Protein AF-A0A2T7NQR2-F1 (afdb_monomer_lite)

Foldseek 3Di:
DPQVVQVQQQACPQVLLLLLVVLLVCVVVVAAEDEAFQEALRPDDLVSQVVSCVRNVHHYAYAYFDAAPVSHDPVLLPDALVRRLVQLVCQAPQRHDPDSHHHQAHDDLHAAPPGDPSSLSRLLSRLVNCVVVVGAYEYEFHQELCGLVVSLVSNVVSVHQQCRYEYPDCQRHPPDLVSLLVSCVSNHAYEAAQAPDADQADPSDRVDHRDYVVSVVVSLVSCVVSVSNVRYDYHNPDRTPCPRPQFAAQLLVDDPVPCPDPDPPPDDLLRDAPVVVVVVLVVLVVCCVPPPDDFAADAFFACLCVVVCVPPVCVLVCSLLRLVLRVCVVQVNLDALEEEEEQQCALVVSVVSSCSSNVVHLRYEYEYEHQDDHPNRCLVVCPPPSHHHGYDHDQLSGGLPLSSSCLVVGSGWYKYKYWFQFFVSVSSVLCSLLPRNPPSPPPPDDDPPDPPDDDDDDDDDDDDDDDDDDDDDPDDDDDPDRPPPPDDPDDDDDTQGAIETETRDDDDGPPPPDDDDPDDDDDDDDDDDDDDDDDDDDDDDDDDDDDSRRDDPDDPVRVVVSVVSVSSVVVVVSCVVVVVSQWDWGKHQHDDCVSDVRRIHIYIYHDDDPPDD

Organism: Pomacea canaliculata (NCBI:txid400727)

Sequence (613 aa):
MVRYSHLENLSLQGEDEAIIEEMKEYKALGGQAVVENTTTGLSRDVGFLKLVSDVSGVHIISGTGFYAESFQSESVRQLSEEAMSEVMRQEITNGVENTDIKCGVIGEVGCSWPLTEFEKRSLRASAAVQVELGSPAIIHPGRNSQAPFEIMRIFLEAGGQANRTVMSHLDRTIFNSDELLEFAKFGCYCEYDLFGIETSHYQLQQEKDMPNDANRIAFIRFLVEGGYGDRVVVAHDLHTKHRLEYYEEGINAGSDEGDTTSDINVKAVRETETQRLQEIIERVNTIYKEYIGTVEADVKSHDCLKDELENPTLVCQLCDIASLIGQLDSLGLLAPGYCYVEMGAGKGRLSHWVREAVSNHNDASFLLVDRNSIRYKVDGYHKEETVPFERIKIDIEHLSLGKVPMIKHSDKRVVAIGKHLCGAATDLTLRCLVETLDHADSLSSEPPSKRQCRESVDPKGEPEGSHNGSEDAEHIPIKATSVKCRDSSIGKNYKQQYQVILNATDDKVPELEGIKEAKCVTVNSTGDSLQETLDAEHKTEDLLKDTCKGSLNLSELEKEAIGWRCKRLIDFGRVRYLEEHGMKTVIKEYIDKLQTPENVALVALCQAGKHDQ

Radius of gyration: 31.5 Å; chains: 1; bounding box: 86×64×83 Å

pLDDT: mean 77.51, std 25.22, range [21.53, 98.88]

InterPro domains:
  IPR001559 Phosphotriesterase [PF02126] (5-246)
  IPR001559 Phosphotriesterase [PS51347] (1-293)
  IPR001559 Phosphotriesterase [PTHR10819] (3-247)
  IPR007871 Methyltransferase TRM13 [PF05206] (322-604)
  IPR032466 Metal-dependent hydrolase [SSF51556] (17-243)

Structure (mmCIF, N/CA/C/O backbone):
data_AF-A0A2T7NQR2-F1
#
_entry.id   AF-A0A2T7NQR2-F1
#
loop_
_atom_site.group_PDB
_atom_site.id
_atom_site.type_symbol
_atom_site.label_atom_id
_atom_site.label_alt_id
_atom_site.label_comp_id
_atom_site.label_asym_id
_atom_site.label_entity_id
_atom_site.label_seq_id
_atom_site.pdbx_PDB_ins_code
_atom_site.Cartn_x
_atom_site.Cartn_y
_atom_site.Cartn_z
_atom_site.occupancy
_atom_site.B_iso_or_equiv
_atom_site.auth_seq_id
_atom_site.auth_comp_id
_atom_site.auth_asym_id
_atom_site.auth_atom_id
_atom_site.pdbx_PDB_model_num
ATOM 1 N N . MET A 1 1 ? 14.409 1.996 4.222 1.00 46.62 1 MET A N 1
ATOM 2 C CA . MET A 1 1 ? 14.058 3.443 4.350 1.00 46.62 1 MET A CA 1
ATOM 3 C C . MET A 1 1 ? 13.274 3.642 5.651 1.00 46.62 1 MET A C 1
ATOM 5 O O . MET A 1 1 ? 12.675 2.690 6.126 1.00 46.62 1 MET A O 1
ATOM 9 N N . VAL A 1 2 ? 13.269 4.821 6.278 1.00 59.88 2 VAL A N 1
ATOM 10 C CA . VAL A 1 2 ? 12.508 5.051 7.526 1.00 59.88 2 VAL A CA 1
ATOM 11 C C . VAL A 1 2 ? 11.008 5.127 7.169 1.00 59.88 2 VAL A C 1
ATOM 13 O O . VAL A 1 2 ? 10.563 6.157 6.672 1.00 59.88 2 VAL A O 1
ATOM 16 N N . ARG A 1 3 ? 10.250 4.026 7.335 1.00 74.56 3 ARG A N 1
ATOM 17 C CA . ARG A 1 3 ? 8.863 3.833 6.832 1.00 74.56 3 ARG A CA 1
ATOM 18 C C . ARG A 1 3 ? 7.916 5.028 7.060 1.00 74.56 3 ARG A C 1
ATOM 20 O O . ARG A 1 3 ? 7.225 5.421 6.123 1.00 74.56 3 ARG A O 1
ATOM 27 N N . TYR A 1 4 ? 7.937 5.668 8.235 1.00 80.50 4 TYR A N 1
ATOM 28 C CA . TYR A 1 4 ? 7.074 6.824 8.543 1.00 80.50 4 TYR A CA 1
ATOM 29 C C . TYR A 1 4 ? 7.638 8.191 8.116 1.00 80.50 4 TYR A C 1
ATOM 31 O O . TYR A 1 4 ? 6.983 9.213 8.289 1.00 80.50 4 TYR A O 1
ATOM 39 N N . SER A 1 5 ? 8.839 8.239 7.532 1.00 79.69 5 SER A N 1
ATOM 40 C CA . SER A 1 5 ? 9.414 9.472 6.961 1.00 79.69 5 SER A CA 1
ATOM 41 C C . SER A 1 5 ? 9.068 9.684 5.484 1.00 79.69 5 SER A C 1
ATOM 43 O O . SER A 1 5 ? 9.316 10.761 4.942 1.00 79.69 5 SER A O 1
ATOM 45 N N . HIS A 1 6 ? 8.497 8.672 4.823 1.00 80.62 6 HIS A N 1
ATOM 46 C CA . HIS A 1 6 ? 8.116 8.741 3.417 1.00 80.62 6 HIS A CA 1
ATOM 47 C C . HIS A 1 6 ? 6.638 9.120 3.287 1.00 80.62 6 HIS A C 1
ATOM 49 O O . HIS A 1 6 ? 5.767 8.272 3.436 1.00 80.62 6 HIS A O 1
ATOM 55 N N . LEU A 1 7 ? 6.344 10.391 2.997 1.00 81.06 7 LEU A N 1
ATOM 56 C CA . LEU A 1 7 ? 4.968 10.915 3.001 1.00 81.06 7 LEU A CA 1
ATOM 57 C C . LEU A 1 7 ? 4.006 10.141 2.087 1.00 81.06 7 LEU A C 1
ATOM 59 O O . LEU A 1 7 ? 2.859 9.929 2.452 1.00 81.06 7 LEU A O 1
ATOM 63 N N . GLU A 1 8 ? 4.471 9.670 0.931 1.00 79.12 8 GLU A N 1
ATOM 64 C CA . GLU A 1 8 ? 3.631 8.899 0.000 1.00 79.12 8 GLU A CA 1
ATOM 65 C C . GLU A 1 8 ? 3.296 7.498 0.521 1.00 79.12 8 GLU A C 1
ATOM 67 O O . GLU A 1 8 ? 2.300 6.921 0.110 1.00 79.12 8 GLU A O 1
ATOM 72 N N . ASN A 1 9 ? 4.109 6.947 1.429 1.00 84.56 9 ASN A N 1
ATOM 73 C CA . ASN A 1 9 ? 3.814 5.664 2.068 1.00 84.56 9 ASN A CA 1
ATOM 74 C C . ASN A 1 9 ? 2.669 5.798 3.088 1.00 84.56 9 ASN A C 1
ATOM 76 O O . ASN A 1 9 ? 2.029 4.803 3.404 1.00 84.56 9 ASN A O 1
ATOM 80 N N . LEU A 1 10 ? 2.413 7.009 3.598 1.00 87.69 10 LEU A N 1
ATOM 81 C CA . LEU A 1 10 ? 1.427 7.292 4.648 1.00 87.69 10 LEU A CA 1
ATOM 82 C C . LEU A 1 10 ? 0.002 7.520 4.124 1.00 87.69 10 LEU A C 1
ATOM 84 O O . LEU A 1 10 ? -0.863 7.938 4.886 1.00 87.69 10 LEU A O 1
ATOM 88 N N . SER A 1 11 ? -0.238 7.307 2.832 1.00 86.94 11 SER A N 1
ATOM 89 C CA . SER A 1 11 ? -1.560 7.435 2.226 1.00 86.94 11 SER A CA 1
ATOM 90 C C . SER A 1 11 ? -1.810 6.244 1.322 1.00 86.94 11 SER A C 1
ATOM 92 O O . SER A 1 11 ? -0.974 5.949 0.477 1.00 86.94 11 SER A O 1
ATOM 94 N N . LEU A 1 12 ? -2.956 5.587 1.475 1.00 88.75 12 LEU A N 1
ATOM 95 C CA . LEU A 1 12 ? -3.423 4.541 0.559 1.00 88.75 12 LEU A CA 1
ATOM 96 C C . LEU A 1 12 ? -4.258 5.108 -0.602 1.00 88.75 12 LEU A C 1
ATOM 98 O O . LEU A 1 12 ? -4.767 4.357 -1.422 1.00 88.75 12 LEU A O 1
ATOM 102 N N . GLN A 1 13 ? -4.399 6.435 -0.702 1.00 83.94 13 GLN A N 1
ATOM 103 C CA . GLN A 1 13 ? -5.133 7.045 -1.810 1.00 83.94 13 GLN A CA 1
ATOM 104 C C . GLN A 1 13 ? -4.465 6.728 -3.154 1.00 83.94 13 GLN A C 1
ATOM 106 O O . GLN A 1 13 ? -3.253 6.927 -3.324 1.00 83.94 13 GLN A O 1
ATOM 111 N N . GLY A 1 14 ? -5.285 6.297 -4.116 1.00 81.31 14 GLY A N 1
ATOM 112 C CA . GLY A 1 14 ? -4.839 5.893 -5.446 1.00 81.31 14 GLY A CA 1
ATOM 113 C C . GLY A 1 14 ? -4.302 4.464 -5.515 1.00 81.31 14 GLY A C 1
ATOM 114 O O . GLY A 1 14 ? -3.683 4.127 -6.515 1.00 81.31 14 GLY A O 1
ATOM 115 N N . GLU A 1 15 ? -4.516 3.658 -4.474 1.00 86.94 15 GLU A N 1
ATOM 116 C CA . GLU A 1 15 ? -4.229 2.215 -4.443 1.00 86.94 15 GLU A CA 1
ATOM 117 C C . GLU A 1 15 ? -5.525 1.389 -4.519 1.00 86.94 15 GLU A C 1
ATOM 119 O O . GLU A 1 15 ? -5.602 0.272 -4.014 1.00 86.94 15 GLU A O 1
ATOM 124 N N . ASP A 1 16 ? -6.568 1.966 -5.117 1.00 89.75 16 ASP A N 1
ATOM 125 C CA . ASP A 1 16 ? -7.934 1.446 -5.122 1.00 89.75 16 ASP A CA 1
ATOM 126 C C . ASP A 1 16 ? -8.013 0.011 -5.671 1.00 89.75 16 ASP A C 1
ATOM 128 O O . ASP A 1 16 ? -8.654 -0.842 -5.059 1.00 89.75 16 ASP A O 1
ATOM 132 N N . GLU A 1 17 ? -7.326 -0.272 -6.786 1.00 87.00 17 GLU A N 1
ATOM 133 C CA . GLU A 1 17 ? -7.288 -1.611 -7.392 1.00 87.00 17 GLU A CA 1
ATOM 134 C C . GLU A 1 17 ? -6.607 -2.624 -6.458 1.00 87.00 17 GLU A C 1
ATOM 136 O O . GLU A 1 17 ? -7.159 -3.689 -6.195 1.00 87.00 17 GLU A O 1
ATOM 141 N N . ALA A 1 18 ? -5.466 -2.261 -5.864 1.00 89.31 18 ALA A N 1
ATOM 142 C CA . ALA A 1 18 ? -4.751 -3.122 -4.921 1.00 89.31 18 ALA A CA 1
ATOM 143 C C . ALA A 1 18 ? -5.578 -3.446 -3.675 1.00 89.31 18 ALA A C 1
ATOM 145 O O . ALA A 1 18 ? -5.639 -4.599 -3.260 1.00 89.31 18 ALA A O 1
ATOM 146 N N . ILE A 1 19 ? -6.278 -2.454 -3.123 1.00 93.44 19 ILE A N 1
ATOM 147 C CA . ILE A 1 19 ? -7.178 -2.659 -1.984 1.00 93.44 19 ILE A CA 1
ATOM 148 C C . ILE A 1 19 ? -8.320 -3.612 -2.363 1.00 93.44 19 ILE A C 1
ATOM 150 O O . ILE A 1 19 ? -8.663 -4.503 -1.587 1.00 93.44 19 ILE A O 1
ATOM 154 N N . ILE A 1 20 ? -8.926 -3.440 -3.543 1.00 93.69 20 ILE A N 1
ATOM 155 C CA . ILE A 1 20 ? -10.018 -4.305 -4.009 1.00 93.69 20 ILE A CA 1
ATOM 156 C C . ILE A 1 20 ? -9.541 -5.751 -4.182 1.00 93.69 20 ILE A C 1
ATOM 158 O O . ILE A 1 20 ? -10.245 -6.667 -3.745 1.00 93.69 20 ILE A O 1
ATOM 162 N N . GLU A 1 21 ? -8.373 -5.966 -4.787 1.00 90.94 21 GLU A N 1
ATOM 163 C CA . GLU A 1 21 ? -7.833 -7.314 -4.985 1.00 90.94 21 GLU A CA 1
ATOM 164 C C . GLU A 1 21 ? -7.443 -7.983 -3.667 1.00 90.94 21 GLU A C 1
ATOM 166 O O . GLU A 1 21 ? -7.882 -9.105 -3.414 1.00 90.94 21 GLU A O 1
ATOM 171 N N . GLU A 1 22 ? -6.764 -7.286 -2.753 1.00 94.50 22 GLU A N 1
ATOM 172 C CA . GLU A 1 22 ? -6.465 -7.843 -1.427 1.00 94.50 22 GLU A CA 1
ATOM 173 C C . GLU A 1 22 ? -7.743 -8.218 -0.656 1.00 94.50 22 GLU A C 1
ATOM 175 O O . GLU A 1 22 ? -7.787 -9.231 0.047 1.00 94.50 22 GLU A O 1
ATOM 180 N N . MET A 1 23 ? -8.833 -7.459 -0.818 1.00 96.50 23 MET A N 1
ATOM 181 C CA . MET A 1 23 ? -10.128 -7.822 -0.231 1.00 96.50 23 MET A CA 1
ATOM 182 C C . MET A 1 23 ? -10.761 -9.051 -0.897 1.00 96.50 23 MET A C 1
ATOM 184 O O . MET A 1 23 ? -11.394 -9.860 -0.210 1.00 96.50 23 MET A O 1
ATOM 188 N N . LYS A 1 24 ? -10.599 -9.238 -2.212 1.00 94.88 24 LYS A N 1
ATOM 189 C CA . LYS A 1 24 ? -11.035 -10.466 -2.901 1.00 94.88 24 LYS A CA 1
ATOM 190 C C . LYS A 1 24 ? -10.225 -11.675 -2.448 1.00 94.88 24 LYS A C 1
ATOM 192 O O . LYS A 1 24 ? -10.799 -12.743 -2.244 1.00 94.88 24 LYS A O 1
ATOM 197 N N . GLU A 1 25 ? -8.927 -11.516 -2.230 1.00 93.12 25 GLU A N 1
ATOM 198 C CA . GLU A 1 25 ? -8.074 -12.570 -1.679 1.00 93.12 25 GLU A CA 1
ATOM 199 C C . GLU A 1 25 ? -8.466 -12.913 -0.246 1.00 93.12 25 GLU A C 1
ATOM 201 O O . GLU A 1 25 ? -8.666 -14.085 0.083 1.00 93.12 25 GLU A O 1
ATOM 206 N N . TYR A 1 26 ? -8.703 -11.896 0.585 1.00 96.38 26 TYR A N 1
ATOM 207 C CA . TYR A 1 26 ? -9.265 -12.079 1.918 1.00 96.38 26 TYR A CA 1
ATOM 208 C C . TYR A 1 26 ? -10.586 -12.865 1.864 1.00 96.38 26 TYR A C 1
ATOM 210 O O . TYR A 1 26 ? -10.770 -13.819 2.627 1.00 96.38 26 TYR A O 1
ATOM 218 N N . LYS A 1 27 ? -11.487 -12.536 0.925 1.00 97.38 27 LYS A N 1
ATOM 219 C CA . LYS A 1 27 ? -12.735 -13.282 0.694 1.00 97.38 27 LYS A CA 1
ATOM 220 C C . LYS A 1 27 ? -12.480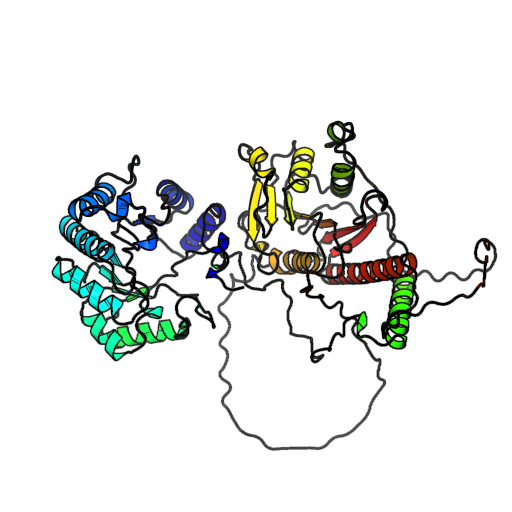 -14.729 0.270 1.00 97.38 27 LYS A C 1
ATOM 222 O O . LYS A 1 27 ? -13.138 -15.634 0.789 1.00 97.38 27 LYS A O 1
ATOM 227 N N . ALA A 1 28 ? -11.541 -14.955 -0.648 1.00 95.81 28 ALA A N 1
ATOM 228 C CA . ALA A 1 28 ? -11.172 -16.277 -1.152 1.00 95.81 28 ALA A CA 1
ATOM 229 C C . ALA A 1 28 ? -10.586 -17.179 -0.052 1.00 95.81 28 ALA A C 1
ATOM 231 O O . ALA A 1 28 ? -10.876 -18.375 -0.020 1.00 95.81 28 ALA A O 1
ATOM 232 N N . LEU A 1 29 ? -9.859 -16.600 0.908 1.00 96.69 29 LEU A N 1
ATOM 233 C CA . LEU A 1 29 ? -9.357 -17.283 2.106 1.00 96.69 29 LEU A CA 1
ATOM 234 C C . LEU A 1 29 ? -10.440 -17.523 3.180 1.00 96.69 29 LEU A C 1
ATOM 236 O O . LEU A 1 29 ? -10.153 -18.051 4.254 1.00 96.69 29 LEU A O 1
ATOM 240 N N . GLY A 1 30 ? -11.698 -17.169 2.897 1.00 97.56 30 GLY A N 1
ATOM 241 C CA . GLY A 1 30 ? -12.851 -17.389 3.772 1.00 97.56 30 GLY A CA 1
ATOM 242 C C . GLY A 1 30 ? -13.243 -16.182 4.624 1.00 97.56 30 GLY A C 1
ATOM 243 O O . GLY A 1 30 ? -14.237 -16.260 5.354 1.00 97.56 30 GLY A O 1
ATOM 244 N N . GLY A 1 31 ? -12.525 -15.064 4.509 1.00 97.88 31 GLY A N 1
ATOM 245 C CA . GLY A 1 31 ? -12.857 -13.795 5.143 1.00 97.88 31 GLY A CA 1
ATOM 246 C C . GLY A 1 31 ? -14.261 -13.310 4.777 1.00 97.88 31 GLY A C 1
ATOM 247 O O . GLY A 1 31 ? -14.721 -13.479 3.650 1.00 97.88 31 GLY A O 1
ATOM 248 N N . GLN A 1 32 ? -14.991 -12.745 5.740 1.00 98.00 32 GLN A N 1
ATOM 249 C CA . GLN A 1 32 ? -16.390 -12.341 5.524 1.00 98.00 32 GLN A CA 1
ATOM 250 C C . GLN A 1 32 ? -16.640 -10.866 5.781 1.00 98.00 32 GLN A C 1
ATOM 252 O O . GLN A 1 32 ? -17.465 -10.276 5.087 1.00 98.00 32 GLN A O 1
ATOM 257 N N . ALA A 1 33 ? -15.969 -10.284 6.771 1.00 98.00 33 ALA A N 1
ATOM 258 C CA . ALA A 1 33 ? -16.202 -8.911 7.174 1.00 98.00 33 ALA A CA 1
ATOM 259 C C . ALA A 1 33 ? -14.904 -8.242 7.614 1.00 98.00 33 ALA A C 1
ATOM 261 O O . ALA A 1 33 ? -14.073 -8.876 8.261 1.00 98.00 33 ALA A O 1
ATOM 262 N N . VAL A 1 34 ? -14.782 -6.956 7.304 1.00 98.19 34 VAL A N 1
ATOM 263 C CA . VAL A 1 34 ? -13.692 -6.088 7.751 1.00 98.19 34 VAL A CA 1
ATOM 264 C C . VAL A 1 34 ? -14.305 -4.866 8.420 1.00 98.19 34 VAL A C 1
ATOM 266 O O . VAL A 1 34 ? -15.257 -4.274 7.909 1.00 98.19 34 VAL A O 1
ATOM 269 N N . VAL A 1 35 ? -13.768 -4.508 9.582 1.00 98.12 35 VAL A N 1
ATOM 270 C CA . VAL A 1 35 ? -14.075 -3.239 10.240 1.00 98.12 35 VAL A CA 1
ATOM 271 C C . VAL A 1 35 ? -13.055 -2.219 9.753 1.00 98.12 35 VAL A C 1
ATOM 273 O O . VAL A 1 35 ? -11.859 -2.402 9.956 1.00 98.12 35 VAL A O 1
ATOM 276 N N . GLU A 1 36 ? -13.532 -1.178 9.079 1.00 96.62 36 GLU A N 1
ATOM 277 C CA . GLU A 1 36 ? -12.703 -0.100 8.552 1.00 96.62 36 GLU A CA 1
ATOM 278 C C . GLU A 1 36 ? -12.877 1.127 9.454 1.00 96.62 36 GLU A C 1
ATOM 280 O O . GLU A 1 36 ? -13.964 1.704 9.550 1.00 96.62 36 GLU A O 1
ATOM 285 N N . ASN A 1 37 ? -11.806 1.460 10.174 1.00 93.19 37 ASN A N 1
ATOM 286 C CA . ASN A 1 37 ? -11.814 2.379 11.310 1.00 93.19 37 ASN A CA 1
ATOM 287 C C . ASN A 1 37 ? -11.325 3.794 10.970 1.00 93.19 37 ASN A C 1
ATOM 289 O O . ASN A 1 37 ? -11.106 4.592 11.879 1.00 93.19 37 ASN A O 1
ATOM 293 N N . THR A 1 38 ? -11.163 4.149 9.697 1.00 95.31 38 THR A N 1
ATOM 294 C CA . THR A 1 38 ? -10.816 5.516 9.297 1.00 95.31 38 THR A CA 1
ATOM 295 C C . THR A 1 38 ? -11.952 6.468 9.687 1.00 95.31 38 THR A C 1
ATOM 297 O O . THR A 1 38 ? -13.053 6.365 9.160 1.00 95.31 38 THR A O 1
ATOM 300 N N . THR A 1 39 ? -11.715 7.419 10.600 1.00 95.75 39 THR A N 1
ATOM 301 C CA . THR A 1 39 ? -12.739 8.359 11.116 1.00 95.75 39 THR A CA 1
ATOM 302 C C . THR A 1 39 ? -12.472 9.821 10.740 1.00 95.75 39 THR A C 1
ATOM 304 O O . THR A 1 39 ? -11.613 10.139 9.910 1.00 95.75 39 THR A O 1
ATOM 307 N N . THR A 1 40 ? -13.229 10.753 11.336 1.00 95.81 40 THR A N 1
ATOM 308 C CA . THR A 1 40 ? -13.005 12.195 11.184 1.00 95.81 40 THR A CA 1
ATOM 309 C C . THR A 1 40 ? -11.560 12.547 11.538 1.00 95.81 40 THR A C 1
ATOM 311 O O . THR A 1 40 ? -11.095 12.267 12.645 1.00 95.81 40 THR A O 1
ATOM 314 N N . GLY A 1 41 ? -10.863 13.192 10.599 1.00 94.38 41 GLY A N 1
ATOM 315 C CA . GLY A 1 41 ? -9.434 13.520 10.684 1.00 94.38 41 GLY A CA 1
ATOM 316 C C . GLY A 1 41 ? -8.536 12.658 9.784 1.00 94.38 41 GLY A C 1
ATOM 317 O O . GLY A 1 41 ? -7.416 13.070 9.495 1.00 94.38 41 GLY A O 1
ATOM 318 N N . LEU A 1 42 ? -9.027 11.516 9.284 1.00 93.06 42 LEU A N 1
ATOM 319 C CA . LEU A 1 42 ? -8.241 10.544 8.506 1.00 93.06 42 LEU A CA 1
ATOM 320 C C . LEU A 1 42 ? -8.684 10.384 7.037 1.00 93.06 42 LEU A C 1
ATOM 322 O O . LEU A 1 42 ? -8.265 9.454 6.363 1.00 93.06 42 LEU A O 1
ATOM 326 N N . SER A 1 43 ? -9.468 11.322 6.494 1.00 90.38 43 SER A N 1
ATOM 327 C CA . SER A 1 43 ? -9.926 11.304 5.086 1.00 90.38 43 SER A CA 1
ATOM 328 C C . SER A 1 43 ? -10.736 10.053 4.692 1.00 90.38 43 SER A C 1
ATOM 330 O O . SER A 1 43 ? -10.526 9.496 3.618 1.00 90.38 43 SER A O 1
ATOM 332 N N . ARG A 1 44 ? -11.669 9.625 5.556 1.00 92.69 44 ARG A N 1
ATOM 333 C CA . ARG A 1 44 ? -12.613 8.519 5.306 1.00 92.69 44 ARG A CA 1
ATOM 334 C C . ARG A 1 44 ? -13.401 8.721 4.004 1.00 92.69 44 ARG A C 1
ATOM 336 O 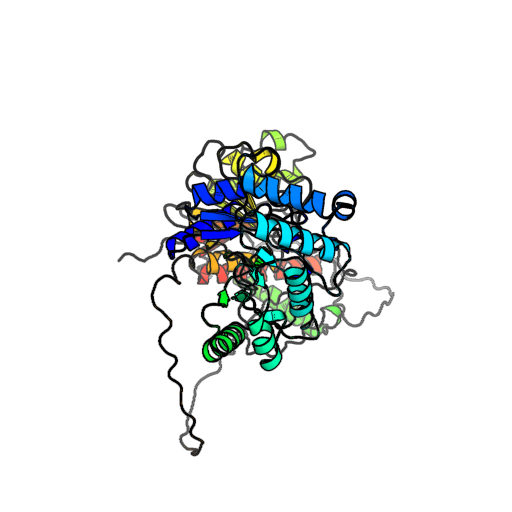O . ARG A 1 44 ? -13.977 9.789 3.805 1.00 92.69 44 ARG A O 1
ATOM 343 N N . ASP A 1 45 ? -13.519 7.667 3.195 1.00 94.31 45 ASP A N 1
ATOM 344 C CA . ASP A 1 45 ? -14.342 7.639 1.976 1.00 94.31 45 ASP A CA 1
ATOM 345 C C . ASP A 1 45 ? -15.344 6.475 2.009 1.00 94.31 45 ASP A C 1
ATOM 347 O O . ASP A 1 45 ? -15.075 5.370 1.543 1.00 94.31 45 ASP A O 1
ATOM 351 N N . VAL A 1 46 ? -16.538 6.726 2.551 1.00 96.19 46 VAL A N 1
ATOM 352 C CA . VAL A 1 46 ? -17.593 5.702 2.652 1.00 96.19 46 VAL A CA 1
ATOM 353 C C . VAL A 1 46 ? -18.118 5.227 1.294 1.00 96.19 46 VAL A C 1
ATOM 355 O O . VAL A 1 46 ? -18.632 4.112 1.199 1.00 96.19 46 VAL A O 1
ATOM 358 N N . GLY A 1 47 ? -17.990 6.045 0.243 1.00 95.94 47 GLY A N 1
ATOM 359 C CA . GLY A 1 47 ? -18.387 5.672 -1.112 1.00 95.94 47 GLY A CA 1
ATOM 360 C C . GLY A 1 47 ? -17.450 4.611 -1.676 1.00 95.94 47 GLY A C 1
ATOM 361 O O . GLY A 1 47 ? -17.910 3.589 -2.189 1.00 95.94 47 GLY A O 1
ATOM 362 N N . PHE A 1 48 ? -16.144 4.811 -1.493 1.00 95.62 48 PHE A N 1
ATOM 363 C CA . PHE A 1 48 ? -15.137 3.814 -1.834 1.00 95.62 48 PHE A CA 1
ATOM 364 C C . PHE A 1 48 ? -15.298 2.532 -1.006 1.00 95.62 48 PHE A C 1
ATOM 366 O O . PHE A 1 48 ? -15.307 1.443 -1.574 1.00 95.62 48 PHE A O 1
ATOM 373 N N . LEU A 1 49 ? -15.545 2.625 0.307 1.00 96.50 49 LEU A N 1
ATOM 374 C CA . LEU A 1 49 ? -15.804 1.436 1.137 1.00 96.50 49 LEU A CA 1
ATOM 375 C C . LEU A 1 49 ? -17.000 0.616 0.639 1.00 96.50 49 LEU A C 1
ATOM 377 O O . LEU A 1 49 ? -16.957 -0.617 0.631 1.00 96.50 49 LEU A O 1
ATOM 381 N N . LYS A 1 50 ? -18.066 1.292 0.193 1.00 97.12 50 LYS A N 1
ATOM 382 C CA . LYS A 1 50 ? -19.215 0.629 -0.426 1.00 97.12 50 LYS A CA 1
ATOM 383 C C . LYS A 1 50 ? -18.828 -0.070 -1.730 1.00 97.12 50 LYS A C 1
ATOM 385 O O . LYS A 1 50 ? -19.213 -1.221 -1.915 1.00 97.12 50 LYS A O 1
ATOM 390 N N . LEU A 1 51 ? -18.067 0.594 -2.601 1.00 97.12 51 LEU A N 1
ATOM 391 C CA . LEU A 1 51 ? -17.560 -0.007 -3.838 1.00 97.12 51 LEU A CA 1
ATOM 392 C C . LEU A 1 51 ? -16.737 -1.268 -3.544 1.00 97.12 51 LEU A C 1
ATOM 394 O O . LEU A 1 51 ? -16.998 -2.313 -4.135 1.00 97.12 51 LEU A O 1
ATOM 398 N N . VAL A 1 52 ? -15.796 -1.192 -2.600 1.00 97.38 52 VAL A N 1
ATOM 399 C CA . VAL A 1 52 ? -14.973 -2.334 -2.177 1.00 97.38 52 VAL A CA 1
ATOM 400 C C . VAL A 1 52 ? -15.857 -3.476 -1.682 1.00 97.38 52 VAL A C 1
ATOM 402 O O . VAL A 1 52 ? -15.652 -4.620 -2.086 1.00 97.38 52 VAL A O 1
ATOM 405 N N . SER A 1 53 ? -16.869 -3.184 -0.859 1.00 98.25 53 SER A N 1
ATOM 406 C CA . SER A 1 53 ? -17.809 -4.195 -0.361 1.00 98.25 53 SER A CA 1
ATOM 407 C C . SER A 1 53 ? -18.582 -4.876 -1.493 1.00 98.25 53 SER A C 1
ATOM 409 O O . SER A 1 53 ? -18.648 -6.106 -1.544 1.00 98.25 53 SER A O 1
ATOM 411 N N . ASP A 1 54 ? -19.121 -4.084 -2.425 1.00 97.75 54 ASP A N 1
ATOM 412 C CA . ASP A 1 54 ? -19.929 -4.572 -3.543 1.00 97.75 54 ASP A CA 1
ATOM 413 C C . ASP A 1 54 ? -19.089 -5.426 -4.516 1.00 97.75 54 ASP A C 1
ATOM 415 O O . ASP A 1 54 ? -19.564 -6.454 -5.000 1.00 97.75 54 ASP A O 1
ATOM 419 N N . VAL A 1 55 ? -17.838 -5.029 -4.785 1.00 97.44 55 VAL A N 1
ATOM 420 C CA . VAL A 1 55 ? -16.949 -5.699 -5.753 1.00 97.44 55 VAL A CA 1
ATOM 421 C C . VAL A 1 55 ? -16.274 -6.943 -5.166 1.00 97.44 55 VAL A C 1
ATOM 423 O O . VAL A 1 55 ? -16.187 -7.966 -5.844 1.00 97.44 55 VAL A O 1
ATOM 426 N N . SER A 1 56 ? -15.795 -6.881 -3.921 1.00 97.31 56 SER A N 1
ATOM 427 C CA . SER A 1 56 ? -15.092 -8.005 -3.277 1.00 97.31 56 SER A CA 1
ATOM 428 C C . SER A 1 56 ? -16.034 -9.044 -2.658 1.00 97.31 56 SER A C 1
ATOM 430 O O . SER A 1 56 ? -15.637 -10.184 -2.418 1.00 97.31 56 SER A O 1
ATOM 432 N N . GLY A 1 57 ? -17.282 -8.667 -2.354 1.00 97.31 57 GLY A N 1
ATOM 433 C CA . GLY A 1 57 ? -18.214 -9.504 -1.595 1.00 97.31 57 GLY A CA 1
ATOM 434 C C . GLY A 1 57 ? -17.871 -9.631 -0.102 1.00 97.31 57 GLY A C 1
ATOM 435 O O . GLY A 1 57 ? -18.419 -10.506 0.582 1.00 97.31 57 GLY A O 1
ATOM 436 N N . VAL A 1 58 ? -16.963 -8.797 0.412 1.00 98.56 58 VAL A N 1
ATOM 437 C CA . VAL A 1 58 ? -16.649 -8.659 1.842 1.00 98.56 58 VAL A CA 1
ATOM 438 C C . VAL A 1 58 ? -17.586 -7.627 2.466 1.00 98.56 58 VAL A C 1
ATOM 440 O O . VAL A 1 58 ? -17.806 -6.553 1.912 1.00 98.56 58 VAL A O 1
ATOM 443 N N . HIS A 1 59 ? -18.144 -7.919 3.639 1.00 98.31 59 HIS A N 1
ATOM 444 C CA . HIS A 1 59 ? -18.914 -6.938 4.400 1.00 98.31 59 HIS A CA 1
ATOM 445 C C . HIS A 1 59 ? -17.981 -5.888 5.009 1.00 98.31 59 HIS A C 1
ATOM 447 O O . HIS A 1 59 ? -17.186 -6.210 5.889 1.00 98.31 59 HIS A O 1
ATOM 453 N N . ILE A 1 60 ? -18.094 -4.632 4.581 1.00 98.38 60 ILE A N 1
ATOM 454 C CA . ILE A 1 60 ? -17.305 -3.538 5.156 1.00 98.38 60 ILE A CA 1
ATOM 455 C C . ILE A 1 60 ? -18.139 -2.798 6.205 1.00 98.38 60 ILE A C 1
ATOM 457 O O . ILE A 1 60 ? -19.219 -2.286 5.910 1.00 98.38 60 ILE A O 1
ATOM 461 N N . ILE A 1 61 ? -17.642 -2.752 7.441 1.00 98.25 61 ILE A N 1
ATOM 462 C CA . ILE A 1 61 ? -18.256 -2.030 8.560 1.00 98.25 61 ILE A CA 1
ATOM 463 C C . ILE A 1 61 ? -17.458 -0.747 8.775 1.00 98.25 61 ILE A C 1
ATOM 465 O O . ILE A 1 61 ? -16.372 -0.790 9.343 1.00 98.25 61 ILE A O 1
ATOM 469 N N . SER A 1 62 ? -17.992 0.388 8.321 1.00 97.62 62 SER A N 1
ATOM 470 C CA . SER A 1 62 ? -17.330 1.688 8.481 1.00 97.62 62 SER A CA 1
ATOM 471 C C . SER A 1 62 ? -17.507 2.249 9.894 1.00 97.62 62 SER A C 1
ATOM 473 O O . SER A 1 62 ? -18.581 2.128 10.500 1.00 97.62 62 SER A O 1
ATOM 475 N N . GLY A 1 63 ? -16.454 2.873 10.411 1.00 97.31 63 GLY A N 1
ATOM 476 C CA . GLY A 1 63 ? -16.433 3.530 11.707 1.00 97.31 63 GLY A CA 1
ATOM 477 C C . GLY A 1 63 ? -16.869 4.995 11.689 1.00 97.31 63 GLY A C 1
ATOM 478 O O . GLY A 1 63 ? -16.740 5.682 10.681 1.00 97.31 63 GLY A O 1
ATOM 479 N N . THR A 1 64 ? -17.417 5.482 12.805 1.00 98.19 64 THR A N 1
ATOM 480 C CA . THR A 1 64 ? -17.667 6.907 13.107 1.00 98.19 64 THR A CA 1
ATOM 481 C C . THR A 1 64 ? -16.795 7.375 14.272 1.00 98.19 64 THR A C 1
ATOM 483 O O . THR A 1 64 ? -16.213 6.562 14.981 1.00 98.19 64 THR A O 1
ATOM 486 N N . GLY A 1 65 ? -16.726 8.682 14.511 1.00 97.69 65 GLY A N 1
ATOM 487 C CA . GLY A 1 65 ? -15.996 9.273 15.628 1.00 97.69 65 GLY A CA 1
ATOM 488 C C . GLY A 1 65 ? -14.907 10.231 15.173 1.00 97.69 65 GLY A C 1
ATOM 489 O O . GLY A 1 65 ? -14.930 10.744 14.049 1.00 97.69 65 GLY A O 1
ATOM 490 N N . PHE A 1 66 ? -13.968 10.494 16.079 1.00 98.50 66 PHE A N 1
ATOM 491 C CA . PHE A 1 66 ? -12.910 11.478 15.889 1.00 98.50 66 PHE A CA 1
ATOM 492 C C . PHE A 1 66 ? -11.555 10.899 16.273 1.00 98.50 66 PHE A C 1
ATOM 494 O O . PHE A 1 66 ? -11.373 10.402 17.389 1.00 98.50 66 PHE A O 1
ATOM 501 N N . TYR A 1 67 ? -10.592 11.044 15.366 1.00 98.38 67 TYR A N 1
ATOM 502 C CA . TYR A 1 67 ? -9.198 10.727 15.634 1.00 98.38 67 TYR A CA 1
ATOM 503 C C . TYR A 1 67 ? -8.509 11.786 16.518 1.00 98.38 67 TYR A C 1
ATOM 505 O O . TYR A 1 67 ? -9.138 12.758 16.945 1.00 98.38 67 TYR A O 1
ATOM 513 N N . ALA A 1 68 ? -7.213 11.617 16.790 1.00 97.62 68 ALA A N 1
ATOM 514 C CA . ALA A 1 68 ? -6.441 12.448 17.716 1.00 97.62 68 ALA A CA 1
ATOM 515 C C . ALA A 1 68 ? -6.444 13.940 17.332 1.00 97.62 68 ALA A C 1
ATOM 517 O O . ALA A 1 68 ? -6.527 14.301 16.154 1.00 97.62 68 ALA A O 1
ATOM 518 N N . GLU A 1 69 ? -6.296 14.828 18.323 1.00 97.94 69 GLU A N 1
ATOM 519 C CA . GLU A 1 69 ? -6.463 16.283 18.147 1.00 97.94 69 GLU A CA 1
ATOM 520 C C . GLU A 1 69 ? -5.562 16.879 17.047 1.00 97.94 69 GLU A C 1
ATOM 522 O O . GLU A 1 69 ? -5.955 17.812 16.333 1.00 97.94 69 GLU A O 1
ATOM 527 N N . SER A 1 70 ? -4.357 16.329 16.872 1.00 96.75 70 SER A N 1
ATOM 528 C CA . SER A 1 70 ? -3.383 16.775 15.870 1.00 96.75 70 SER A CA 1
ATOM 529 C C . SER A 1 70 ? -3.867 16.622 14.425 1.00 96.75 70 SER A C 1
ATOM 531 O O . SER A 1 70 ? -3.395 17.363 13.565 1.00 96.75 70 SER A O 1
ATOM 533 N N . PHE A 1 71 ? -4.827 15.731 14.167 1.00 96.19 71 PHE A N 1
ATOM 534 C CA . PHE A 1 71 ? -5.413 15.480 12.845 1.00 96.19 71 PHE A CA 1
ATOM 535 C C . PHE A 1 71 ? -6.689 16.287 12.587 1.00 96.19 71 PHE A C 1
ATOM 537 O O . PHE A 1 71 ? -7.237 16.260 11.487 1.00 96.19 71 PHE A O 1
ATOM 544 N N . GLN A 1 72 ? -7.167 17.026 13.588 1.00 97.19 72 GLN A N 1
ATOM 545 C CA . GLN A 1 72 ? -8.422 17.761 13.496 1.00 97.19 72 GLN A CA 1
ATOM 546 C C . GLN A 1 72 ? -8.225 19.191 13.007 1.00 97.19 72 GLN A C 1
ATOM 548 O O . GLN A 1 72 ? -7.254 19.869 13.357 1.00 97.19 72 GLN A O 1
ATOM 553 N N . SER A 1 73 ? -9.199 19.677 12.239 1.00 96.38 73 SER A N 1
ATOM 554 C CA . SER A 1 73 ? -9.304 21.096 11.912 1.00 96.38 73 SER A CA 1
ATOM 555 C C . SER A 1 73 ? -9.702 21.909 13.146 1.00 96.38 73 SER A C 1
ATOM 557 O O . SER A 1 73 ? -10.294 21.395 14.097 1.00 96.38 73 SER A O 1
ATOM 559 N N . GLU A 1 74 ? -9.431 23.213 13.117 1.00 96.31 74 GLU A N 1
ATOM 560 C CA . GLU A 1 74 ? -9.774 24.106 14.228 1.00 96.31 74 GLU A CA 1
ATOM 561 C C . GLU A 1 74 ? -11.281 24.108 14.541 1.00 96.31 74 GLU A C 1
ATOM 563 O O . GLU A 1 74 ? -11.673 24.131 15.704 1.00 96.31 74 GLU A O 1
ATOM 568 N N . SER A 1 75 ? -12.138 24.008 13.518 1.00 96.44 75 SER A N 1
ATOM 569 C CA . SER A 1 75 ? -13.590 23.942 13.714 1.00 96.44 75 SER A CA 1
ATOM 570 C C . SER A 1 75 ? -14.024 22.663 14.429 1.00 96.44 75 SER A C 1
ATOM 572 O O . SER A 1 75 ? -14.903 22.719 15.284 1.00 96.44 75 SER A O 1
ATOM 574 N N . VAL A 1 76 ? -13.394 21.524 14.122 1.00 96.62 76 VAL A N 1
ATOM 575 C CA . VAL A 1 76 ? -13.688 20.247 14.787 1.00 96.62 76 VAL A CA 1
ATOM 576 C C . VAL A 1 76 ? -13.190 20.261 16.231 1.00 96.62 76 VAL A C 1
ATOM 578 O O . VAL A 1 76 ? -13.908 19.829 17.132 1.00 96.62 76 VAL A O 1
ATOM 581 N N . ARG A 1 77 ? -12.008 20.837 16.489 1.00 97.50 77 ARG A N 1
ATOM 582 C CA . ARG A 1 77 ? -11.456 20.954 17.851 1.00 97.50 77 ARG A CA 1
ATOM 583 C C . ARG A 1 77 ? -12.377 21.707 18.808 1.00 97.50 77 ARG A C 1
ATOM 585 O O . ARG A 1 77 ? -12.412 21.397 19.999 1.00 97.50 77 ARG A O 1
ATOM 592 N N . GLN A 1 78 ? -13.135 22.671 18.296 1.00 96.88 78 GLN A N 1
ATOM 593 C CA . GLN A 1 78 ? -14.035 23.517 19.081 1.00 96.88 78 GLN A CA 1
ATOM 594 C C . GLN A 1 78 ? -15.430 22.915 19.306 1.00 96.88 78 GLN A C 1
ATOM 596 O O . GLN A 1 78 ? -16.231 23.518 20.021 1.00 96.88 78 GLN A O 1
ATOM 601 N N . LEU A 1 79 ? -15.735 21.742 18.738 1.00 98.00 79 LEU A N 1
ATOM 602 C CA . LEU A 1 79 ? -17.023 21.088 18.964 1.00 98.00 79 LEU A CA 1
ATOM 603 C C . LEU A 1 79 ? -17.235 20.775 20.453 1.00 98.00 79 LEU A C 1
ATOM 605 O O . LEU A 1 79 ? -16.316 20.362 21.174 1.00 98.00 79 LEU A O 1
ATOM 609 N N . SER A 1 80 ? -18.477 20.971 20.904 1.00 98.44 80 SER A N 1
ATOM 610 C CA . SER A 1 80 ? -18.919 20.502 22.215 1.00 98.44 80 SER A CA 1
ATOM 611 C C . SER A 1 80 ? -19.118 18.987 22.197 1.00 98.44 80 SER A C 1
ATOM 613 O O . SER A 1 80 ? -19.219 18.366 21.139 1.00 98.44 80 SER A O 1
ATOM 615 N N . GL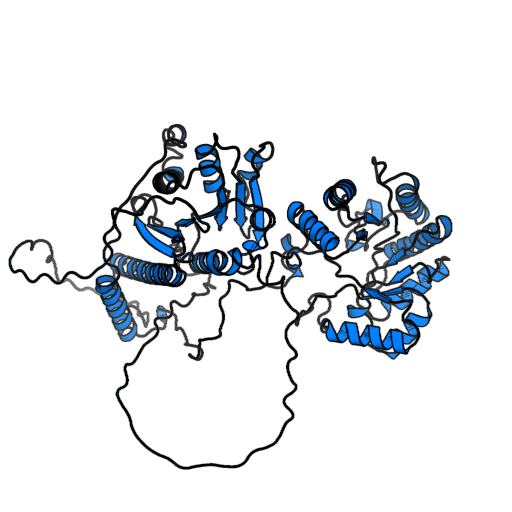U A 1 81 ? -19.198 18.390 23.381 1.00 98.19 81 GLU A N 1
ATOM 616 C CA . GLU A 1 81 ? -19.457 16.957 23.542 1.00 98.19 81 GLU A CA 1
ATOM 617 C C . GLU A 1 81 ? -20.803 16.542 22.926 1.00 98.19 81 GLU A C 1
ATOM 619 O O . GLU A 1 81 ? -20.900 15.508 22.266 1.00 98.19 81 GLU A O 1
ATOM 624 N N . GLU A 1 82 ? -21.828 17.385 23.057 1.00 98.31 82 GLU A N 1
ATOM 625 C CA . GLU A 1 82 ? -23.150 17.170 22.463 1.00 98.31 82 GLU A CA 1
ATOM 626 C C . GLU A 1 82 ? -23.087 17.230 20.936 1.00 98.31 82 GLU A C 1
ATOM 628 O O . GLU A 1 82 ? -23.685 16.393 20.264 1.00 98.31 82 GLU A O 1
ATOM 633 N N . ALA A 1 83 ? -22.330 18.182 20.379 1.00 98.56 83 ALA A N 1
ATOM 634 C CA . ALA A 1 83 ? -22.158 18.297 18.935 1.00 98.56 83 ALA A CA 1
ATOM 635 C C . ALA A 1 83 ? -21.388 17.096 18.358 1.00 98.56 83 ALA A C 1
ATOM 637 O O . ALA A 1 83 ? -21.774 16.566 17.320 1.00 98.56 83 ALA A O 1
ATOM 638 N N . MET A 1 84 ? -20.343 16.626 19.048 1.00 98.62 84 MET A N 1
ATOM 639 C CA . MET A 1 84 ? -19.627 15.396 18.680 1.00 98.62 84 MET A CA 1
ATOM 640 C C . MET A 1 84 ? -20.549 14.172 18.725 1.00 98.62 84 MET A C 1
ATOM 642 O O . MET A 1 84 ? -20.538 13.354 17.806 1.00 98.62 84 MET A O 1
ATOM 646 N N . SER A 1 85 ? -21.367 14.064 19.776 1.00 98.62 85 SER A N 1
ATOM 647 C CA . SER A 1 85 ? -22.333 12.973 19.938 1.00 98.62 85 SER A CA 1
ATOM 648 C C . SER A 1 85 ? -23.367 12.963 18.814 1.00 98.62 85 SER A C 1
ATOM 650 O O . SER A 1 85 ? -23.695 11.903 18.287 1.00 98.62 85 SER A O 1
ATOM 652 N N . GLU A 1 86 ? -23.851 14.139 18.412 1.00 98.38 86 GLU A N 1
ATOM 653 C CA . GLU A 1 86 ? -24.826 14.265 17.330 1.00 98.38 86 GLU A CA 1
ATOM 654 C C . GLU A 1 86 ? -24.245 13.870 15.970 1.00 98.38 86 GLU A C 1
ATOM 656 O O . GLU A 1 86 ? -24.919 13.179 15.209 1.00 98.38 86 GLU A O 1
ATOM 661 N N . VAL A 1 87 ? -22.984 14.217 15.684 1.00 97.88 87 VAL A N 1
ATOM 662 C CA . VAL A 1 87 ? -22.294 13.743 14.470 1.00 97.88 87 VAL A CA 1
ATOM 663 C C . VAL A 1 87 ? -22.277 12.214 14.435 1.00 97.88 87 VAL A C 1
ATOM 665 O O . VAL A 1 87 ? -22.769 11.618 13.480 1.00 97.88 87 VAL A O 1
ATOM 668 N N . MET A 1 88 ? -21.791 11.566 15.498 1.00 98.56 88 MET A N 1
ATOM 669 C CA . MET A 1 88 ? -21.717 10.099 15.548 1.00 98.56 88 MET A CA 1
ATOM 670 C C . MET A 1 88 ? -23.098 9.439 15.459 1.00 98.56 88 MET A C 1
ATOM 672 O O . MET A 1 88 ? -23.280 8.449 14.749 1.00 98.56 88 MET A O 1
ATOM 676 N N . ARG A 1 89 ? -24.102 10.005 16.139 1.00 98.50 89 ARG A N 1
ATOM 677 C CA . ARG A 1 89 ? -25.489 9.534 16.064 1.00 98.50 89 ARG A CA 1
ATOM 678 C C . ARG A 1 89 ? -26.032 9.609 14.647 1.00 98.50 89 ARG A C 1
ATOM 680 O O . ARG A 1 89 ? -26.647 8.645 14.186 1.00 98.50 89 ARG A O 1
ATOM 687 N N . GLN A 1 90 ? -25.833 10.736 13.973 1.00 97.94 90 GLN A N 1
ATOM 688 C CA . GLN A 1 90 ? -26.314 10.951 12.616 1.00 97.94 90 GLN A CA 1
ATOM 689 C C . GLN A 1 90 ? -25.699 9.934 11.652 1.00 97.94 90 GLN A C 1
ATOM 691 O O . GLN A 1 90 ? -26.427 9.299 10.889 1.00 97.94 90 GLN A O 1
ATOM 696 N N . GLU A 1 91 ? -24.389 9.710 11.745 1.00 98.19 91 GLU A N 1
ATOM 697 C CA . GLU A 1 91 ? -23.670 8.761 10.890 1.00 98.19 91 GLU A CA 1
ATOM 698 C C . GLU A 1 91 ? -24.114 7.307 11.098 1.00 98.19 91 GLU A C 1
ATOM 700 O O . GLU A 1 91 ? -24.209 6.544 10.138 1.00 98.19 91 GLU A O 1
ATOM 705 N N . ILE A 1 92 ? -24.443 6.918 12.333 1.00 98.31 92 ILE A N 1
ATOM 706 C CA . ILE A 1 92 ? -24.939 5.567 12.639 1.00 98.31 92 ILE A CA 1
ATOM 707 C C . ILE A 1 92 ? -26.406 5.392 12.217 1.00 98.31 92 ILE A C 1
ATOM 709 O O . ILE A 1 92 ? -26.805 4.329 11.742 1.00 98.31 92 ILE A O 1
ATOM 713 N N . THR A 1 93 ? -27.249 6.408 12.414 1.00 97.94 93 THR A N 1
ATOM 714 C CA . THR A 1 93 ? -28.709 6.254 12.270 1.00 97.94 93 THR A CA 1
ATOM 715 C C . THR A 1 93 ? -29.233 6.627 10.890 1.00 97.94 93 THR A C 1
ATOM 717 O O . THR A 1 93 ? -30.138 5.953 10.384 1.00 97.94 93 THR A O 1
ATOM 720 N N . ASN A 1 94 ? -28.656 7.648 10.261 1.00 97.19 94 ASN A N 1
ATOM 721 C CA . ASN A 1 94 ? -29.174 8.265 9.042 1.00 97.19 94 ASN A CA 1
ATOM 722 C C . ASN A 1 94 ? -28.207 8.140 7.862 1.00 97.19 94 ASN A C 1
ATOM 724 O O . ASN A 1 94 ? -28.670 7.885 6.754 1.00 97.19 94 ASN A O 1
ATOM 728 N N . GLY A 1 95 ? -26.902 8.228 8.110 1.00 96.62 95 GLY A N 1
ATOM 729 C CA . GLY A 1 95 ? -25.858 8.072 7.101 1.00 96.62 95 GLY A CA 1
ATOM 730 C C . GLY A 1 95 ? -24.780 9.147 7.208 1.00 96.62 95 GLY A C 1
ATOM 731 O O . GLY A 1 95 ? -24.945 10.146 7.912 1.00 96.62 95 GLY A O 1
ATOM 732 N N . VAL A 1 96 ? -23.656 8.919 6.535 1.00 95.69 96 VAL A N 1
ATOM 733 C CA . VAL A 1 96 ? -22.504 9.826 6.535 1.00 95.69 96 VAL A CA 1
ATOM 734 C C . VAL A 1 96 ? -22.703 10.940 5.512 1.00 95.69 96 VAL A C 1
ATOM 736 O O . VAL A 1 96 ? -22.927 10.680 4.327 1.00 95.69 96 VAL A O 1
ATOM 739 N N . GLU A 1 97 ? -22.590 12.187 5.972 1.00 88.81 97 GLU A N 1
ATOM 740 C CA . GLU A 1 97 ? -22.746 13.403 5.164 1.00 88.81 97 GLU A CA 1
ATOM 741 C C . GLU A 1 97 ? -24.037 13.410 4.319 1.00 88.81 97 GLU A C 1
ATOM 743 O O . GLU A 1 97 ? -25.136 13.490 4.863 1.00 88.81 97 GLU A O 1
ATOM 748 N N . ASN A 1 98 ? -23.908 13.355 2.988 1.00 89.06 98 ASN A N 1
ATOM 749 C CA . ASN A 1 98 ? -25.019 13.370 2.033 1.00 89.06 98 ASN A CA 1
ATOM 750 C C . ASN A 1 98 ? -25.337 11.971 1.471 1.00 89.06 98 ASN A C 1
ATOM 752 O O . ASN A 1 98 ? -26.010 11.861 0.446 1.00 89.06 98 ASN A O 1
ATOM 756 N N . THR A 1 99 ? -24.823 10.913 2.100 1.00 94.88 99 THR A N 1
ATOM 757 C CA . THR A 1 99 ? -25.038 9.519 1.690 1.00 94.88 99 THR A CA 1
ATOM 758 C C . THR A 1 99 ? -26.069 8.833 2.587 1.00 94.88 99 THR A C 1
ATOM 760 O O . THR A 1 99 ? -26.361 9.293 3.689 1.00 94.88 99 THR A O 1
ATOM 763 N N . ASP A 1 100 ? -26.609 7.703 2.131 1.00 95.56 100 ASP A N 1
ATOM 764 C CA . ASP A 1 100 ? -27.428 6.786 2.935 1.00 95.56 100 ASP A CA 1
ATOM 765 C C . ASP A 1 100 ? -26.596 5.662 3.589 1.00 95.56 100 ASP A C 1
ATOM 767 O O . ASP A 1 100 ? -27.149 4.746 4.208 1.00 95.56 100 ASP A O 1
ATOM 771 N N . ILE A 1 101 ? -25.264 5.735 3.474 1.00 97.69 101 ILE A N 1
ATOM 772 C CA . ILE A 1 101 ? -24.317 4.753 4.007 1.00 97.69 101 ILE A CA 1
ATOM 773 C C . ILE A 1 101 ? -24.088 5.048 5.485 1.00 97.69 101 ILE A C 1
ATOM 775 O O . ILE A 1 101 ? -23.659 6.142 5.851 1.00 97.69 101 ILE A O 1
ATOM 779 N N . LYS A 1 102 ? -24.369 4.063 6.336 1.00 98.06 102 LYS A N 1
ATOM 780 C CA . LYS A 1 102 ? -24.312 4.196 7.796 1.00 98.06 102 LYS A CA 1
ATOM 781 C C . LYS A 1 102 ? -23.049 3.573 8.370 1.00 98.06 102 LYS A C 1
ATOM 783 O O . LYS A 1 102 ? -22.588 2.542 7.881 1.00 98.06 102 LYS A O 1
ATOM 788 N N . CYS A 1 103 ? -22.552 4.153 9.457 1.00 98.06 103 CYS A N 1
ATOM 789 C CA . CYS A 1 103 ? -21.479 3.556 10.247 1.00 98.06 103 CYS A CA 1
ATOM 790 C C . CYS A 1 103 ? -22.020 2.463 11.181 1.00 98.06 103 CYS A C 1
ATOM 792 O O . CYS A 1 103 ? -23.136 2.561 11.695 1.00 98.06 103 CYS A O 1
ATOM 794 N N . GLY A 1 104 ? -21.212 1.430 11.427 1.00 97.69 104 GLY A N 1
ATOM 795 C CA . GLY A 1 104 ? -21.567 0.306 12.302 1.00 97.69 104 GLY A CA 1
ATOM 796 C C . GLY A 1 104 ? -20.804 0.253 13.628 1.00 97.69 104 GLY A C 1
ATOM 797 O O . GLY A 1 104 ? -21.174 -0.524 14.508 1.00 97.69 104 GLY A O 1
ATOM 798 N N . VAL A 1 105 ? -19.762 1.071 13.794 1.00 98.31 105 VAL A N 1
ATOM 799 C CA . VAL A 1 105 ? -18.917 1.113 14.998 1.00 98.31 105 VAL A CA 1
ATOM 800 C C . VAL A 1 105 ? -18.502 2.546 15.323 1.00 98.31 105 VAL A C 1
ATOM 802 O O . VAL A 1 105 ? -18.388 3.378 14.427 1.00 98.31 105 VAL A O 1
ATOM 805 N N . ILE A 1 106 ? -18.286 2.844 16.603 1.00 98.81 106 ILE A N 1
ATOM 806 C CA . ILE A 1 106 ? -17.691 4.102 17.065 1.00 98.81 106 ILE A CA 1
ATOM 807 C C . ILE A 1 106 ? -16.180 3.883 17.175 1.00 98.81 106 ILE A C 1
ATOM 809 O O . ILE A 1 106 ? -15.693 3.393 18.189 1.00 98.81 106 ILE A O 1
ATOM 813 N N . GLY A 1 107 ? -15.428 4.181 16.127 1.00 96.69 107 GLY A N 1
ATOM 814 C CA . GLY A 1 107 ? -13.984 4.013 16.132 1.00 96.69 107 GLY A CA 1
ATOM 815 C C . GLY A 1 107 ? -13.344 4.153 14.750 1.00 96.69 107 GLY A C 1
ATOM 816 O O . GLY A 1 107 ? -14.046 4.071 13.754 1.00 96.69 107 GLY A O 1
ATOM 817 N N . GLU A 1 108 ? -12.034 4.386 14.664 1.00 97.62 108 GLU A N 1
ATOM 818 C CA . GLU A 1 108 ? -11.146 4.526 15.824 1.00 97.62 108 GLU A CA 1
ATOM 819 C C . GLU A 1 108 ? -11.284 5.891 16.526 1.00 97.62 108 GLU A C 1
ATOM 821 O O . GLU A 1 108 ? -11.240 6.958 15.907 1.00 97.62 108 GLU A O 1
ATOM 826 N N . VAL A 1 109 ? -11.469 5.858 17.851 1.00 98.62 109 VAL A N 1
ATOM 827 C CA . VAL A 1 109 ? -11.453 7.056 18.701 1.00 98.62 109 VAL A CA 1
ATOM 828 C C . VAL A 1 109 ? -10.007 7.331 19.095 1.00 98.62 109 VAL A C 1
ATOM 830 O O . VAL A 1 109 ? -9.406 6.576 19.860 1.00 98.62 109 VAL A O 1
ATOM 833 N N . GLY A 1 110 ? -9.439 8.407 18.556 1.00 98.38 110 GLY A N 1
ATOM 834 C CA . GLY A 1 110 ? -8.017 8.716 18.687 1.00 98.38 110 GLY A CA 1
ATOM 835 C C . GLY A 1 110 ? -7.654 9.347 20.025 1.00 98.38 110 GLY A C 1
ATOM 836 O O . GLY A 1 110 ? -8.165 10.412 20.366 1.00 98.38 110 GLY A O 1
ATOM 837 N N . CYS A 1 111 ? -6.726 8.726 20.752 1.00 98.50 111 CYS A N 1
ATOM 838 C CA . CYS A 1 111 ? -6.182 9.260 21.997 1.00 98.50 111 CYS A CA 1
ATOM 839 C C . CYS A 1 111 ? -4.656 9.368 21.936 1.00 98.50 111 CYS A C 1
ATOM 841 O O . CYS A 1 111 ? -3.952 8.383 21.702 1.00 98.50 111 CYS A O 1
ATOM 843 N N . SER A 1 112 ? -4.128 10.559 22.201 1.00 97.56 112 SER A N 1
ATOM 844 C CA . SER A 1 112 ? -2.697 10.784 22.362 1.00 97.56 112 SER A CA 1
ATOM 845 C C . SER A 1 112 ? -2.240 10.488 23.797 1.00 97.56 112 SER A C 1
ATOM 847 O O . SER A 1 112 ? -2.987 9.969 24.631 1.00 97.56 112 SER A O 1
ATOM 849 N N . TRP A 1 113 ? -0.968 10.766 24.089 1.00 96.31 113 TRP A N 1
ATOM 850 C CA . TRP A 1 113 ? -0.463 10.759 25.456 1.00 96.31 113 TRP A CA 1
ATOM 851 C C . TRP A 1 113 ? 0.452 11.964 25.705 1.00 96.31 113 TRP A C 1
ATOM 853 O O . TRP A 1 113 ? 1.461 12.093 25.001 1.00 96.31 113 TRP A O 1
ATOM 863 N N . PRO A 1 114 ? 0.188 12.780 26.744 1.00 97.62 114 PRO A N 1
ATOM 864 C CA . PRO A 1 114 ? -1.008 12.780 27.605 1.00 97.62 114 PRO A CA 1
ATOM 865 C C . PRO A 1 114 ? -2.300 13.123 26.848 1.00 97.62 114 PRO A C 1
ATOM 867 O O . PRO A 1 114 ? -2.240 13.825 25.844 1.00 97.62 114 PRO A O 1
ATOM 870 N N . LEU A 1 115 ? -3.456 12.678 27.355 1.00 98.19 115 LEU A N 1
ATOM 871 C CA . LEU A 1 115 ? -4.760 13.001 26.764 1.00 98.19 115 LEU A CA 1
ATOM 872 C C . LEU A 1 115 ? -5.015 14.510 26.733 1.00 98.19 115 LEU A C 1
ATOM 874 O O . LEU A 1 115 ? -4.934 15.188 27.766 1.00 98.19 115 LEU A O 1
ATOM 878 N N . THR A 1 116 ? -5.425 15.018 25.575 1.00 98.50 116 THR A N 1
ATOM 879 C CA . THR A 1 116 ? -5.825 16.421 25.443 1.00 98.50 116 THR A CA 1
ATOM 880 C C . THR A 1 116 ? -7.283 16.637 25.849 1.00 98.50 116 THR A C 1
ATOM 882 O O . THR A 1 116 ? -8.074 15.700 25.967 1.00 98.50 116 THR A O 1
ATOM 885 N N . GLU A 1 117 ? -7.683 17.891 26.072 1.00 98.25 117 GLU A N 1
ATOM 886 C CA . GLU A 1 117 ? -9.076 18.195 26.425 1.00 98.25 117 GLU A CA 1
ATOM 887 C C . GLU A 1 117 ? -10.050 17.880 25.282 1.00 98.25 117 GLU A C 1
ATOM 889 O O . GLU A 1 117 ? -11.204 17.539 25.543 1.00 98.25 117 GLU A O 1
ATOM 894 N N . PHE A 1 118 ? -9.602 17.970 24.024 1.00 98.56 118 PHE A N 1
ATOM 895 C CA . PHE A 1 118 ? -10.378 17.518 22.869 1.00 98.56 118 PHE A CA 1
ATOM 896 C C . PHE A 1 118 ? -10.627 16.008 22.933 1.00 98.56 118 PHE A C 1
ATOM 898 O O . PHE A 1 118 ? -11.770 15.568 22.837 1.00 98.56 118 PHE A O 1
ATOM 905 N N . GLU A 1 119 ? -9.579 15.222 23.170 1.00 98.75 119 GLU A N 1
ATOM 906 C CA . GLU A 1 119 ? -9.650 13.757 23.190 1.00 98.75 119 GLU A CA 1
ATOM 907 C C . GLU A 1 119 ? -10.505 13.256 24.361 1.00 98.75 119 GLU A C 1
ATOM 909 O O . GLU A 1 119 ? -11.331 12.361 24.193 1.00 98.75 119 GLU A O 1
ATOM 914 N N . LYS A 1 120 ? -10.430 13.914 25.527 1.00 98.75 120 LYS A N 1
ATOM 915 C CA . LYS A 1 120 ? -11.337 13.642 26.656 1.00 98.75 120 LYS A CA 1
ATOM 916 C C . LYS A 1 120 ? -12.799 13.949 26.332 1.00 98.75 120 LYS A C 1
ATOM 918 O O . LYS A 1 120 ? -13.676 13.219 26.786 1.00 98.75 120 LYS A O 1
ATOM 923 N N . ARG A 1 121 ? -13.095 15.027 25.589 1.00 98.62 121 ARG A N 1
ATOM 924 C CA . ARG A 1 121 ? -14.468 15.302 25.112 1.00 98.62 121 ARG A CA 1
ATOM 925 C C . ARG A 1 121 ? -14.922 14.235 24.117 1.00 98.62 121 ARG A C 1
ATOM 927 O O . ARG A 1 121 ? -16.019 13.712 24.278 1.00 98.62 121 ARG A O 1
ATOM 934 N N . SER A 1 122 ? -14.064 13.871 23.163 1.00 98.69 122 SER A N 1
ATOM 935 C CA . SER A 1 122 ? -14.333 12.823 22.171 1.00 98.69 122 SER A CA 1
ATOM 936 C C . SER A 1 122 ? -14.649 11.475 22.833 1.00 98.69 122 SER A C 1
ATOM 938 O O . SER A 1 122 ? -15.645 10.841 22.490 1.00 98.69 122 SER A O 1
ATOM 940 N N . LEU A 1 123 ? -13.884 11.074 23.857 1.00 98.75 123 LEU A N 1
ATOM 941 C CA . LEU A 1 123 ? -14.138 9.853 24.631 1.00 98.75 123 LEU A CA 1
ATOM 942 C C . LEU A 1 123 ? -15.499 9.865 25.336 1.00 98.75 123 LEU A C 1
ATOM 944 O O . LEU A 1 123 ? -16.226 8.875 25.272 1.00 98.75 123 LEU A O 1
ATOM 948 N N . ARG A 1 124 ? -15.860 10.974 25.995 1.00 98.88 124 ARG A N 1
ATOM 949 C CA . ARG A 1 124 ? -17.144 11.087 26.707 1.00 98.88 124 ARG A CA 1
ATOM 950 C C . ARG A 1 124 ? -18.335 11.100 25.746 1.00 98.88 124 ARG A C 1
ATOM 952 O O . ARG A 1 124 ? -19.294 10.366 25.970 1.00 98.88 124 ARG A O 1
ATOM 959 N N . ALA A 1 125 ? -18.221 11.821 24.630 1.00 98.81 125 ALA A N 1
ATOM 960 C CA . ALA A 1 125 ? -19.206 11.779 23.549 1.00 98.81 125 ALA A CA 1
ATOM 961 C C . ALA A 1 125 ? -19.362 10.356 22.981 1.00 98.81 125 ALA A C 1
ATOM 963 O O . ALA A 1 125 ? -20.476 9.869 22.798 1.00 98.81 125 ALA A O 1
ATOM 964 N N . SER A 1 126 ? -18.243 9.661 22.753 1.00 98.81 126 SER A N 1
ATOM 965 C CA . SER A 1 126 ? -18.237 8.287 22.235 1.00 98.81 126 SER A CA 1
ATOM 966 C C . SER A 1 126 ? -18.934 7.327 23.200 1.00 98.81 126 SER A C 1
ATOM 968 O O . SER A 1 126 ? -19.747 6.513 22.770 1.00 98.81 126 SER A O 1
ATOM 970 N N . ALA A 1 127 ? -18.682 7.455 24.508 1.00 98.75 127 ALA A N 1
ATOM 971 C CA . ALA A 1 127 ? -19.359 6.673 25.542 1.00 98.75 127 ALA A CA 1
ATOM 972 C C . ALA A 1 127 ? -20.874 6.930 25.562 1.00 98.75 127 ALA A C 1
ATOM 974 O O . ALA A 1 127 ? -21.658 5.981 25.604 1.00 98.75 127 ALA A O 1
ATOM 975 N N . ALA A 1 128 ? -21.294 8.196 25.474 1.00 98.38 128 ALA A N 1
ATOM 976 C CA . ALA A 1 128 ? -22.708 8.562 25.450 1.00 98.38 128 ALA A CA 1
ATOM 977 C C . ALA A 1 128 ? -23.444 7.920 24.260 1.00 98.38 128 ALA A C 1
ATOM 979 O O . ALA A 1 128 ? -24.491 7.294 24.440 1.00 98.38 128 ALA A O 1
ATOM 980 N N . VAL A 1 129 ? -22.867 7.999 23.055 1.00 98.69 129 VAL A N 1
ATOM 981 C CA . VAL A 1 129 ? -23.453 7.401 21.843 1.00 98.69 129 VAL A CA 1
ATOM 982 C C . VAL A 1 129 ? -23.424 5.870 21.896 1.00 98.69 129 VAL A C 1
ATOM 984 O O . VAL A 1 129 ? -24.401 5.233 21.497 1.00 98.69 129 VAL A O 1
ATOM 987 N N . GLN A 1 130 ? -22.356 5.272 22.439 1.00 98.62 130 GLN A N 1
ATOM 988 C CA . GLN A 1 130 ? -22.238 3.820 22.620 1.00 98.62 130 GLN A CA 1
ATOM 989 C C . GLN A 1 130 ? -23.396 3.272 23.456 1.00 98.62 130 GLN A C 1
ATOM 991 O O . GLN A 1 130 ? -24.024 2.279 23.092 1.00 98.62 130 GLN A O 1
ATOM 996 N N . VAL A 1 131 ? -23.697 3.933 24.574 1.00 97.81 131 VAL A N 1
ATOM 997 C CA . VAL A 1 131 ? -24.772 3.521 25.482 1.00 97.81 131 VAL A CA 1
ATOM 998 C C . VAL A 1 131 ? -26.137 3.721 24.842 1.00 97.81 131 VAL A C 1
ATOM 1000 O O . VAL A 1 131 ? -26.993 2.845 24.944 1.00 97.81 131 VAL A O 1
ATOM 1003 N N . GLU A 1 132 ? -26.348 4.863 24.191 1.00 98.06 132 GLU A N 1
ATOM 1004 C CA . GLU A 1 132 ? -27.652 5.203 23.638 1.00 98.06 132 GLU A CA 1
ATOM 1005 C C . GLU A 1 132 ? -28.053 4.309 22.463 1.00 98.06 132 GLU A C 1
ATOM 1007 O O . GLU A 1 132 ? -29.194 3.852 22.400 1.00 98.06 132 GLU A O 1
ATOM 1012 N N . LEU A 1 133 ? -27.125 4.051 21.539 1.00 97.81 133 LEU A N 1
ATOM 1013 C CA . LEU A 1 133 ? -27.400 3.276 20.327 1.00 97.81 133 LEU A CA 1
ATOM 1014 C C . LEU A 1 133 ? -27.045 1.792 20.477 1.00 97.81 133 LEU A C 1
ATOM 1016 O O . LEU A 1 133 ? -27.453 0.969 19.660 1.00 97.81 133 LEU A O 1
ATOM 1020 N N . GLY A 1 134 ? -26.287 1.432 21.514 1.00 96.75 134 GLY A N 1
ATOM 1021 C CA . GLY A 1 134 ? -25.772 0.080 21.710 1.00 96.75 134 GLY A CA 1
ATOM 1022 C C . GLY A 1 134 ? -24.652 -0.308 20.738 1.00 96.75 134 GLY A C 1
ATOM 1023 O O . GLY A 1 134 ? -24.291 -1.487 20.694 1.00 96.75 134 GLY A O 1
ATOM 1024 N N . SER A 1 135 ? -24.111 0.635 19.964 1.00 96.81 135 SER A N 1
ATOM 1025 C CA . SER A 1 135 ? -23.011 0.391 19.025 1.00 96.81 135 SER A CA 1
ATOM 1026 C C . SER A 1 135 ? -21.728 -0.019 19.761 1.00 96.81 135 SER A C 1
ATOM 1028 O O . SER A 1 135 ? -21.516 0.422 20.887 1.00 96.81 135 SER A O 1
ATOM 1030 N N . PRO A 1 136 ? -20.856 -0.852 19.170 1.00 98.12 136 PRO A N 1
ATOM 1031 C CA . PRO A 1 136 ? -19.526 -1.100 19.721 1.00 98.12 136 PRO A CA 1
ATOM 1032 C C . PRO A 1 136 ? -18.631 0.144 19.607 1.00 98.12 136 PRO A C 1
ATOM 1034 O O . PRO A 1 136 ? -18.892 1.025 18.784 1.00 98.12 136 PRO A O 1
ATOM 1037 N N . ALA A 1 137 ? -17.572 0.201 20.418 1.00 98.69 137 ALA A N 1
ATOM 1038 C CA . ALA A 1 137 ? -16.551 1.248 20.348 1.00 98.69 137 ALA A CA 1
ATOM 1039 C C . ALA A 1 137 ? -15.141 0.659 20.201 1.00 98.69 137 ALA A C 1
ATOM 1041 O O . ALA A 1 137 ? -14.846 -0.362 20.816 1.00 98.69 137 ALA A O 1
ATOM 1042 N N . ILE A 1 138 ? -14.273 1.305 19.423 1.00 98.81 138 ILE A N 1
ATOM 1043 C CA . ILE A 1 138 ? -12.867 0.926 19.230 1.00 98.81 138 ILE A CA 1
ATOM 1044 C C . ILE A 1 138 ? -12.000 2.156 19.496 1.00 98.81 138 ILE A C 1
ATOM 1046 O O . ILE A 1 138 ? -12.235 3.223 18.922 1.00 98.81 138 ILE A O 1
ATOM 1050 N N . ILE A 1 139 ? -11.035 2.031 20.407 1.00 98.81 139 ILE A N 1
ATOM 1051 C CA . ILE A 1 139 ? -10.275 3.167 20.931 1.00 98.81 139 ILE A CA 1
ATOM 1052 C C . ILE A 1 139 ? -8.779 2.962 20.705 1.00 98.81 139 ILE A C 1
ATOM 1054 O O . ILE A 1 139 ? -8.213 1.953 21.118 1.00 98.81 139 ILE A O 1
ATOM 1058 N N . HIS A 1 140 ? -8.144 3.974 20.116 1.00 98.62 140 HIS A N 1
ATOM 1059 C CA . HIS A 1 140 ? -6.714 4.036 19.844 1.00 98.62 140 HIS A CA 1
ATOM 1060 C C . HIS A 1 140 ? -5.968 4.687 21.004 1.00 98.62 140 HIS A C 1
ATOM 1062 O O . HIS A 1 140 ? -6.134 5.891 21.217 1.00 98.62 140 HIS A O 1
ATOM 1068 N N . PRO A 1 141 ? -5.102 3.965 21.733 1.00 98.50 141 PRO A N 1
ATOM 1069 C CA . PRO A 1 141 ? -4.338 4.555 22.817 1.00 98.50 141 PRO A CA 1
ATOM 1070 C C . PRO A 1 141 ? -3.018 5.178 22.348 1.00 98.50 141 PRO A C 1
ATOM 1072 O O . PRO A 1 141 ? -2.338 4.703 21.424 1.00 98.50 141 PRO A O 1
ATOM 1075 N N . GLY A 1 142 ? -2.568 6.175 23.111 1.00 97.00 142 GLY A N 1
ATOM 1076 C CA . GLY A 1 142 ? -1.185 6.632 23.087 1.00 97.00 142 GLY A CA 1
ATOM 1077 C C . GLY A 1 142 ? -0.202 5.505 23.444 1.00 97.00 142 GLY A C 1
ATOM 1078 O O . GLY A 1 142 ? -0.571 4.427 23.896 1.00 97.00 142 GLY A O 1
ATOM 1079 N N . ARG A 1 143 ? 1.097 5.740 23.238 1.00 95.56 143 ARG A N 1
ATOM 1080 C CA . ARG A 1 143 ? 2.145 4.699 23.360 1.00 95.56 143 ARG A CA 1
ATOM 1081 C C . ARG A 1 143 ? 2.648 4.452 24.789 1.00 95.56 143 ARG A C 1
ATOM 1083 O O . ARG A 1 143 ? 3.531 3.619 25.006 1.00 95.56 143 ARG A O 1
ATOM 1090 N N . ASN A 1 144 ? 2.137 5.201 25.763 1.00 96.19 144 ASN A N 1
ATOM 1091 C CA . ASN A 1 144 ? 2.463 5.013 27.173 1.00 96.19 144 ASN A CA 1
ATOM 1092 C C . ASN A 1 144 ? 1.607 3.883 27.763 1.00 96.19 144 ASN A C 1
ATOM 1094 O O . ASN A 1 144 ? 0.418 3.817 27.468 1.00 96.19 144 ASN A O 1
ATOM 1098 N N . SER A 1 145 ? 2.179 3.026 28.617 1.00 96.50 145 SER A N 1
ATOM 1099 C CA . SER A 1 145 ? 1.436 1.888 29.184 1.00 96.50 145 SER A CA 1
ATOM 1100 C C . SER A 1 145 ? 0.273 2.304 30.089 1.00 96.50 145 SER A C 1
ATOM 1102 O O . SER A 1 145 ? -0.655 1.526 30.268 1.00 96.50 145 SER A O 1
ATOM 1104 N N . GLN A 1 146 ? 0.268 3.539 30.602 1.00 97.88 146 GLN A N 1
ATOM 1105 C CA . GLN A 1 146 ? -0.832 4.093 31.396 1.00 97.88 146 GLN A CA 1
ATOM 1106 C C . GLN A 1 146 ? -1.970 4.676 30.541 1.00 97.88 146 GLN A C 1
ATOM 1108 O O . GLN A 1 146 ? -3.060 4.907 31.065 1.00 97.88 146 GLN A O 1
ATOM 1113 N N . ALA A 1 147 ? -1.759 4.886 29.234 1.00 98.25 147 ALA A N 1
ATOM 1114 C CA . ALA A 1 147 ? -2.774 5.471 28.358 1.00 98.25 147 ALA A CA 1
ATOM 1115 C C . ALA A 1 147 ? -4.061 4.626 28.299 1.00 98.25 147 ALA A C 1
ATOM 1117 O O . ALA A 1 147 ? -5.127 5.190 28.551 1.00 98.25 147 ALA A O 1
ATOM 1118 N N . PRO A 1 148 ? -4.010 3.292 28.082 1.00 98.62 148 PRO A N 1
ATOM 1119 C CA . PRO A 1 148 ? -5.215 2.461 28.090 1.00 98.62 148 PRO A CA 1
ATOM 1120 C C . PRO A 1 148 ? -6.017 2.558 29.398 1.00 98.62 148 PRO A C 1
ATOM 1122 O O . PRO A 1 148 ? -7.244 2.632 29.364 1.00 98.62 148 PRO A O 1
ATOM 1125 N N . PHE A 1 149 ? -5.342 2.613 30.552 1.00 98.69 149 PHE A N 1
ATOM 1126 C CA . PHE A 1 149 ? -5.990 2.708 31.866 1.00 98.69 149 PHE A CA 1
ATOM 1127 C C . PHE A 1 149 ? -6.725 4.036 32.060 1.00 98.69 149 PHE A C 1
ATOM 1129 O O . PHE A 1 149 ? -7.874 4.044 32.507 1.00 98.69 149 PHE A O 1
ATOM 1136 N N . GLU A 1 150 ? -6.085 5.162 31.723 1.00 98.69 150 GLU A N 1
ATOM 1137 C CA . GLU A 1 150 ? -6.719 6.480 31.832 1.00 98.69 150 GLU A CA 1
ATOM 1138 C C . GLU A 1 150 ? -7.922 6.595 30.889 1.00 98.69 150 GLU A C 1
ATOM 1140 O O . GLU A 1 150 ? -8.987 7.059 31.306 1.00 98.69 150 GLU A O 1
ATOM 1145 N N . ILE A 1 151 ? -7.771 6.108 29.654 1.00 98.81 151 ILE A N 1
ATOM 1146 C CA . ILE A 1 151 ? -8.832 6.079 28.645 1.00 98.81 151 ILE A CA 1
ATOM 1147 C C . ILE A 1 151 ? -10.033 5.279 29.152 1.00 98.81 151 ILE A C 1
ATOM 1149 O O . ILE A 1 151 ? -11.145 5.808 29.180 1.00 98.81 151 ILE A O 1
ATOM 1153 N N . MET A 1 152 ? -9.821 4.035 29.598 1.00 98.69 152 MET A N 1
ATOM 1154 C CA . MET A 1 152 ? -10.913 3.189 30.087 1.00 98.69 152 MET A CA 1
ATOM 1155 C C . MET A 1 152 ? -11.588 3.792 31.313 1.00 98.69 152 MET A C 1
ATOM 1157 O O . MET A 1 152 ? -12.812 3.766 31.403 1.00 98.69 152 MET A O 1
ATOM 1161 N N . ARG A 1 153 ? -10.831 4.400 32.231 1.00 98.62 153 ARG A N 1
ATOM 1162 C CA . ARG A 1 153 ? -11.414 5.087 33.385 1.00 98.62 153 ARG A CA 1
ATOM 1163 C C . ARG A 1 153 ? -12.361 6.211 32.953 1.00 98.62 153 ARG A C 1
ATOM 1165 O O . ARG A 1 153 ? -13.505 6.221 33.391 1.00 98.62 153 ARG A O 1
ATOM 1172 N N . ILE A 1 154 ? -11.916 7.116 32.079 1.00 98.69 154 ILE A N 1
ATOM 1173 C CA . ILE A 1 154 ? -12.737 8.244 31.601 1.00 98.69 154 ILE A CA 1
ATOM 1174 C C . ILE A 1 154 ? -13.961 7.742 30.829 1.00 98.69 154 ILE A C 1
ATOM 1176 O O . ILE A 1 154 ? -15.071 8.230 31.038 1.00 98.69 154 ILE A O 1
ATOM 1180 N N . PHE A 1 155 ? -13.769 6.754 29.956 1.00 98.75 155 PHE A N 1
ATOM 1181 C CA . PHE A 1 155 ? -14.836 6.187 29.138 1.00 98.75 155 PHE A CA 1
ATOM 1182 C C . PHE A 1 155 ? -15.923 5.515 29.994 1.00 98.75 155 PHE A C 1
ATOM 1184 O O . PHE A 1 155 ? -17.114 5.731 29.769 1.00 98.75 155 PHE A O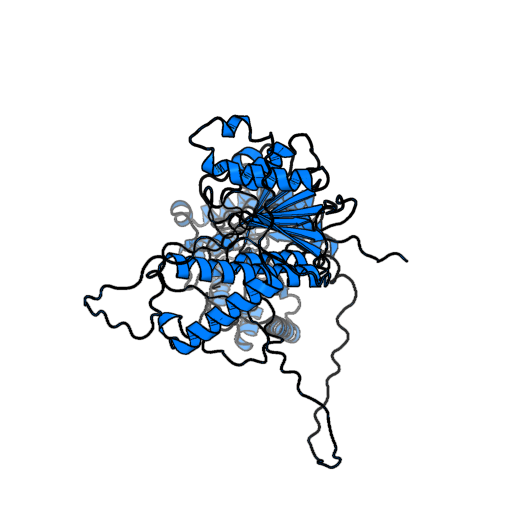 1
ATOM 1191 N N . LEU A 1 156 ? -15.528 4.756 31.022 1.00 98.62 156 LEU A N 1
ATOM 1192 C CA . LEU A 1 156 ? -16.453 4.110 31.960 1.00 98.62 156 LEU A CA 1
ATOM 1193 C C . LEU A 1 156 ? -17.118 5.106 32.919 1.00 98.62 156 LEU A C 1
ATOM 1195 O O . LEU A 1 156 ? -18.309 4.976 33.194 1.00 98.62 156 LEU A O 1
ATOM 1199 N N . GLU A 1 157 ? -16.392 6.121 33.402 1.00 98.50 157 GLU A N 1
ATOM 1200 C CA . GLU A 1 157 ? -16.957 7.215 34.212 1.00 98.50 157 GLU A CA 1
ATOM 1201 C C . GLU A 1 157 ? -18.053 7.980 33.445 1.00 98.50 157 GLU A C 1
ATOM 1203 O O . GLU A 1 157 ? -19.024 8.437 34.049 1.00 98.50 157 GLU A O 1
ATOM 1208 N N . ALA A 1 158 ? -17.940 8.066 32.116 1.00 98.12 158 ALA A N 1
ATOM 1209 C CA . ALA A 1 158 ? -18.948 8.645 31.227 1.00 98.12 158 ALA A CA 1
ATOM 1210 C C . ALA A 1 158 ? -20.125 7.704 30.901 1.00 98.12 158 ALA A C 1
ATOM 1212 O O . ALA A 1 158 ? -21.039 8.089 30.176 1.00 98.12 158 ALA A O 1
ATOM 1213 N N . GLY A 1 159 ? -20.123 6.482 31.442 1.00 97.75 159 GLY A N 1
ATOM 1214 C CA . GLY A 1 159 ? -21.187 5.492 31.271 1.00 97.75 159 GLY A CA 1
ATOM 1215 C C . GLY A 1 159 ? -20.932 4.449 30.183 1.00 97.75 159 GLY A C 1
ATOM 1216 O O . GLY A 1 159 ? -21.761 3.555 30.023 1.00 97.75 159 GLY A O 1
ATOM 1217 N N . GLY A 1 160 ? -19.804 4.525 29.469 1.00 98.38 160 GLY A N 1
ATOM 1218 C CA . GLY A 1 160 ? -19.425 3.551 28.447 1.00 98.38 160 GLY A CA 1
ATOM 1219 C C . GLY A 1 160 ? -19.381 2.117 28.986 1.00 98.38 160 GLY A C 1
ATOM 1220 O O . GLY A 1 160 ? -19.204 1.875 30.180 1.00 98.38 160 GLY A O 1
ATOM 1221 N N . GLN A 1 161 ? -19.552 1.139 28.101 1.00 98.56 161 GLN A N 1
ATOM 1222 C CA . GLN A 1 161 ? -19.638 -0.278 28.450 1.00 98.56 161 GLN A CA 1
ATOM 1223 C C . GLN A 1 161 ? -18.396 -1.032 27.980 1.00 98.56 161 GLN A C 1
ATOM 1225 O O . GLN A 1 161 ? -18.249 -1.315 26.793 1.00 98.56 161 GLN A O 1
ATOM 1230 N N . ALA A 1 162 ? -17.535 -1.436 28.921 1.00 98.25 162 ALA A N 1
ATOM 1231 C CA . ALA A 1 162 ? -16.302 -2.160 28.599 1.00 98.25 162 ALA A CA 1
ATOM 1232 C C . ALA A 1 162 ? -16.546 -3.401 27.731 1.00 98.25 162 ALA A C 1
ATOM 1234 O O . ALA A 1 162 ? -15.857 -3.597 26.741 1.00 98.25 162 ALA A O 1
ATOM 1235 N N . ASN A 1 163 ? -17.572 -4.202 28.028 1.00 97.62 163 ASN A N 1
ATOM 1236 C CA . ASN A 1 163 ? -17.871 -5.434 27.291 1.00 97.62 163 ASN A CA 1
ATOM 1237 C C . ASN A 1 163 ? -18.327 -5.222 25.829 1.00 97.62 163 ASN A C 1
ATOM 1239 O O . ASN A 1 163 ? -18.593 -6.214 25.148 1.00 97.62 163 ASN A O 1
ATOM 1243 N N . ARG A 1 164 ? -18.432 -3.968 25.367 1.00 97.88 164 ARG A N 1
ATOM 1244 C CA . ARG A 1 164 ? -18.686 -3.547 23.977 1.00 97.88 164 ARG A CA 1
ATOM 1245 C C . ARG A 1 164 ? -17.589 -2.621 23.433 1.00 97.88 164 ARG A C 1
ATOM 1247 O O . ARG A 1 164 ? -17.790 -1.966 22.411 1.00 97.88 164 ARG A O 1
ATOM 1254 N N . THR A 1 165 ? -16.453 -2.553 24.117 1.00 98.75 165 THR A N 1
ATOM 1255 C CA . THR A 1 165 ? -15.323 -1.696 23.761 1.00 98.75 165 THR A CA 1
ATOM 1256 C C . THR A 1 165 ? -14.104 -2.541 23.433 1.00 98.75 165 THR A C 1
ATOM 1258 O O . THR A 1 165 ? -13.795 -3.493 24.149 1.00 98.75 165 THR A O 1
ATOM 1261 N N . VAL A 1 166 ? -13.399 -2.164 22.375 1.00 98.88 166 VAL A N 1
ATOM 1262 C CA . VAL A 1 166 ? -12.095 -2.690 21.980 1.00 98.88 166 VAL A CA 1
ATOM 1263 C C . VAL A 1 166 ? -11.034 -1.639 22.296 1.00 98.88 166 VAL A C 1
ATOM 1265 O O . VAL A 1 166 ? -11.212 -0.460 21.987 1.00 98.88 166 VAL A O 1
ATOM 1268 N N . MET A 1 167 ? -9.947 -2.062 22.934 1.00 98.81 167 MET A N 1
ATOM 1269 C CA . MET A 1 167 ? -8.740 -1.260 23.103 1.00 98.81 167 MET A CA 1
ATOM 1270 C C . MET A 1 167 ? -7.684 -1.744 22.112 1.00 98.81 167 MET A C 1
ATOM 1272 O O . MET A 1 167 ? -7.146 -2.840 22.292 1.00 98.81 167 MET A O 1
ATOM 1276 N N . SER A 1 168 ? -7.402 -0.914 21.110 1.00 98.56 168 SER A N 1
ATOM 1277 C CA . SER A 1 168 ? -6.444 -1.167 20.030 1.00 98.56 168 SER A CA 1
ATOM 1278 C C . SER A 1 168 ? -4.994 -1.116 20.511 1.00 98.56 168 SER A C 1
ATOM 1280 O O . SER A 1 168 ? -4.686 -0.578 21.581 1.00 98.56 168 SER A O 1
ATOM 1282 N N . HIS A 1 169 ? -4.079 -1.638 19.696 1.00 97.56 169 HIS A N 1
ATOM 1283 C CA . HIS A 1 169 ? -2.632 -1.481 19.855 1.00 97.56 169 HIS A CA 1
ATOM 1284 C C . HIS A 1 169 ? -2.047 -1.899 21.214 1.00 97.56 169 HIS A C 1
ATOM 1286 O O . HIS A 1 169 ? -1.089 -1.274 21.703 1.00 97.56 169 HIS A O 1
ATOM 1292 N N . LEU A 1 170 ? -2.602 -2.920 21.874 1.00 97.75 170 LEU A N 1
ATOM 1293 C CA . LEU A 1 170 ? -2.035 -3.375 23.147 1.00 97.75 170 LEU A CA 1
ATOM 1294 C C . LEU A 1 170 ? -0.658 -4.011 22.961 1.00 97.75 170 LEU A C 1
ATOM 1296 O O . LEU A 1 170 ? 0.203 -3.816 23.822 1.00 97.75 170 LEU A O 1
ATOM 1300 N N . ASP A 1 171 ? -0.427 -4.657 21.814 1.00 94.94 171 ASP A N 1
ATOM 1301 C CA . ASP A 1 171 ? 0.874 -5.198 21.403 1.00 94.94 171 ASP A CA 1
ATOM 1302 C C . ASP A 1 171 ? 2.018 -4.195 21.582 1.00 94.94 171 ASP A C 1
ATOM 1304 O O . ASP A 1 171 ? 3.028 -4.515 22.203 1.00 94.94 171 ASP A O 1
ATOM 1308 N N . ARG A 1 172 ? 1.863 -2.962 21.095 1.00 94.31 172 ARG A N 1
ATOM 1309 C CA . ARG A 1 172 ? 2.904 -1.923 21.179 1.00 94.31 172 ARG A CA 1
ATOM 1310 C C . ARG A 1 172 ? 2.850 -1.047 22.436 1.00 94.31 172 ARG A C 1
ATOM 1312 O O . ARG A 1 172 ? 3.616 -0.082 22.527 1.00 94.31 172 ARG A O 1
ATOM 1319 N N . THR A 1 173 ? 1.932 -1.305 23.368 1.00 96.19 173 THR A N 1
ATOM 1320 C CA . THR A 1 173 ? 1.621 -0.364 24.462 1.00 96.19 173 THR A CA 1
ATOM 1321 C C . THR A 1 173 ? 1.882 -0.963 25.843 1.00 96.19 173 THR A C 1
ATOM 1323 O O . THR A 1 173 ? 2.624 -0.354 26.627 1.00 96.19 173 THR A O 1
ATOM 1326 N N . ILE A 1 174 ? 1.353 -2.160 26.128 1.00 96.50 174 ILE A N 1
ATOM 1327 C CA . ILE A 1 174 ? 1.497 -2.842 27.423 1.00 96.50 174 ILE A CA 1
ATOM 1328 C C . ILE A 1 174 ? 2.364 -4.094 27.251 1.00 96.50 174 ILE A C 1
ATOM 1330 O O . ILE A 1 174 ? 1.935 -5.096 26.693 1.00 96.50 174 ILE A O 1
ATOM 1334 N N . PHE A 1 175 ? 3.588 -4.035 27.774 1.00 94.25 175 PHE A N 1
ATOM 1335 C CA . PHE A 1 175 ? 4.576 -5.120 27.674 1.00 94.25 175 PHE A CA 1
ATOM 1336 C C . PHE A 1 175 ? 4.710 -5.910 28.979 1.00 94.25 175 PHE A C 1
ATOM 1338 O O . PHE A 1 175 ? 5.190 -7.041 28.980 1.00 94.25 175 PHE A O 1
ATOM 1345 N N . ASN A 1 176 ? 4.327 -5.301 30.105 1.00 95.44 176 ASN A N 1
ATOM 1346 C CA . ASN A 1 176 ? 4.384 -5.936 31.410 1.00 95.44 176 ASN A CA 1
ATOM 1347 C C . ASN A 1 176 ? 3.150 -6.828 31.606 1.00 95.44 176 ASN A C 1
ATOM 1349 O O . ASN A 1 176 ? 2.015 -6.376 31.476 1.00 95.44 176 ASN A O 1
ATOM 1353 N N . SER A 1 177 ? 3.387 -8.094 31.936 1.00 94.81 177 SER A N 1
ATOM 1354 C CA . SER A 1 177 ? 2.345 -9.102 32.127 1.00 94.81 177 SER A CA 1
ATOM 1355 C C . SER A 1 177 ? 1.370 -8.786 33.268 1.00 94.81 177 SER A C 1
ATOM 1357 O O . SER A 1 177 ? 0.173 -9.028 33.122 1.00 94.81 177 SER A O 1
ATOM 1359 N N . ASP A 1 178 ? 1.842 -8.222 34.381 1.00 95.94 178 ASP A N 1
ATOM 1360 C CA . ASP A 1 178 ? 0.978 -7.864 35.511 1.00 95.94 178 ASP A CA 1
ATOM 1361 C C . ASP A 1 178 ? 0.079 -6.673 35.153 1.00 95.94 178 ASP A C 1
ATOM 1363 O O . ASP A 1 178 ? -1.127 -6.723 35.402 1.00 95.94 178 ASP A O 1
ATOM 1367 N N . GLU A 1 179 ? 0.636 -5.649 34.490 1.00 97.44 179 GLU A N 1
ATOM 1368 C CA . GLU A 1 179 ? -0.141 -4.523 33.947 1.00 97.44 179 GLU A CA 1
ATOM 1369 C C . GLU A 1 179 ? -1.179 -5.017 32.929 1.00 97.44 179 GLU A C 1
ATOM 1371 O O . GLU A 1 179 ? -2.328 -4.586 32.954 1.00 97.44 179 GLU A O 1
ATOM 1376 N N . LEU A 1 180 ? -0.813 -5.965 32.062 1.00 97.25 180 LEU A N 1
ATOM 1377 C CA . LEU A 1 180 ? -1.727 -6.527 31.070 1.00 97.25 180 LEU A CA 1
ATOM 1378 C C . LEU A 1 180 ? -2.907 -7.266 31.723 1.00 97.25 180 LEU A C 1
ATOM 1380 O O . LEU A 1 180 ? -4.053 -7.056 31.325 1.00 97.25 180 LEU A O 1
ATOM 1384 N N . LEU A 1 181 ? -2.662 -8.087 32.754 1.00 96.38 181 LEU A N 1
ATOM 1385 C CA . LEU A 1 181 ? -3.740 -8.742 33.509 1.00 96.38 181 LEU A CA 1
ATOM 1386 C C . LEU A 1 181 ? -4.581 -7.750 34.307 1.00 96.38 181 LEU A C 1
ATOM 1388 O O . LEU A 1 181 ? -5.778 -7.972 34.486 1.00 96.38 181 LEU A O 1
ATOM 1392 N N . GLU A 1 182 ? -3.978 -6.686 34.835 1.00 97.69 182 GLU A N 1
ATOM 1393 C CA . GLU A 1 182 ? -4.723 -5.635 35.519 1.00 97.69 182 GLU A CA 1
ATOM 1394 C C . GLU A 1 182 ? -5.638 -4.889 34.550 1.00 97.69 182 GLU A C 1
ATOM 1396 O O . GLU A 1 182 ? -6.819 -4.716 34.850 1.00 97.69 182 GLU A O 1
ATOM 1401 N N . PHE A 1 183 ? -5.133 -4.538 33.367 1.00 98.44 183 PHE A N 1
ATOM 1402 C CA . PHE A 1 183 ? -5.917 -3.905 32.316 1.00 98.44 183 PHE A CA 1
ATOM 1403 C C . PHE A 1 183 ? -7.070 -4.804 31.846 1.00 98.44 183 PHE A C 1
ATOM 1405 O O . PHE A 1 183 ? -8.213 -4.354 31.756 1.00 98.44 183 PHE A O 1
ATOM 1412 N N . ALA A 1 184 ? -6.815 -6.098 31.633 1.00 97.69 184 ALA A N 1
ATOM 1413 C CA . ALA A 1 184 ? -7.832 -7.052 31.184 1.00 97.69 184 ALA A CA 1
ATOM 1414 C C . ALA A 1 184 ? -9.053 -7.139 32.128 1.00 97.69 184 ALA A C 1
ATOM 1416 O O . ALA A 1 184 ? -10.166 -7.424 31.680 1.00 97.69 184 ALA A O 1
ATOM 1417 N N . LYS A 1 185 ? -8.895 -6.815 33.424 1.00 97.62 185 LYS A N 1
ATOM 1418 C CA . LYS A 1 185 ? -10.003 -6.782 34.402 1.00 97.62 185 LYS A CA 1
ATOM 1419 C C . LYS A 1 185 ? -11.069 -5.733 34.093 1.00 97.62 185 LYS A C 1
ATOM 1421 O O . LYS A 1 185 ? -12.181 -5.869 34.601 1.00 97.62 185 LYS A O 1
ATOM 1426 N N . PHE A 1 186 ? -10.780 -4.717 33.273 1.00 97.75 186 PHE A N 1
ATOM 1427 C CA . PHE A 1 186 ? -11.817 -3.798 32.795 1.00 97.75 186 PHE A CA 1
ATOM 1428 C C . PHE A 1 186 ? -12.905 -4.528 31.992 1.00 97.75 186 PHE A C 1
ATOM 1430 O O . PHE A 1 186 ? -14.042 -4.065 31.963 1.00 97.75 186 PHE A O 1
ATOM 1437 N N . GLY A 1 187 ? -12.592 -5.677 31.378 1.00 97.44 187 GLY A N 1
ATOM 1438 C CA . GLY A 1 187 ? -13.553 -6.499 30.634 1.00 97.44 187 GLY A CA 1
ATOM 1439 C C . GLY A 1 187 ? -13.819 -6.034 29.199 1.00 97.44 187 GLY A C 1
ATOM 1440 O O . GLY A 1 187 ? -14.756 -6.524 28.564 1.00 97.44 187 GLY A O 1
ATOM 1441 N N . CYS A 1 188 ? -13.015 -5.098 28.690 1.00 98.38 188 CYS A N 1
ATOM 1442 C CA . CYS A 1 188 ? -12.963 -4.741 27.275 1.00 98.38 188 CYS A CA 1
ATOM 1443 C C . CYS A 1 188 ? -12.192 -5.772 26.451 1.00 98.38 188 CYS A C 1
ATOM 1445 O O . CYS A 1 188 ? -11.429 -6.571 26.993 1.00 98.38 188 CYS A O 1
ATOM 1447 N N . TYR A 1 189 ? -12.387 -5.744 25.136 1.00 98.81 189 TYR A N 1
ATOM 1448 C CA . TYR A 1 189 ? -11.602 -6.546 24.209 1.00 98.81 189 TYR A CA 1
ATOM 1449 C C . TYR A 1 189 ? -10.190 -5.965 24.084 1.00 98.81 189 TYR A C 1
ATOM 1451 O O . TYR A 1 189 ? -10.011 -4.773 23.847 1.00 98.81 189 TYR A O 1
ATOM 1459 N N . CYS A 1 190 ? -9.200 -6.827 24.266 1.00 98.69 190 CYS A N 1
ATOM 1460 C CA . CYS A 1 190 ? -7.782 -6.574 24.091 1.00 98.69 190 CYS A CA 1
ATOM 1461 C C . CYS A 1 190 ? -7.406 -6.877 22.639 1.00 98.69 190 CYS A C 1
ATOM 1463 O O . CYS A 1 190 ? -7.448 -8.038 22.224 1.00 98.69 190 CYS A O 1
ATOM 1465 N N . GLU A 1 191 ? -7.066 -5.850 21.867 1.00 98.56 191 GLU A N 1
ATOM 1466 C CA . GLU A 1 191 ? -6.755 -6.000 20.449 1.00 98.56 191 GLU A CA 1
ATOM 1467 C C . GLU A 1 191 ? -5.247 -6.025 20.184 1.00 98.56 191 GLU A C 1
ATOM 1469 O O . GLU A 1 191 ? -4.476 -5.208 20.700 1.00 98.56 191 GLU A O 1
ATOM 1474 N N . TYR A 1 192 ? -4.855 -7.013 19.378 1.00 98.12 192 TYR A N 1
ATOM 1475 C CA . TYR A 1 192 ? -3.514 -7.203 18.837 1.00 98.12 192 TYR A CA 1
ATOM 1476 C C . TYR A 1 192 ? -3.595 -7.036 17.319 1.00 98.12 192 TYR A C 1
ATOM 1478 O O . TYR A 1 192 ? -3.801 -8.000 16.580 1.00 98.12 192 TYR A O 1
ATOM 1486 N N . ASP A 1 193 ? -3.519 -5.791 16.871 1.00 97.50 193 ASP A N 1
ATOM 1487 C CA . ASP A 1 193 ? -3.825 -5.354 15.510 1.00 97.50 193 ASP A CA 1
ATOM 1488 C C . ASP A 1 193 ? -2.585 -5.124 14.642 1.00 97.50 193 ASP A C 1
ATOM 1490 O O . ASP A 1 193 ? -2.717 -4.686 13.510 1.00 97.50 193 ASP A O 1
ATOM 1494 N N . LEU A 1 194 ? -1.383 -5.445 15.126 1.00 95.38 194 LEU A N 1
ATOM 1495 C CA . LEU A 1 194 ? -0.140 -5.246 14.373 1.00 95.38 194 LEU A CA 1
ATOM 1496 C C . LEU A 1 194 ? 0.500 -6.550 13.860 1.00 95.38 194 LEU A C 1
ATOM 1498 O O . LEU A 1 194 ? 1.723 -6.597 13.706 1.00 95.38 194 LEU A O 1
ATOM 1502 N N . PHE A 1 195 ? -0.277 -7.613 13.616 1.00 95.81 195 PHE A N 1
ATOM 1503 C CA . PHE A 1 195 ? 0.266 -8.848 13.024 1.00 95.81 195 PHE A CA 1
ATOM 1504 C C . PHE A 1 195 ? 0.906 -8.586 11.654 1.00 95.81 195 PHE A C 1
ATOM 1506 O O . PHE A 1 195 ? 0.392 -7.802 10.857 1.00 95.81 195 PHE A O 1
ATOM 1513 N N . GLY A 1 196 ? 2.049 -9.225 11.396 1.00 90.12 196 GLY A N 1
ATOM 1514 C CA . GLY A 1 196 ? 2.871 -9.002 10.204 1.00 90.12 196 GLY A CA 1
ATOM 1515 C C . GLY A 1 196 ? 3.781 -7.770 10.283 1.00 90.12 196 GLY A C 1
ATOM 1516 O O . GLY A 1 196 ? 4.597 -7.547 9.388 1.00 90.12 196 GLY A O 1
ATOM 1517 N N . ILE A 1 197 ? 3.697 -6.963 11.351 1.00 87.94 197 ILE A N 1
ATOM 1518 C CA . ILE A 1 197 ? 4.541 -5.777 11.525 1.00 87.94 197 ILE A CA 1
ATOM 1519 C C . ILE A 1 197 ? 5.723 -6.081 12.435 1.00 87.94 197 ILE A C 1
ATOM 1521 O O . ILE A 1 197 ? 5.637 -6.028 13.666 1.00 87.94 197 ILE A O 1
ATOM 1525 N N . GLU A 1 198 ? 6.869 -6.290 11.790 1.00 83.06 198 GLU A N 1
ATOM 1526 C CA . GLU A 1 198 ? 8.163 -6.467 12.439 1.00 83.06 198 GLU A CA 1
ATOM 1527 C C . GLU A 1 198 ? 9.125 -5.360 11.983 1.00 83.06 198 GLU A C 1
ATOM 1529 O O . GLU A 1 198 ? 9.319 -5.106 10.789 1.00 83.06 198 GLU A O 1
ATOM 1534 N N . THR A 1 199 ? 9.694 -4.625 12.942 1.00 77.44 199 THR A N 1
ATOM 1535 C CA . THR A 1 199 ? 10.711 -3.603 12.670 1.00 77.44 199 THR A CA 1
ATOM 1536 C C . THR A 1 199 ? 11.707 -3.530 13.816 1.00 77.44 199 THR A C 1
ATOM 1538 O O . THR A 1 199 ? 11.328 -3.355 14.972 1.00 77.44 199 THR A O 1
ATOM 1541 N N . SER A 1 200 ? 12.996 -3.603 13.485 1.00 73.75 200 SER A N 1
ATOM 1542 C CA . SER A 1 200 ? 14.083 -3.449 14.458 1.00 73.75 200 SER A CA 1
ATOM 1543 C C . SER A 1 200 ? 14.250 -2.005 14.944 1.00 73.75 200 SER A C 1
ATOM 1545 O O . SER A 1 200 ? 14.926 -1.771 15.936 1.00 73.75 200 SER A O 1
ATOM 1547 N N . HIS A 1 201 ? 13.669 -1.019 14.248 1.00 80.81 201 HIS A N 1
ATOM 1548 C CA . HIS A 1 201 ? 13.686 0.380 14.677 1.00 80.81 201 HIS A CA 1
ATOM 1549 C C . HIS A 1 201 ? 12.284 0.986 14.605 1.00 80.81 201 HIS A C 1
ATOM 1551 O O . HIS A 1 201 ? 11.803 1.391 13.537 1.00 80.81 201 HIS A O 1
ATOM 1557 N N . TYR A 1 202 ? 11.621 1.073 15.759 1.00 84.56 202 TYR A N 1
ATOM 1558 C CA . TYR A 1 202 ? 10.285 1.642 15.858 1.00 84.56 202 TYR A CA 1
ATOM 1559 C C . TYR A 1 202 ? 10.328 3.169 16.029 1.00 84.56 202 TYR A C 1
ATOM 1561 O O . TYR A 1 202 ? 10.445 3.710 17.122 1.00 84.56 202 TYR A O 1
ATOM 1569 N N . GLN A 1 203 ? 10.202 3.894 14.916 1.00 83.12 203 GLN A N 1
ATOM 1570 C CA . GLN A 1 203 ? 10.350 5.361 14.866 1.00 83.12 203 GLN A CA 1
ATOM 1571 C C . GLN A 1 203 ? 9.391 6.130 15.774 1.00 83.12 203 GLN A C 1
ATOM 1573 O O . GLN A 1 203 ? 9.725 7.217 16.239 1.00 83.12 203 GLN A O 1
ATOM 1578 N N . LEU A 1 204 ? 8.197 5.580 15.995 1.00 84.75 204 LEU A N 1
ATOM 1579 C CA . LEU A 1 204 ? 7.153 6.231 16.779 1.00 84.75 204 LEU A CA 1
ATOM 1580 C C . LEU A 1 204 ? 7.330 5.995 18.289 1.00 84.75 204 LEU A C 1
ATOM 1582 O O . LEU A 1 204 ? 6.646 6.644 19.078 1.00 84.75 204 LEU A O 1
ATOM 1586 N N . GLN A 1 205 ? 8.227 5.085 18.692 1.00 85.12 205 GLN A N 1
ATOM 1587 C CA . GLN A 1 205 ? 8.652 4.894 20.077 1.00 85.12 205 GLN A CA 1
ATOM 1588 C C . GLN A 1 205 ? 10.067 4.303 20.129 1.00 85.12 205 GLN A C 1
ATOM 1590 O O . GLN A 1 205 ? 10.239 3.090 20.114 1.00 85.12 205 GLN A O 1
ATOM 1595 N N . GLN A 1 206 ? 11.084 5.161 20.215 1.00 83.31 206 GLN A N 1
ATOM 1596 C CA . GLN A 1 206 ? 12.490 4.737 20.124 1.00 83.31 206 GLN A CA 1
ATOM 1597 C C . GLN A 1 206 ? 12.980 3.942 21.342 1.00 83.31 206 GLN A C 1
ATOM 1599 O O . GLN A 1 206 ? 13.991 3.254 21.254 1.00 83.31 206 GLN A O 1
ATOM 1604 N N . GLU A 1 207 ? 12.285 4.044 22.475 1.00 85.38 207 GLU A N 1
ATOM 1605 C CA . GLU A 1 207 ? 12.657 3.364 23.722 1.00 85.38 207 GLU A CA 1
ATOM 1606 C C . GLU A 1 207 ? 12.200 1.900 23.777 1.00 85.38 207 GLU A C 1
ATOM 1608 O O . GLU A 1 207 ? 12.543 1.191 24.723 1.00 85.38 207 GLU A O 1
ATOM 1613 N N . LYS A 1 208 ? 11.389 1.451 22.810 1.00 84.38 208 LYS A N 1
ATOM 1614 C CA . LYS A 1 208 ? 10.805 0.108 22.802 1.00 84.38 208 LYS A CA 1
ATOM 1615 C C . LYS A 1 208 ? 10.925 -0.528 21.426 1.00 84.38 208 LYS A C 1
ATOM 1617 O O . LYS A 1 208 ? 10.589 0.093 20.419 1.00 84.38 208 LYS A O 1
ATOM 1622 N N . ASP A 1 209 ? 11.314 -1.793 21.407 1.00 86.00 209 ASP A N 1
ATOM 1623 C CA . ASP A 1 209 ? 11.281 -2.593 20.190 1.00 86.00 209 ASP A CA 1
ATOM 1624 C C . ASP A 1 209 ? 9.835 -2.951 19.833 1.00 86.00 209 ASP A C 1
ATOM 1626 O O . ASP A 1 209 ? 8.998 -3.189 20.711 1.00 86.00 209 ASP A O 1
ATOM 1630 N N . MET A 1 210 ? 9.532 -2.978 18.534 1.00 89.75 210 MET A N 1
ATOM 1631 C CA . MET A 1 210 ? 8.246 -3.485 18.066 1.00 89.75 210 MET A CA 1
ATOM 1632 C C . MET A 1 210 ? 8.213 -5.000 18.304 1.00 89.75 210 MET A C 1
ATOM 1634 O O . MET A 1 210 ? 9.123 -5.687 17.832 1.00 89.75 210 MET A O 1
ATOM 1638 N N . PRO A 1 211 ? 7.192 -5.545 18.991 1.00 91.31 211 PRO A N 1
ATOM 1639 C CA . PRO A 1 211 ? 7.035 -6.987 19.104 1.00 91.31 211 PRO A CA 1
ATOM 1640 C C . PRO A 1 211 ? 6.966 -7.643 17.726 1.00 91.31 211 PRO A C 1
ATOM 1642 O O . PRO A 1 211 ? 6.376 -7.090 16.797 1.00 91.31 211 PRO A O 1
ATOM 1645 N N . ASN A 1 212 ? 7.539 -8.836 17.613 1.00 91.50 212 ASN A N 1
ATOM 1646 C CA . ASN A 1 212 ? 7.309 -9.711 16.468 1.00 91.50 212 ASN A CA 1
ATOM 1647 C C . ASN A 1 212 ? 6.048 -10.564 16.680 1.00 91.50 212 ASN A C 1
ATOM 1649 O O . ASN A 1 212 ? 5.451 -10.562 17.765 1.00 91.50 212 ASN A O 1
ATOM 1653 N N . ASP A 1 213 ? 5.641 -11.326 15.668 1.00 95.50 213 ASP A N 1
ATOM 1654 C CA . ASP A 1 213 ? 4.399 -12.101 15.761 1.00 95.50 213 ASP A CA 1
ATOM 1655 C C . ASP A 1 213 ? 4.481 -13.228 16.796 1.00 95.50 213 ASP A C 1
ATOM 1657 O O . ASP A 1 213 ? 3.497 -13.531 17.473 1.00 95.50 213 ASP A O 1
ATOM 1661 N N . ALA A 1 214 ? 5.673 -13.784 17.031 1.00 94.69 214 ALA A N 1
ATOM 1662 C CA . ALA A 1 214 ? 5.884 -14.743 18.114 1.00 94.69 214 ALA A CA 1
ATOM 1663 C C . ALA A 1 214 ? 5.642 -14.111 19.499 1.00 94.69 214 ALA A C 1
ATOM 1665 O O . ALA A 1 214 ? 5.059 -14.750 20.379 1.00 94.69 214 ALA A O 1
ATOM 1666 N N . ASN A 1 215 ? 6.039 -12.850 19.700 1.00 93.81 215 ASN A N 1
ATOM 1667 C CA . ASN A 1 215 ? 5.743 -12.109 20.923 1.00 93.81 215 ASN A CA 1
ATOM 1668 C C . ASN A 1 215 ? 4.244 -11.814 21.055 1.00 93.81 215 ASN A C 1
ATOM 1670 O O . ASN A 1 215 ? 3.694 -12.029 22.135 1.00 93.81 215 ASN A O 1
ATOM 1674 N N . ARG A 1 216 ? 3.561 -11.404 19.975 1.00 96.56 216 ARG A N 1
ATOM 1675 C CA . ARG A 1 216 ? 2.097 -11.202 19.983 1.00 96.56 216 ARG A CA 1
ATOM 1676 C C . ARG A 1 216 ? 1.357 -12.478 20.371 1.00 96.56 216 ARG A C 1
ATOM 1678 O O . ARG A 1 216 ? 0.527 -12.454 21.277 1.00 96.56 216 ARG A O 1
ATOM 1685 N N . ILE A 1 217 ? 1.721 -13.611 19.769 1.00 97.62 217 ILE A N 1
ATOM 1686 C CA . ILE A 1 217 ? 1.160 -14.926 20.110 1.00 97.62 217 ILE A CA 1
ATOM 1687 C C . ILE A 1 217 ? 1.409 -15.265 21.587 1.00 97.62 217 ILE A C 1
ATOM 1689 O O . ILE A 1 217 ? 0.513 -15.785 22.253 1.00 97.62 217 ILE A O 1
ATOM 1693 N N . ALA A 1 218 ? 2.592 -14.955 22.128 1.00 97.06 218 ALA A N 1
ATOM 1694 C CA . ALA A 1 218 ? 2.893 -15.177 23.542 1.00 97.06 218 ALA A CA 1
ATOM 1695 C C . ALA A 1 218 ? 2.020 -14.316 24.474 1.00 97.06 218 ALA A C 1
ATOM 1697 O O . ALA A 1 218 ? 1.513 -14.833 25.471 1.00 97.06 218 ALA A O 1
ATOM 1698 N N . PHE A 1 219 ? 1.786 -13.043 24.140 1.00 96.50 219 PHE A N 1
ATOM 1699 C CA . PHE A 1 219 ? 0.886 -12.174 24.904 1.00 96.50 219 PHE A CA 1
ATOM 1700 C C . PHE A 1 219 ? -0.566 -12.664 24.867 1.00 96.50 219 PHE A C 1
ATOM 1702 O O . PHE A 1 219 ? -1.217 -12.749 25.908 1.00 96.50 219 PHE A O 1
ATOM 1709 N N . ILE A 1 220 ? -1.053 -13.064 23.690 1.00 97.56 220 ILE A N 1
ATOM 1710 C CA . ILE A 1 220 ? -2.398 -13.632 23.525 1.00 97.56 220 ILE A CA 1
ATOM 1711 C C . ILE A 1 220 ? -2.539 -14.913 24.345 1.00 97.56 220 ILE A C 1
ATOM 1713 O O . ILE A 1 220 ? -3.506 -15.076 25.089 1.00 97.56 220 ILE A O 1
ATOM 1717 N N . ARG A 1 221 ? -1.553 -15.812 24.266 1.00 97.75 221 ARG A N 1
ATOM 1718 C CA . ARG A 1 221 ? -1.531 -17.039 25.066 1.00 97.75 221 ARG A CA 1
ATOM 1719 C C . ARG A 1 221 ? -1.610 -16.732 26.560 1.00 97.75 221 ARG A C 1
ATOM 1721 O O . ARG A 1 221 ? -2.374 -17.382 27.266 1.00 97.75 221 ARG A O 1
ATOM 1728 N N . PHE A 1 222 ? -0.857 -15.742 27.026 1.00 97.81 222 PHE A N 1
ATOM 1729 C CA . PHE A 1 222 ? -0.869 -15.325 28.423 1.00 97.81 222 PHE A CA 1
ATOM 1730 C C . PHE A 1 222 ? -2.251 -14.807 28.870 1.00 97.81 222 PHE A C 1
ATOM 1732 O O . PHE A 1 222 ? -2.727 -15.186 29.939 1.00 97.81 222 PHE A O 1
ATOM 1739 N N . LEU A 1 223 ? -2.952 -14.032 28.032 1.00 97.69 223 LEU A N 1
ATOM 1740 C CA . LEU A 1 223 ? -4.338 -13.615 28.298 1.00 97.69 223 LEU A CA 1
ATOM 1741 C C . LEU A 1 223 ? -5.315 -14.799 28.336 1.00 97.69 223 LEU A C 1
ATOM 1743 O O . LEU A 1 223 ? -6.183 -14.856 29.210 1.00 97.69 223 LEU A O 1
ATOM 1747 N N . VAL A 1 224 ? -5.163 -15.765 27.425 1.00 97.62 224 VAL A N 1
ATOM 1748 C CA . VAL A 1 224 ? -5.979 -16.990 27.392 1.00 97.62 224 VAL A CA 1
ATOM 1749 C C . VAL A 1 224 ? -5.774 -17.818 28.663 1.00 97.62 224 VAL A C 1
ATOM 1751 O O . VAL A 1 224 ? -6.752 -18.218 29.292 1.00 97.62 224 VAL A O 1
ATOM 1754 N N . GLU A 1 225 ? -4.523 -18.034 29.081 1.00 97.62 225 GLU A N 1
ATOM 1755 C CA . GLU A 1 225 ? -4.182 -18.737 30.327 1.00 97.62 225 GLU A CA 1
ATOM 1756 C C . GLU A 1 225 ? -4.688 -17.980 31.570 1.00 97.62 225 GLU A C 1
ATOM 1758 O O . GLU A 1 225 ? -5.071 -18.602 32.561 1.00 97.62 225 GLU A O 1
ATOM 1763 N N . GLY A 1 226 ? -4.768 -16.647 31.494 1.00 96.56 226 GLY A N 1
ATOM 1764 C CA . GLY A 1 226 ? -5.380 -15.778 32.500 1.00 96.56 226 GLY A CA 1
ATOM 1765 C C . GLY A 1 226 ? -6.916 -15.777 32.521 1.00 96.56 226 GLY A C 1
ATOM 1766 O O . GLY A 1 226 ? -7.498 -15.130 33.390 1.00 96.56 226 GLY A O 1
ATOM 1767 N N . GLY A 1 227 ? -7.578 -16.492 31.603 1.00 97.44 227 GLY A N 1
ATOM 1768 C CA . GLY A 1 227 ? -9.039 -16.601 31.536 1.00 97.44 227 GLY A CA 1
ATOM 1769 C C . GLY A 1 227 ? -9.743 -15.515 30.714 1.00 97.44 227 GLY A C 1
ATOM 1770 O O . GLY A 1 227 ? -10.962 -15.413 30.794 1.00 97.44 227 GLY A O 1
ATOM 1771 N N . TYR A 1 228 ? -9.006 -14.737 29.915 1.00 97.69 228 TYR A N 1
ATOM 1772 C CA . TYR A 1 228 ? -9.530 -13.635 29.092 1.00 97.69 228 TYR A CA 1
ATOM 1773 C C . TYR A 1 228 ? -9.569 -13.968 27.593 1.00 97.69 228 TYR A C 1
ATOM 1775 O O . TYR A 1 228 ? -9.597 -13.073 26.753 1.00 97.69 228 TYR A O 1
ATOM 1783 N N . GLY A 1 229 ? -9.543 -15.253 27.224 1.00 96.50 229 GLY A N 1
ATOM 1784 C CA . GLY A 1 229 ? -9.486 -15.674 25.818 1.00 96.50 229 GLY A CA 1
ATOM 1785 C C . GLY A 1 229 ? -10.688 -15.237 24.969 1.00 96.50 229 GLY A C 1
ATOM 1786 O O . GLY A 1 229 ? -10.541 -15.038 23.770 1.00 96.50 229 GLY A O 1
ATOM 1787 N N . ASP A 1 230 ? -11.859 -15.027 25.578 1.00 97.50 230 ASP A N 1
ATOM 1788 C CA . ASP A 1 230 ? -13.065 -14.480 24.932 1.00 97.50 230 ASP A CA 1
ATOM 1789 C C . ASP A 1 230 ? -13.033 -12.947 24.778 1.00 97.50 230 ASP A C 1
ATOM 1791 O O . ASP A 1 230 ? -13.965 -12.349 24.234 1.00 97.50 230 ASP A O 1
ATOM 1795 N N . ARG A 1 231 ? -11.962 -12.309 25.262 1.00 97.88 231 ARG A N 1
ATOM 1796 C CA . ARG A 1 231 ? -11.713 -10.865 25.225 1.00 97.88 231 ARG A CA 1
ATOM 1797 C C . ARG A 1 231 ? -10.477 -10.513 24.411 1.00 97.88 231 ARG A C 1
ATOM 1799 O O . ARG A 1 231 ? -9.917 -9.448 24.622 1.00 97.88 231 ARG A O 1
ATOM 1806 N N . VAL A 1 232 ? -10.060 -11.363 23.478 1.00 98.19 232 VAL A N 1
ATOM 1807 C CA . VAL A 1 232 ? -8.951 -11.071 22.561 1.00 98.19 232 VAL A CA 1
ATOM 1808 C C . VAL A 1 232 ? -9.463 -10.993 21.128 1.00 98.19 232 VAL A C 1
ATOM 1810 O O . VAL A 1 232 ? -10.224 -11.856 20.694 1.00 98.19 232 VAL A O 1
ATOM 1813 N N . VAL A 1 233 ? -9.024 -9.972 20.394 1.00 98.31 233 VAL A N 1
ATOM 1814 C CA . VAL A 1 233 ? -9.230 -9.835 18.943 1.00 98.31 233 VAL A CA 1
ATOM 1815 C C . VAL A 1 233 ? -7.899 -9.521 18.256 1.00 98.31 233 VAL A C 1
ATOM 1817 O O . VAL A 1 233 ? -6.960 -9.057 18.905 1.00 98.31 233 VAL A O 1
ATOM 1820 N N . VAL A 1 234 ? -7.798 -9.826 16.961 1.00 98.00 234 VAL A N 1
ATOM 1821 C CA . VAL A 1 234 ? -6.567 -9.661 16.174 1.00 98.00 234 VAL A CA 1
ATOM 1822 C C . VAL A 1 234 ? -6.856 -9.002 14.828 1.00 98.00 234 VAL A C 1
ATOM 1824 O O . VAL A 1 234 ? -7.922 -9.228 14.255 1.00 98.00 234 VAL A O 1
ATOM 1827 N N . ALA A 1 235 ? -5.902 -8.220 14.326 1.00 97.25 235 ALA A N 1
ATOM 1828 C CA . ALA A 1 235 ? -5.968 -7.547 13.027 1.00 97.25 235 ALA A CA 1
ATOM 1829 C C . ALA A 1 235 ? -4.552 -7.212 12.499 1.00 97.25 235 ALA A C 1
ATOM 1831 O O . ALA A 1 235 ? -3.554 -7.640 13.085 1.00 97.25 235 ALA A O 1
ATOM 1832 N N . HIS A 1 236 ? -4.480 -6.458 11.396 1.00 95.50 236 HIS A N 1
ATOM 1833 C CA . HIS A 1 236 ? -3.225 -6.041 10.741 1.00 95.50 236 HIS A CA 1
ATOM 1834 C C . HIS A 1 236 ? -2.991 -4.513 10.723 1.00 95.50 236 HIS A C 1
ATOM 1836 O O . HIS A 1 236 ? -1.884 -4.070 10.400 1.00 95.50 236 HIS A O 1
ATOM 1842 N N . ASP A 1 237 ? -4.027 -3.711 11.025 1.00 95.75 237 ASP A N 1
ATOM 1843 C CA . ASP A 1 237 ? -3.979 -2.236 11.047 1.00 95.75 237 ASP A CA 1
ATOM 1844 C C . ASP A 1 237 ? -3.301 -1.644 9.793 1.00 95.75 237 ASP A C 1
ATOM 1846 O O . ASP A 1 237 ? -2.339 -0.870 9.851 1.00 95.75 237 ASP A O 1
ATOM 1850 N N . LEU A 1 238 ? -3.730 -2.096 8.612 1.00 93.75 238 LEU A N 1
ATOM 1851 C CA . LEU A 1 238 ? -3.115 -1.711 7.345 1.00 93.75 238 LEU A CA 1
ATOM 1852 C C . LEU A 1 238 ? -3.444 -0.243 7.025 1.00 93.75 238 LEU A C 1
ATOM 1854 O O . LEU A 1 238 ? -4.564 0.081 6.654 1.00 93.75 238 LEU A O 1
ATOM 1858 N N . HIS A 1 239 ? -2.446 0.641 7.136 1.00 92.50 239 HIS A N 1
ATOM 1859 C CA . HIS A 1 239 ? -2.604 2.084 6.877 1.00 92.50 239 HIS A CA 1
ATOM 1860 C C . HIS A 1 239 ? -1.469 2.702 6.039 1.00 92.50 239 HIS A C 1
ATOM 1862 O O . HIS A 1 239 ? -1.304 3.922 5.993 1.00 92.50 239 HIS A O 1
ATOM 1868 N N . THR A 1 240 ? -0.632 1.882 5.397 1.00 90.94 240 THR A N 1
ATOM 1869 C CA . THR A 1 240 ? 0.532 2.361 4.633 1.00 90.94 240 THR A CA 1
ATOM 1870 C C . THR A 1 240 ? 0.835 1.486 3.426 1.00 90.94 240 THR A C 1
ATOM 1872 O O . THR A 1 240 ? 0.770 0.265 3.549 1.00 90.94 240 THR A O 1
ATOM 1875 N N . LYS A 1 241 ? 1.293 2.087 2.321 1.00 88.94 241 LYS A N 1
ATOM 1876 C CA . LYS A 1 241 ? 1.543 1.391 1.042 1.00 88.94 241 LYS A CA 1
ATOM 1877 C C . LYS A 1 241 ? 2.528 0.229 1.132 1.00 88.94 241 LYS A C 1
ATOM 1879 O O . LYS A 1 241 ? 2.339 -0.777 0.473 1.00 88.94 241 LYS A O 1
ATOM 1884 N N . HIS A 1 242 ? 3.557 0.330 1.973 1.00 86.62 242 HIS A N 1
ATOM 1885 C CA . HIS A 1 242 ? 4.545 -0.744 2.137 1.00 86.62 242 HIS A CA 1
ATOM 1886 C C . HIS A 1 242 ? 3.991 -2.041 2.747 1.00 86.62 242 HIS A C 1
ATOM 1888 O O . HIS A 1 242 ? 4.742 -2.996 2.914 1.00 86.62 242 HIS A O 1
ATOM 1894 N N . ARG A 1 243 ? 2.724 -2.034 3.174 1.00 89.81 243 ARG A N 1
ATOM 1895 C CA . ARG A 1 243 ? 2.013 -3.207 3.684 1.00 89.81 243 ARG A CA 1
ATOM 1896 C C . ARG A 1 243 ? 1.097 -3.837 2.629 1.00 89.81 243 ARG A C 1
ATOM 1898 O O . ARG A 1 243 ? 0.455 -4.823 2.958 1.00 89.81 243 ARG A O 1
ATOM 1905 N N . LEU A 1 244 ? 1.024 -3.262 1.424 1.00 90.62 244 LEU A N 1
ATOM 1906 C CA . LEU A 1 244 ? 0.336 -3.871 0.287 1.00 90.62 244 LEU A CA 1
ATOM 1907 C C . LEU A 1 244 ? 1.169 -5.034 -0.262 1.00 90.62 244 LEU A C 1
ATOM 1909 O O . LEU A 1 244 ? 2.399 -4.987 -0.228 1.00 90.62 244 LEU A O 1
ATOM 1913 N N . GLU A 1 245 ? 0.507 -6.052 -0.799 1.00 89.38 245 GLU A N 1
ATOM 1914 C CA . GLU A 1 245 ? 1.107 -7.334 -1.180 1.00 89.38 245 GLU A CA 1
ATOM 1915 C C . GLU A 1 245 ? 2.222 -7.193 -2.228 1.00 89.38 245 GLU A C 1
ATOM 1917 O O . GLU A 1 245 ? 3.240 -7.884 -2.163 1.00 89.38 245 GLU A O 1
ATOM 1922 N N . TYR A 1 246 ? 2.058 -6.269 -3.182 1.00 89.06 246 TYR A N 1
ATOM 1923 C CA . TYR A 1 246 ? 3.037 -6.027 -4.245 1.00 89.06 246 TYR A CA 1
ATOM 1924 C C . TYR A 1 246 ? 4.297 -5.283 -3.762 1.00 89.06 246 TYR A C 1
ATOM 1926 O O . TYR A 1 246 ? 5.239 -5.089 -4.540 1.00 89.06 246 TYR A O 1
ATOM 1934 N N . TYR A 1 247 ? 4.330 -4.842 -2.500 1.00 90.25 247 TYR A N 1
ATOM 1935 C CA . TYR A 1 247 ? 5.503 -4.241 -1.877 1.00 90.25 247 TYR A CA 1
ATOM 1936 C C . TYR A 1 247 ? 6.274 -5.288 -1.066 1.00 90.25 247 TYR A C 1
ATOM 1938 O O . TYR A 1 247 ? 5.818 -5.762 -0.029 1.00 90.25 247 TYR A O 1
ATOM 1946 N N . GLU A 1 248 ? 7.511 -5.565 -1.471 1.00 87.62 248 GLU A N 1
ATOM 1947 C CA . GLU A 1 248 ? 8.423 -6.463 -0.762 1.00 87.62 248 GLU A CA 1
ATOM 1948 C C . GLU A 1 248 ? 9.773 -5.772 -0.553 1.00 87.62 248 GLU A C 1
ATOM 1950 O O . GLU A 1 248 ? 10.506 -5.483 -1.500 1.00 87.62 248 GLU A O 1
ATOM 1955 N N . GLU A 1 249 ? 10.106 -5.452 0.704 1.00 84.75 249 GLU A N 1
ATOM 1956 C CA . GLU A 1 249 ? 11.296 -4.656 1.024 1.00 84.75 249 GLU A CA 1
ATOM 1957 C C . GLU A 1 249 ? 12.578 -5.344 0.531 1.00 84.75 249 GLU A C 1
ATOM 1959 O O . GLU A 1 249 ? 13.031 -6.340 1.082 1.00 84.75 249 GLU A O 1
ATOM 1964 N N . GLY A 1 250 ? 13.181 -4.755 -0.501 1.00 85.12 250 GLY A N 1
ATOM 1965 C CA . GLY A 1 250 ? 14.490 -5.145 -1.018 1.00 85.12 250 GLY A CA 1
ATOM 1966 C C . GLY A 1 250 ? 14.474 -6.352 -1.951 1.00 85.12 250 GLY A C 1
ATOM 1967 O O . GLY A 1 250 ? 15.553 -6.843 -2.272 1.00 85.12 250 GLY A O 1
ATOM 1968 N N . ILE A 1 251 ? 13.302 -6.807 -2.413 1.00 88.19 251 ILE A N 1
ATOM 1969 C CA . ILE A 1 251 ? 13.183 -7.991 -3.280 1.00 88.19 251 ILE A CA 1
ATOM 1970 C C . ILE A 1 251 ? 14.092 -7.915 -4.513 1.00 88.19 251 ILE A C 1
ATOM 1972 O O . ILE A 1 251 ? 14.736 -8.894 -4.866 1.00 88.19 251 ILE A O 1
ATOM 1976 N N . ASN A 1 252 ? 14.261 -6.723 -5.097 1.00 89.75 252 ASN A N 1
ATOM 1977 C CA . ASN A 1 252 ? 15.094 -6.534 -6.286 1.00 89.75 252 ASN A CA 1
ATOM 1978 C C . ASN A 1 252 ? 16.504 -6.022 -5.967 1.00 89.75 252 ASN A C 1
ATOM 1980 O O . ASN A 1 252 ? 17.250 -5.681 -6.889 1.00 89.75 252 ASN A O 1
ATOM 1984 N N . ALA A 1 253 ? 16.901 -5.924 -4.694 1.00 86.69 253 ALA A N 1
ATOM 1985 C CA . ALA A 1 253 ? 18.223 -5.426 -4.301 1.00 86.69 253 ALA A CA 1
ATOM 1986 C C . ALA A 1 253 ? 19.362 -6.402 -4.671 1.00 86.69 253 ALA A C 1
ATOM 1988 O O . ALA A 1 253 ? 20.494 -5.958 -4.895 1.00 86.69 253 ALA A O 1
ATOM 1989 N N . GLY A 1 254 ? 19.034 -7.685 -4.868 1.00 77.56 254 GLY A N 1
ATOM 1990 C CA . GLY A 1 254 ? 19.972 -8.789 -5.089 1.00 77.56 254 GLY A CA 1
ATOM 1991 C C . GLY A 1 254 ? 20.398 -9.445 -3.771 1.00 77.56 254 GLY A C 1
ATOM 1992 O O . GLY A 1 254 ? 20.430 -8.789 -2.733 1.00 77.56 254 GLY A O 1
ATOM 1993 N N . SER A 1 255 ? 20.709 -10.742 -3.802 1.00 63.88 255 SER A N 1
ATOM 1994 C CA . SER A 1 255 ? 21.169 -11.493 -2.629 1.00 63.88 255 SER A CA 1
ATOM 1995 C C . SER A 1 255 ? 22.661 -11.276 -2.358 1.00 63.88 255 SER A C 1
ATOM 1997 O O . SER A 1 255 ? 23.477 -11.336 -3.277 1.00 63.88 255 SER A O 1
ATOM 1999 N N . ASP A 1 256 ? 23.036 -11.131 -1.084 1.00 52.03 256 ASP A N 1
ATOM 2000 C CA . ASP A 1 256 ? 24.442 -11.191 -0.642 1.00 52.03 256 ASP A CA 1
ATOM 2001 C C . ASP A 1 256 ? 25.012 -12.629 -0.696 1.00 52.03 256 ASP A C 1
ATOM 2003 O O . ASP A 1 256 ? 26.219 -12.849 -0.550 1.00 52.03 256 ASP A O 1
ATOM 2007 N N . GLU A 1 257 ? 24.154 -13.634 -0.905 1.00 41.84 257 GLU A N 1
ATOM 2008 C CA . GLU A 1 257 ? 24.541 -15.044 -0.957 1.00 41.84 257 GLU A CA 1
ATOM 2009 C C . GLU A 1 257 ? 25.314 -15.356 -2.246 1.00 41.84 257 GLU A C 1
ATOM 2011 O O . GLU A 1 257 ? 24.755 -15.537 -3.324 1.00 41.84 257 GLU A O 1
ATOM 2016 N N . GLY A 1 258 ? 26.641 -15.376 -2.113 1.00 43.34 258 GLY A N 1
ATOM 2017 C CA . GLY A 1 258 ? 27.609 -15.593 -3.191 1.00 43.34 258 GLY A CA 1
ATOM 2018 C C . GLY A 1 258 ? 28.831 -14.677 -3.090 1.00 43.34 258 GLY A C 1
ATOM 2019 O O . GLY A 1 258 ? 29.872 -14.963 -3.679 1.00 43.34 258 GLY A O 1
ATOM 2020 N N . ASP A 1 259 ? 28.751 -13.610 -2.291 1.00 39.62 259 ASP A N 1
ATOM 2021 C CA . ASP A 1 259 ? 29.832 -12.642 -2.121 1.00 39.62 259 ASP A CA 1
ATOM 2022 C C . ASP A 1 259 ? 30.778 -13.083 -0.985 1.00 39.62 259 ASP A C 1
ATOM 2024 O O . ASP A 1 259 ? 30.884 -12.457 0.065 1.00 39.62 259 ASP A O 1
ATOM 2028 N N . THR A 1 260 ? 31.541 -14.166 -1.186 1.00 40.12 260 THR A N 1
ATOM 2029 C CA . THR A 1 260 ? 32.698 -14.494 -0.317 1.00 40.12 260 THR A CA 1
ATOM 2030 C C . THR A 1 260 ? 33.853 -13.489 -0.449 1.00 40.12 260 THR A C 1
ATOM 2032 O O . THR A 1 260 ? 34.954 -13.727 0.048 1.00 40.12 260 THR A O 1
ATOM 2035 N N . THR A 1 261 ? 33.644 -12.352 -1.115 1.00 41.34 261 THR A N 1
ATOM 2036 C CA . THR A 1 261 ? 34.627 -11.276 -1.210 1.00 41.34 261 THR A CA 1
ATOM 2037 C C . THR A 1 261 ? 34.303 -10.195 -0.192 1.00 41.34 261 THR A C 1
ATOM 2039 O O . THR A 1 261 ? 33.533 -9.279 -0.458 1.00 41.34 261 THR A O 1
ATOM 2042 N N . SER A 1 262 ? 34.930 -10.321 0.977 1.00 41.03 262 SER A N 1
ATOM 2043 C CA . SER A 1 262 ? 35.139 -9.255 1.960 1.00 41.03 262 SER A CA 1
ATOM 2044 C C . SER A 1 262 ? 35.179 -7.859 1.330 1.00 41.03 262 SER A C 1
ATOM 2046 O O . SER A 1 262 ? 35.951 -7.672 0.386 1.00 41.03 262 SER A O 1
ATOM 2048 N N . ASP A 1 263 ? 34.412 -6.915 1.890 1.00 42.06 263 ASP A N 1
ATOM 2049 C CA . ASP A 1 263 ? 34.500 -5.454 1.731 1.00 42.06 263 ASP A CA 1
ATOM 2050 C C . ASP A 1 263 ? 35.674 -4.988 0.856 1.00 42.06 263 ASP A C 1
ATOM 2052 O O . ASP A 1 263 ? 36.749 -4.612 1.341 1.00 42.06 263 ASP A O 1
ATOM 2056 N N . ILE A 1 264 ? 35.492 -5.025 -0.468 1.00 49.50 264 ILE A N 1
ATOM 2057 C CA . ILE A 1 264 ? 36.477 -4.459 -1.381 1.00 49.50 264 ILE A CA 1
ATOM 2058 C C . ILE A 1 264 ? 36.442 -2.958 -1.117 1.00 49.50 264 ILE A C 1
ATOM 2060 O O . ILE A 1 264 ? 35.471 -2.282 -1.446 1.00 49.50 264 ILE A O 1
ATOM 2064 N N . ASN A 1 265 ? 37.493 -2.435 -0.489 1.00 48.16 265 ASN A N 1
ATOM 2065 C CA . ASN A 1 265 ? 37.672 -1.011 -0.248 1.00 48.16 265 ASN A CA 1
ATOM 2066 C C . ASN A 1 265 ? 37.826 -0.294 -1.603 1.00 48.16 265 ASN A C 1
ATOM 2068 O O . ASN A 1 265 ? 38.939 -0.128 -2.113 1.00 48.16 265 ASN A O 1
ATOM 2072 N N . VAL A 1 266 ? 36.697 0.046 -2.234 1.00 57.25 266 VAL A N 1
ATOM 2073 C CA . VAL A 1 266 ? 36.643 0.759 -3.513 1.00 57.25 266 VAL A CA 1
ATOM 2074 C C . VAL A 1 266 ? 37.124 2.183 -3.264 1.00 57.25 266 VAL A C 1
ATOM 2076 O O . VAL A 1 266 ? 36.351 3.071 -2.912 1.00 57.25 266 VAL A O 1
ATOM 2079 N N . LYS A 1 267 ? 38.429 2.397 -3.437 1.00 61.78 267 LYS A N 1
ATOM 2080 C CA . LYS A 1 267 ? 39.021 3.735 -3.455 1.00 61.78 267 LYS A CA 1
ATOM 2081 C C . LYS A 1 267 ? 38.395 4.543 -4.585 1.00 61.78 267 LYS A C 1
ATOM 2083 O O . LYS A 1 267 ? 38.170 4.017 -5.679 1.00 61.78 267 LYS A O 1
ATOM 2088 N N . ALA A 1 268 ? 38.148 5.830 -4.351 1.00 64.62 268 ALA A N 1
ATOM 2089 C CA . ALA A 1 268 ? 37.712 6.703 -5.433 1.00 64.62 268 ALA A CA 1
ATOM 2090 C C . ALA A 1 268 ? 38.748 6.681 -6.574 1.00 64.62 268 ALA A C 1
ATOM 2092 O O . ALA A 1 268 ? 39.942 6.474 -6.343 1.00 64.62 268 ALA A O 1
ATOM 2093 N N . VAL A 1 269 ? 38.331 6.963 -7.814 1.00 67.50 269 VAL A N 1
ATOM 2094 C CA . VAL A 1 269 ? 39.262 7.047 -8.963 1.00 67.50 269 VAL A CA 1
ATOM 2095 C C . VAL A 1 269 ? 40.435 7.989 -8.656 1.00 67.50 269 VAL A C 1
ATOM 2097 O O . VAL A 1 269 ? 41.575 7.696 -8.994 1.00 67.50 269 VAL A O 1
ATOM 2100 N N . ARG A 1 270 ? 40.165 9.080 -7.928 1.00 66.69 270 ARG A N 1
ATOM 2101 C CA . ARG A 1 270 ? 41.157 10.077 -7.483 1.00 66.69 270 ARG A CA 1
ATOM 2102 C C . ARG A 1 270 ? 42.135 9.564 -6.422 1.00 66.69 270 ARG A C 1
ATOM 2104 O O . ARG A 1 270 ? 43.200 10.136 -6.246 1.00 66.69 270 ARG A O 1
ATOM 2111 N N . GLU A 1 271 ? 41.753 8.518 -5.702 1.00 69.38 271 GLU A N 1
ATOM 2112 C CA . GLU A 1 271 ? 42.520 7.887 -4.622 1.00 69.38 271 GLU A CA 1
ATOM 2113 C C . GLU A 1 271 ? 43.242 6.618 -5.100 1.00 69.38 271 GLU A C 1
ATOM 2115 O O . GLU A 1 271 ? 43.943 5.960 -4.327 1.00 69.38 271 GLU A O 1
ATOM 2120 N N . THR A 1 272 ? 43.061 6.257 -6.373 1.00 72.00 272 THR A N 1
ATOM 2121 C CA . THR A 1 272 ? 43.651 5.073 -6.991 1.00 72.00 272 THR A CA 1
ATOM 2122 C C . THR A 1 272 ? 44.997 5.426 -7.619 1.00 72.00 272 THR A C 1
ATOM 2124 O O . THR A 1 272 ? 45.155 6.461 -8.264 1.00 72.00 272 THR A O 1
ATOM 2127 N N . GLU A 1 273 ? 45.989 4.559 -7.429 1.00 80.81 273 GLU A N 1
ATOM 2128 C CA . GLU A 1 273 ? 47.328 4.753 -7.987 1.00 80.81 273 GLU A CA 1
ATOM 2129 C C . GLU A 1 273 ? 47.309 4.730 -9.523 1.00 80.81 273 GLU A C 1
ATOM 2131 O O . GLU A 1 273 ? 46.613 3.924 -10.141 1.00 80.81 273 GLU A O 1
ATOM 2136 N N . THR A 1 274 ? 48.112 5.594 -10.151 1.00 79.88 274 THR A N 1
ATOM 2137 C CA . THR A 1 274 ? 48.159 5.771 -11.613 1.00 79.88 274 THR A CA 1
ATOM 2138 C C . THR A 1 274 ? 48.413 4.462 -12.365 1.00 79.88 274 THR A C 1
ATOM 2140 O O . THR A 1 274 ? 47.743 4.201 -13.360 1.00 79.88 274 THR A O 1
ATOM 2143 N N . GLN A 1 275 ? 49.332 3.624 -11.874 1.00 79.38 275 GLN A N 1
ATOM 2144 C CA . GLN A 1 275 ? 49.634 2.318 -12.471 1.00 79.38 275 GLN A CA 1
ATOM 2145 C C . GLN A 1 275 ? 48.408 1.399 -12.444 1.00 79.38 275 GLN A C 1
ATOM 2147 O O . GLN A 1 275 ? 48.053 0.795 -13.452 1.00 79.38 275 GLN A O 1
ATOM 2152 N N . ARG A 1 276 ? 47.697 1.363 -11.314 1.00 79.69 276 ARG A N 1
ATOM 2153 C CA . ARG A 1 276 ? 46.478 0.569 -11.180 1.00 79.69 276 ARG A CA 1
ATOM 2154 C C . ARG A 1 276 ? 45.373 1.054 -12.117 1.00 79.69 276 ARG A C 1
ATOM 2156 O O . ARG A 1 276 ? 44.651 0.239 -12.684 1.00 79.69 276 ARG A O 1
ATOM 2163 N N . LEU A 1 277 ? 45.240 2.368 -12.305 1.00 80.25 277 LEU A N 1
ATOM 2164 C CA . LEU A 1 277 ? 44.297 2.927 -13.277 1.00 80.25 277 LEU A CA 1
ATOM 2165 C C . LEU A 1 277 ? 44.654 2.527 -14.716 1.00 80.25 277 LEU A C 1
ATOM 2167 O O . LEU A 1 277 ? 43.749 2.203 -15.479 1.00 80.25 277 LEU A O 1
ATOM 2171 N N . GLN A 1 278 ? 45.941 2.501 -15.079 1.00 83.06 278 GLN A N 1
ATOM 2172 C CA . GLN A 1 278 ? 46.391 2.036 -16.401 1.00 83.06 278 GLN A CA 1
ATOM 2173 C C . GLN A 1 278 ? 46.039 0.567 -16.628 1.00 83.06 278 GLN A C 1
ATOM 2175 O O . GLN A 1 278 ? 45.416 0.256 -17.638 1.00 83.06 278 GLN A O 1
ATOM 2180 N N . GLU A 1 279 ? 46.327 -0.305 -15.659 1.00 85.25 279 GLU A N 1
ATOM 2181 C CA . GLU A 1 279 ? 45.953 -1.725 -15.718 1.00 85.25 279 GLU A CA 1
ATOM 2182 C C . GLU A 1 279 ? 44.441 -1.910 -15.908 1.00 85.25 279 GLU A C 1
ATOM 2184 O O . GLU A 1 279 ? 43.999 -2.734 -16.708 1.00 85.25 279 GLU A O 1
ATOM 2189 N N . ILE A 1 280 ? 43.620 -1.139 -15.184 1.00 83.75 280 ILE A N 1
ATOM 2190 C CA . ILE A 1 280 ? 42.159 -1.193 -15.322 1.00 83.75 280 ILE A CA 1
ATOM 2191 C C . ILE A 1 280 ? 41.737 -0.746 -16.726 1.00 83.75 280 ILE A C 1
ATOM 2193 O O . ILE A 1 280 ? 40.920 -1.419 -17.350 1.00 83.75 280 ILE A O 1
ATOM 2197 N N . ILE A 1 281 ? 42.297 0.351 -17.245 1.00 86.31 281 ILE A N 1
ATOM 2198 C CA . ILE A 1 281 ? 41.989 0.855 -18.591 1.00 86.31 281 ILE A CA 1
ATOM 2199 C C . ILE A 1 281 ? 42.382 -0.169 -19.662 1.00 86.31 281 ILE A C 1
ATOM 2201 O O . ILE A 1 281 ? 41.600 -0.430 -20.575 1.00 86.31 281 ILE A O 1
ATOM 2205 N N . GLU A 1 282 ? 43.561 -0.779 -19.552 1.00 89.12 282 GLU A N 1
ATOM 2206 C CA . GLU A 1 282 ? 44.021 -1.825 -20.471 1.00 89.12 282 GLU A CA 1
ATOM 2207 C C . GLU A 1 282 ? 43.101 -3.047 -20.443 1.00 89.12 282 GLU A C 1
ATOM 2209 O O . GLU A 1 282 ? 42.712 -3.551 -21.501 1.00 89.12 282 GLU A O 1
ATOM 2214 N N . ARG A 1 283 ? 42.671 -3.479 -19.252 1.00 88.31 283 ARG A N 1
ATOM 2215 C CA . ARG A 1 283 ? 41.695 -4.567 -19.099 1.00 88.31 283 ARG A CA 1
ATOM 2216 C C . ARG A 1 283 ? 40.350 -4.219 -19.730 1.00 88.31 283 ARG A C 1
ATOM 2218 O O . ARG A 1 283 ? 39.828 -5.021 -20.498 1.00 88.31 283 ARG A O 1
ATOM 2225 N N . VAL A 1 284 ? 39.816 -3.025 -19.464 1.00 87.94 284 VAL A N 1
ATOM 2226 C CA . VAL A 1 284 ? 38.564 -2.539 -20.072 1.00 87.94 284 VAL A CA 1
ATOM 2227 C C . VAL A 1 284 ? 38.673 -2.537 -21.595 1.00 87.94 284 VAL A C 1
ATOM 2229 O O . VAL A 1 284 ? 37.776 -3.030 -22.271 1.00 87.94 284 VAL A O 1
ATOM 2232 N N . ASN A 1 285 ? 39.779 -2.032 -22.144 1.00 89.06 285 ASN A N 1
ATOM 2233 C CA . ASN A 1 285 ? 39.999 -1.974 -23.588 1.00 89.06 285 ASN A CA 1
ATOM 2234 C C . ASN A 1 285 ? 40.112 -3.365 -24.218 1.00 89.06 285 ASN A C 1
ATOM 2236 O O . ASN A 1 285 ? 39.581 -3.580 -25.307 1.00 89.06 285 ASN A O 1
ATOM 2240 N N . THR A 1 286 ? 40.780 -4.295 -23.536 1.00 89.69 286 THR A N 1
ATOM 2241 C CA . THR A 1 286 ? 40.939 -5.682 -23.989 1.00 89.69 286 THR A CA 1
ATOM 2242 C C . THR A 1 286 ? 39.588 -6.386 -24.030 1.00 89.69 286 THR A C 1
ATOM 2244 O O . THR A 1 286 ? 39.184 -6.853 -25.092 1.00 89.69 286 THR A O 1
ATOM 2247 N N . ILE A 1 287 ? 38.839 -6.353 -22.922 1.00 87.12 287 ILE A N 1
ATOM 2248 C CA . ILE A 1 287 ? 37.505 -6.963 -22.830 1.00 87.12 287 ILE A CA 1
ATOM 2249 C C . ILE A 1 287 ? 36.560 -6.341 -23.860 1.00 87.12 287 ILE A C 1
ATOM 2251 O O . ILE A 1 287 ? 35.856 -7.054 -24.570 1.00 87.12 287 ILE A O 1
ATOM 2255 N N . TYR A 1 288 ? 36.570 -5.011 -23.979 1.00 87.44 288 TYR A N 1
ATOM 2256 C CA . TYR A 1 288 ? 35.738 -4.307 -24.947 1.00 87.44 288 TYR A CA 1
ATOM 2257 C C . TYR A 1 288 ? 36.026 -4.762 -26.383 1.00 87.44 288 TYR A C 1
ATOM 2259 O O . TYR A 1 288 ? 35.097 -5.027 -27.142 1.00 87.44 288 TYR A O 1
ATOM 2267 N N . LYS A 1 289 ? 37.304 -4.878 -26.757 1.00 88.19 289 LYS A N 1
ATOM 2268 C CA . LYS A 1 289 ? 37.710 -5.300 -28.101 1.00 88.19 289 LYS A CA 1
ATOM 2269 C C . LYS A 1 289 ? 37.383 -6.769 -28.381 1.00 88.19 289 LYS A C 1
ATOM 2271 O O . LYS A 1 289 ? 37.025 -7.089 -29.508 1.00 88.19 289 LYS A O 1
ATOM 2276 N N . GLU A 1 290 ? 37.552 -7.639 -27.391 1.00 87.25 290 GLU A N 1
ATOM 2277 C CA . GLU A 1 290 ? 37.426 -9.090 -27.551 1.00 87.25 290 GLU A CA 1
ATOM 2278 C C . GLU A 1 290 ? 35.969 -9.569 -27.517 1.00 87.25 290 GLU A C 1
ATOM 2280 O O . GLU A 1 290 ? 35.590 -10.403 -28.335 1.00 87.25 290 GLU A O 1
ATOM 2285 N N . TYR A 1 291 ? 35.146 -9.019 -26.618 1.00 81.06 291 TYR A N 1
ATOM 2286 C CA . TYR A 1 291 ? 33.808 -9.556 -26.335 1.00 81.06 291 TYR A CA 1
ATOM 2287 C C . TYR A 1 291 ? 32.650 -8.675 -26.808 1.00 81.06 291 TYR A C 1
ATOM 2289 O O . TYR A 1 291 ? 31.541 -9.181 -26.959 1.00 81.06 291 TYR A O 1
ATOM 2297 N N . ILE A 1 292 ? 32.870 -7.371 -27.010 1.00 82.50 292 ILE A N 1
ATOM 2298 C CA . ILE A 1 292 ? 31.770 -6.414 -27.220 1.00 82.50 292 ILE A CA 1
ATOM 2299 C C . ILE A 1 292 ? 31.817 -5.797 -28.616 1.00 82.50 292 ILE A C 1
ATOM 2301 O O . ILE A 1 292 ? 30.836 -5.861 -29.348 1.00 82.50 292 ILE A O 1
ATOM 2305 N N . GLY A 1 293 ? 32.950 -5.207 -29.002 1.00 77.88 293 GLY A N 1
ATOM 2306 C CA . GLY A 1 293 ? 33.110 -4.573 -30.308 1.00 77.88 293 GLY A CA 1
ATOM 2307 C C . GLY A 1 293 ? 32.113 -3.434 -30.570 1.00 77.88 293 GLY A C 1
ATOM 2308 O O . GLY A 1 293 ? 31.649 -2.745 -29.655 1.00 77.88 293 GLY A O 1
ATOM 2309 N N . THR A 1 294 ? 31.825 -3.182 -31.847 1.00 79.94 294 THR A N 1
ATOM 2310 C CA . THR A 1 294 ? 30.896 -2.133 -32.290 1.00 79.94 294 THR A CA 1
ATOM 2311 C C . THR A 1 294 ? 29.448 -2.602 -32.198 1.00 79.94 294 THR A C 1
ATOM 2313 O O . THR A 1 294 ? 29.113 -3.663 -32.718 1.00 79.94 294 THR A O 1
ATOM 2316 N N . VAL A 1 295 ? 28.587 -1.782 -31.593 1.00 82.94 295 VAL A N 1
ATOM 2317 C CA . VAL A 1 295 ? 27.136 -2.009 -31.561 1.00 82.94 295 VAL A CA 1
ATOM 2318 C C . VAL A 1 295 ? 26.546 -1.661 -32.929 1.00 82.94 295 VAL A C 1
ATOM 2320 O O . VAL A 1 295 ? 26.906 -0.639 -33.510 1.00 82.94 295 VAL A O 1
ATOM 2323 N N . GLU A 1 296 ? 25.662 -2.509 -33.448 1.00 85.19 296 GLU A N 1
ATOM 2324 C CA . GLU A 1 296 ? 24.993 -2.278 -34.730 1.00 85.19 296 GLU A CA 1
ATOM 2325 C C . GLU A 1 296 ? 23.955 -1.150 -34.619 1.00 85.19 296 GLU A C 1
ATOM 2327 O O . GLU A 1 296 ? 23.202 -1.071 -33.642 1.00 85.19 296 GLU A O 1
ATOM 2332 N N . ALA A 1 297 ? 23.923 -0.277 -35.629 1.00 87.69 297 ALA A N 1
ATOM 2333 C CA . ALA A 1 297 ? 22.928 0.779 -35.746 1.00 87.69 297 ALA A CA 1
ATOM 2334 C C . ALA A 1 297 ? 21.640 0.235 -36.372 1.00 87.69 297 ALA A C 1
ATOM 2336 O O . ALA A 1 297 ? 21.652 -0.294 -37.479 1.00 87.69 297 ALA A O 1
ATOM 2337 N N . ASP A 1 298 ? 20.528 0.419 -35.669 1.00 87.50 298 ASP A N 1
ATOM 2338 C CA . ASP A 1 298 ? 19.182 0.026 -36.081 1.00 87.50 298 ASP A CA 1
ATOM 2339 C C . ASP A 1 298 ? 18.220 1.165 -35.718 1.00 87.50 298 ASP A C 1
ATOM 2341 O O . ASP A 1 298 ? 17.441 1.098 -34.765 1.00 87.50 298 ASP A O 1
ATOM 2345 N N . VAL A 1 299 ? 18.350 2.282 -36.433 1.00 88.56 299 VAL A N 1
ATOM 2346 C CA . VAL A 1 299 ? 17.546 3.484 -36.192 1.00 88.56 299 VAL A CA 1
ATOM 2347 C C . VAL A 1 299 ? 16.201 3.329 -36.889 1.00 88.56 299 VAL A C 1
ATOM 2349 O O . VAL A 1 299 ? 16.140 3.235 -38.116 1.00 88.56 299 VAL A O 1
ATOM 2352 N N . LYS A 1 300 ? 15.121 3.324 -36.105 1.00 89.38 300 LYS A N 1
ATOM 2353 C CA . LYS A 1 300 ? 13.745 3.217 -36.603 1.00 89.38 300 LYS A CA 1
ATOM 2354 C C . LYS A 1 300 ? 12.976 4.504 -36.330 1.00 89.38 300 LYS A C 1
ATOM 2356 O O . LYS A 1 300 ? 13.492 5.448 -35.740 1.00 89.38 300 LYS A O 1
ATOM 2361 N N . SER A 1 301 ? 11.744 4.556 -36.811 1.00 89.19 301 SER A N 1
ATOM 2362 C CA . SER A 1 301 ? 10.768 5.594 -36.490 1.00 89.19 301 SER A CA 1
ATOM 2363 C C . SER A 1 301 ? 9.371 5.005 -36.654 1.00 89.19 301 SER A C 1
ATOM 2365 O O . SER A 1 301 ? 9.218 3.992 -37.337 1.00 89.19 301 SER A O 1
ATOM 2367 N N . HIS A 1 302 ? 8.367 5.634 -36.052 1.00 91.38 302 HIS A N 1
ATOM 2368 C CA . HIS A 1 302 ? 6.973 5.220 -36.156 1.00 91.38 302 HIS A CA 1
ATOM 2369 C C . HIS A 1 302 ? 6.081 6.406 -36.533 1.00 91.38 302 HIS A C 1
ATOM 2371 O O . HIS A 1 302 ? 6.296 7.530 -36.074 1.00 91.38 302 HIS A O 1
ATOM 2377 N N . ASP A 1 303 ? 5.063 6.150 -37.356 1.00 89.00 303 ASP A N 1
ATOM 2378 C CA . ASP A 1 303 ? 4.217 7.196 -37.941 1.00 89.00 303 ASP A CA 1
ATOM 2379 C C . ASP A 1 303 ? 3.310 7.900 -36.915 1.00 89.00 303 ASP A C 1
ATOM 2381 O O . ASP A 1 303 ? 2.851 9.007 -37.180 1.00 89.00 303 ASP A O 1
ATOM 2385 N N . CYS A 1 304 ? 3.091 7.321 -35.727 1.00 87.38 304 CYS A N 1
ATOM 2386 C CA . CYS A 1 304 ? 2.223 7.924 -34.702 1.00 87.38 304 CYS A CA 1
ATOM 2387 C C . CYS A 1 304 ? 2.726 9.265 -34.140 1.00 87.38 304 CYS A C 1
ATOM 2389 O O . CYS A 1 304 ? 1.943 9.961 -33.510 1.00 87.38 304 CYS A O 1
ATOM 2391 N N . LEU A 1 305 ? 3.994 9.633 -34.365 1.00 85.50 305 LEU A N 1
ATOM 2392 C CA . LEU A 1 305 ? 4.545 10.942 -33.980 1.00 85.50 305 LEU A CA 1
ATOM 2393 C C . LEU A 1 305 ? 4.852 11.837 -35.185 1.00 85.50 305 LEU A C 1
ATOM 2395 O O . LEU A 1 305 ? 5.523 12.859 -35.035 1.00 85.50 305 LEU A O 1
ATOM 2399 N N . LYS A 1 306 ? 4.455 11.437 -36.397 1.00 82.62 306 LYS A N 1
ATOM 2400 C CA . LYS A 1 306 ? 4.886 12.106 -37.628 1.00 82.62 306 LYS A CA 1
ATOM 2401 C C . LYS A 1 306 ? 4.480 13.578 -37.654 1.00 82.62 306 LYS A C 1
ATOM 2403 O O . LYS A 1 306 ? 5.317 14.408 -37.999 1.00 82.62 306 LYS A O 1
ATOM 2408 N N . ASP A 1 307 ? 3.256 13.884 -37.235 1.00 80.69 307 ASP A N 1
ATOM 2409 C CA . ASP A 1 307 ? 2.708 15.242 -37.235 1.00 80.69 307 ASP A CA 1
ATOM 2410 C C . ASP A 1 307 ? 3.381 16.113 -36.152 1.00 80.69 307 ASP A C 1
ATOM 2412 O O . ASP A 1 307 ? 3.752 17.263 -36.391 1.00 80.69 307 ASP A O 1
ATOM 2416 N N . GLU A 1 308 ? 3.644 15.564 -34.965 1.00 82.38 308 GLU A N 1
ATOM 2417 C CA . GLU A 1 308 ? 4.329 16.266 -33.876 1.00 82.38 308 GLU A CA 1
ATOM 2418 C C . GLU A 1 308 ? 5.817 16.492 -34.151 1.00 82.38 308 GLU A C 1
ATOM 2420 O O . GLU A 1 308 ? 6.388 17.490 -33.696 1.00 82.38 308 GLU A O 1
ATOM 2425 N N . LEU A 1 309 ? 6.449 15.595 -34.910 1.00 79.62 309 LEU A N 1
ATOM 2426 C CA . LEU A 1 309 ? 7.828 15.736 -35.374 1.00 79.62 309 LEU A CA 1
ATOM 2427 C C . LEU A 1 309 ? 7.985 16.832 -36.439 1.00 79.62 309 LEU A C 1
ATOM 2429 O O . LEU A 1 309 ? 9.105 17.284 -36.672 1.00 79.62 309 LEU A O 1
ATOM 2433 N N . GLU A 1 310 ? 6.902 17.333 -37.042 1.00 79.38 310 GLU A N 1
ATOM 2434 C CA . GLU A 1 310 ? 6.973 18.525 -37.897 1.00 79.38 310 GLU A CA 1
ATOM 2435 C C . GLU A 1 310 ? 7.223 19.803 -37.083 1.00 79.38 310 GLU A C 1
ATOM 2437 O O . GLU A 1 310 ? 7.688 20.807 -37.628 1.00 79.38 310 GLU A O 1
ATOM 2442 N N . ASN A 1 311 ? 6.966 19.782 -35.767 1.00 77.31 311 ASN A N 1
ATOM 2443 C CA . ASN A 1 311 ? 7.217 20.912 -34.881 1.00 77.31 311 ASN A CA 1
ATOM 2444 C C . ASN A 1 311 ? 8.702 20.975 -34.464 1.00 77.31 311 ASN A C 1
ATOM 2446 O O . ASN A 1 311 ? 9.119 20.208 -33.588 1.00 77.31 311 ASN A O 1
ATOM 2450 N N . PRO A 1 312 ? 9.491 21.964 -34.946 1.00 71.75 312 PRO A N 1
ATOM 2451 C CA . PRO A 1 312 ? 10.937 22.044 -34.704 1.00 71.75 312 PRO A CA 1
ATOM 2452 C C . PRO A 1 312 ? 11.326 22.111 -33.222 1.00 71.75 312 PRO A C 1
ATOM 2454 O O . PRO A 1 312 ? 12.450 21.776 -32.854 1.00 71.75 312 PRO A O 1
ATOM 2457 N N . THR A 1 313 ? 10.408 22.555 -32.359 1.00 70.25 313 THR A N 1
ATOM 2458 C CA . THR A 1 313 ? 10.647 22.671 -30.913 1.00 70.25 313 THR A CA 1
ATOM 2459 C C . THR A 1 313 ? 10.527 21.344 -30.161 1.00 70.25 313 THR A C 1
ATOM 2461 O O . THR A 1 313 ? 11.048 21.233 -29.051 1.00 70.25 313 THR A O 1
ATOM 2464 N N . LEU A 1 314 ? 9.875 20.337 -30.754 1.00 68.81 314 LEU A N 1
ATOM 2465 C CA . LEU A 1 314 ? 9.607 19.039 -30.128 1.00 68.81 314 LEU A CA 1
ATOM 2466 C C . LEU A 1 314 ? 10.464 17.903 -30.699 1.00 68.81 314 LEU A C 1
ATOM 2468 O O . LEU A 1 314 ? 10.667 16.915 -29.998 1.00 68.81 314 LEU A O 1
ATOM 2472 N N . VAL A 1 315 ? 11.030 18.074 -31.901 1.00 69.12 315 VAL A N 1
ATOM 2473 C CA . VAL A 1 315 ? 11.822 17.063 -32.635 1.00 69.12 315 VAL A CA 1
ATOM 2474 C C . VAL A 1 315 ? 12.818 16.326 -31.745 1.00 69.12 315 VAL A C 1
ATOM 2476 O O . VAL A 1 315 ? 12.726 15.117 -31.575 1.00 69.12 315 VAL A O 1
ATOM 2479 N N . CYS A 1 316 ? 13.727 17.053 -31.093 1.00 64.75 316 CYS A N 1
ATOM 2480 C CA . CYS A 1 316 ? 14.782 16.442 -30.279 1.00 64.75 316 CYS A CA 1
ATOM 2481 C C . CYS A 1 316 ? 14.233 15.616 -29.093 1.00 64.75 316 CYS A C 1
ATOM 2483 O O . CYS A 1 316 ? 14.870 14.666 -28.658 1.00 64.75 316 CYS A O 1
ATOM 2485 N N . GLN A 1 317 ? 13.038 15.941 -28.582 1.00 67.56 317 GLN A N 1
ATOM 2486 C CA . GLN A 1 317 ? 12.411 15.211 -27.470 1.00 67.56 317 GLN A CA 1
ATOM 2487 C C . GLN A 1 317 ? 11.574 14.003 -27.903 1.00 67.56 317 GLN A C 1
ATOM 2489 O O . GLN A 1 317 ? 11.205 13.209 -27.036 1.00 67.56 317 GLN A O 1
ATOM 2494 N N . LEU A 1 318 ? 11.190 13.935 -29.180 1.00 81.44 318 LEU A N 1
ATOM 2495 C CA . LEU A 1 318 ? 10.257 12.942 -29.711 1.00 81.44 318 LEU A CA 1
ATOM 2496 C C . LEU A 1 318 ? 10.932 11.946 -30.656 1.00 81.44 318 LEU A C 1
ATOM 2498 O O . LEU A 1 318 ? 10.422 10.841 -30.794 1.00 81.44 318 LEU A O 1
ATOM 2502 N N . CYS A 1 319 ? 12.075 12.285 -31.265 1.00 83.00 319 CYS A N 1
ATOM 2503 C CA . CYS A 1 319 ? 12.818 11.369 -32.138 1.00 83.00 319 CYS A CA 1
ATOM 2504 C C . CYS A 1 319 ? 13.235 10.082 -31.419 1.00 83.00 319 CYS A C 1
ATOM 2506 O O . CYS A 1 319 ? 13.158 8.999 -31.996 1.00 83.00 319 CYS A O 1
ATOM 2508 N N . ASP A 1 320 ? 13.661 10.191 -30.159 1.00 84.44 320 ASP A N 1
ATOM 2509 C CA . ASP A 1 320 ? 14.013 9.023 -29.356 1.00 84.44 320 ASP A CA 1
ATOM 2510 C C . ASP A 1 320 ? 12.782 8.146 -29.098 1.00 84.44 320 ASP A C 1
ATOM 2512 O O . ASP A 1 320 ? 12.807 6.966 -29.426 1.00 84.44 320 ASP A O 1
ATOM 2516 N N . ILE A 1 321 ? 11.673 8.723 -28.629 1.00 88.25 321 ILE A N 1
ATOM 2517 C CA . ILE A 1 321 ? 10.399 8.022 -28.415 1.00 88.25 321 ILE A CA 1
ATOM 2518 C C . ILE A 1 321 ? 9.906 7.356 -29.708 1.00 88.25 321 ILE A C 1
ATOM 2520 O O . ILE A 1 321 ? 9.546 6.182 -29.684 1.00 88.25 321 ILE A O 1
ATOM 2524 N N . ALA A 1 322 ? 9.937 8.065 -30.838 1.00 90.44 322 ALA A N 1
ATOM 2525 C CA . ALA A 1 322 ? 9.516 7.539 -32.134 1.00 90.44 322 ALA A CA 1
ATOM 2526 C C . ALA A 1 322 ? 10.366 6.349 -32.582 1.00 90.44 322 ALA A C 1
ATOM 2528 O O . ALA A 1 322 ? 9.823 5.361 -33.075 1.00 90.44 322 ALA A O 1
ATOM 2529 N N . SER A 1 323 ? 11.683 6.403 -32.368 1.00 90.44 323 SER A N 1
ATOM 2530 C CA . SER A 1 323 ? 12.554 5.275 -32.692 1.00 90.44 323 SER A CA 1
ATOM 2531 C C . SER A 1 323 ? 12.263 4.050 -31.829 1.00 90.44 323 SER A C 1
ATOM 2533 O O . SER A 1 323 ? 12.206 2.931 -32.332 1.00 90.44 323 SER A O 1
ATOM 2535 N N . LEU A 1 324 ? 11.983 4.248 -30.545 1.00 90.44 324 LEU A N 1
ATOM 2536 C CA . LEU A 1 324 ? 11.682 3.162 -29.610 1.00 90.44 324 LEU A CA 1
ATOM 2537 C C . LEU A 1 324 ? 10.337 2.503 -29.889 1.00 90.44 324 LEU A C 1
ATOM 2539 O O . LEU A 1 324 ? 10.219 1.284 -29.806 1.00 90.44 324 LEU A O 1
ATOM 2543 N N . ILE A 1 325 ? 9.341 3.294 -30.278 1.00 92.50 325 ILE A N 1
ATOM 2544 C CA . ILE A 1 325 ? 8.061 2.767 -30.753 1.00 92.50 325 ILE A CA 1
ATOM 2545 C C . ILE A 1 325 ? 8.265 2.022 -32.075 1.00 92.50 325 ILE A C 1
ATOM 2547 O O . ILE A 1 325 ? 7.738 0.928 -32.234 1.00 92.50 325 ILE A O 1
ATOM 2551 N N . GLY A 1 326 ? 9.106 2.534 -32.978 1.00 91.81 326 GLY A N 1
ATOM 2552 C CA . GLY A 1 326 ? 9.489 1.815 -34.197 1.00 91.81 326 GLY A CA 1
ATOM 2553 C C . GLY A 1 326 ? 10.202 0.486 -33.914 1.00 91.81 326 GLY A C 1
ATOM 2554 O O . GLY A 1 326 ? 10.020 -0.488 -34.646 1.00 91.81 326 GLY A O 1
ATOM 2555 N N . GLN A 1 327 ? 10.984 0.406 -32.833 1.00 89.88 327 GLN A N 1
ATOM 2556 C CA . GLN A 1 327 ? 11.561 -0.852 -32.355 1.00 89.88 327 GLN A CA 1
ATOM 2557 C C . GLN A 1 327 ? 10.467 -1.822 -31.896 1.00 89.88 327 GLN A C 1
ATOM 2559 O O . GLN A 1 327 ? 10.447 -2.952 -32.383 1.00 89.88 327 GLN A O 1
ATOM 2564 N N . LEU A 1 328 ? 9.528 -1.379 -31.050 1.00 90.75 328 LEU A N 1
ATOM 2565 C CA . LEU A 1 328 ? 8.381 -2.192 -30.615 1.00 90.75 328 LEU A CA 1
ATOM 2566 C C . LEU A 1 328 ? 7.568 -2.724 -31.804 1.00 90.75 328 LEU A C 1
ATOM 2568 O O . LEU A 1 328 ? 7.278 -3.918 -31.852 1.00 90.75 328 LEU A O 1
ATOM 2572 N N . ASP A 1 329 ? 7.253 -1.863 -32.772 1.00 91.31 329 ASP A N 1
ATOM 2573 C CA . ASP A 1 329 ? 6.486 -2.217 -33.972 1.00 91.31 329 ASP A CA 1
ATOM 2574 C C . ASP A 1 329 ? 7.198 -3.300 -34.788 1.00 91.31 329 ASP A C 1
ATOM 2576 O O . ASP A 1 329 ? 6.645 -4.350 -35.108 1.00 91.31 329 ASP A O 1
ATOM 2580 N N . SER A 1 330 ? 8.497 -3.110 -35.026 1.00 88.81 330 SER A N 1
ATOM 2581 C CA . SER A 1 330 ? 9.291 -4.069 -35.792 1.00 88.81 330 SER A CA 1
ATOM 2582 C C . SER A 1 330 ? 9.458 -5.435 -35.124 1.00 88.81 330 SER A C 1
ATOM 2584 O O . SER A 1 330 ? 9.769 -6.413 -35.802 1.00 88.81 330 SER A O 1
ATOM 2586 N N . LEU A 1 331 ? 9.274 -5.494 -33.803 1.00 86.31 331 LEU A N 1
ATOM 2587 C CA . LEU A 1 331 ? 9.276 -6.722 -33.012 1.00 86.31 331 LEU A CA 1
ATOM 2588 C C . LEU A 1 331 ? 7.868 -7.328 -32.887 1.00 86.31 331 LEU A C 1
ATOM 2590 O O . LEU A 1 331 ? 7.711 -8.355 -32.234 1.00 86.31 331 LEU A O 1
ATOM 2594 N N . GLY A 1 332 ? 6.846 -6.706 -33.485 1.00 87.56 332 GLY A N 1
ATOM 2595 C CA . GLY A 1 332 ? 5.451 -7.135 -33.384 1.00 87.56 332 GLY A CA 1
ATOM 2596 C C . GLY A 1 332 ? 4.841 -6.932 -31.995 1.00 87.56 332 GLY A C 1
ATOM 2597 O O . GLY A 1 332 ? 3.851 -7.580 -31.669 1.00 87.56 332 GLY A O 1
ATOM 2598 N N . LEU A 1 333 ? 5.428 -6.061 -31.167 1.00 89.31 333 LEU A N 1
ATOM 2599 C CA . LEU A 1 333 ? 5.000 -5.827 -29.784 1.00 89.31 333 LEU A CA 1
ATOM 2600 C C . LEU A 1 333 ? 3.931 -4.734 -29.660 1.00 89.31 333 LEU A C 1
ATOM 2602 O O . LEU A 1 333 ? 3.421 -4.518 -28.566 1.00 89.31 333 LEU A O 1
ATOM 2606 N N . LEU A 1 334 ? 3.583 -4.036 -30.746 1.00 91.12 334 LEU A N 1
ATOM 2607 C CA . LEU A 1 334 ? 2.451 -3.102 -30.807 1.00 91.12 334 LEU A CA 1
ATOM 2608 C C . LEU A 1 334 ? 1.190 -3.842 -31.269 1.00 91.12 334 LEU A C 1
ATOM 2610 O O . LEU A 1 334 ? 0.777 -3.739 -32.420 1.00 91.12 334 LEU A O 1
ATOM 2614 N N . ALA A 1 335 ? 0.609 -4.642 -30.380 1.00 87.12 335 ALA A N 1
ATOM 2615 C CA . ALA A 1 335 ? -0.508 -5.526 -30.700 1.00 87.12 335 ALA A CA 1
ATOM 2616 C C . ALA A 1 335 ? -1.505 -5.598 -29.524 1.00 87.12 335 ALA A C 1
ATOM 2618 O O . ALA A 1 335 ? -1.179 -5.157 -28.421 1.00 87.12 335 ALA A O 1
ATOM 2619 N N . PRO A 1 336 ? -2.720 -6.146 -29.717 1.00 88.19 336 PRO A N 1
ATOM 2620 C CA . PRO A 1 336 ? -3.614 -6.434 -28.599 1.00 88.19 336 PRO A CA 1
ATOM 2621 C C . PRO A 1 336 ? -3.072 -7.574 -27.717 1.00 88.19 336 PRO A C 1
ATOM 2623 O O . PRO A 1 336 ? -2.209 -8.353 -28.134 1.00 88.19 336 PRO A O 1
ATOM 2626 N N . GLY A 1 337 ? -3.610 -7.692 -26.506 1.00 87.69 337 GLY A N 1
ATOM 2627 C CA . GLY A 1 337 ? -3.249 -8.712 -25.526 1.00 87.69 337 GLY A CA 1
ATOM 2628 C C . GLY A 1 337 ? -1.944 -8.420 -24.782 1.00 87.69 337 GLY A C 1
ATOM 2629 O O . GLY A 1 337 ? -1.346 -9.347 -24.237 1.00 87.69 337 GLY A O 1
ATOM 2630 N N . TYR A 1 338 ? -1.482 -7.163 -24.775 1.00 90.88 338 TYR A N 1
ATOM 2631 C CA . TYR A 1 338 ? -0.283 -6.729 -24.054 1.00 90.88 338 TYR A CA 1
ATOM 2632 C C . TYR A 1 338 ? -0.604 -5.735 -22.928 1.00 90.88 338 TYR A C 1
ATOM 2634 O O . TYR A 1 338 ? -1.429 -4.831 -23.075 1.00 90.88 338 TYR A O 1
ATOM 2642 N N . CYS A 1 339 ? 0.101 -5.888 -21.810 1.00 93.19 339 CYS A N 1
ATOM 2643 C CA . CYS A 1 339 ? 0.233 -4.911 -20.743 1.00 93.19 339 CYS A CA 1
ATOM 2644 C C . CYS A 1 339 ? 1.609 -4.240 -20.855 1.00 93.19 339 CYS A C 1
ATOM 2646 O O . CYS A 1 339 ? 2.646 -4.873 -20.641 1.00 93.19 339 CYS A O 1
ATOM 2648 N N . TYR A 1 340 ? 1.623 -2.954 -21.194 1.00 94.44 340 TYR A N 1
ATOM 2649 C CA . TYR A 1 340 ? 2.839 -2.161 -21.325 1.00 94.44 340 TYR A CA 1
ATOM 2650 C C . TYR A 1 340 ? 3.232 -1.574 -19.972 1.00 94.44 340 TYR A C 1
ATOM 2652 O O . TYR A 1 340 ? 2.487 -0.784 -19.393 1.00 94.44 340 TYR A O 1
ATOM 2660 N N . VAL A 1 341 ? 4.412 -1.936 -19.474 1.00 95.19 341 VAL A N 1
ATOM 2661 C CA . VAL A 1 341 ? 4.909 -1.501 -18.165 1.00 95.19 341 VAL A CA 1
ATOM 2662 C C . VAL A 1 341 ? 6.043 -0.498 -18.354 1.00 95.19 341 VAL A C 1
ATOM 2664 O O . VAL A 1 341 ? 7.158 -0.884 -18.692 1.00 95.19 341 VAL A O 1
ATOM 2667 N N . GLU A 1 342 ? 5.792 0.794 -18.140 1.00 94.69 342 GLU A N 1
ATOM 2668 C CA . GLU A 1 342 ? 6.839 1.819 -18.189 1.00 94.69 342 GLU A CA 1
ATOM 2669 C C . GLU A 1 342 ? 7.561 1.930 -16.843 1.00 94.69 342 GLU A C 1
ATOM 2671 O O . GLU A 1 342 ? 7.052 2.491 -15.871 1.00 94.69 342 GLU A O 1
ATOM 2676 N N . MET A 1 343 ? 8.786 1.413 -16.804 1.00 91.62 343 MET A N 1
ATOM 2677 C CA . MET A 1 343 ? 9.660 1.412 -15.639 1.00 91.62 343 MET A CA 1
ATOM 2678 C C . MET A 1 343 ? 10.453 2.727 -15.578 1.00 91.62 343 MET A C 1
ATOM 2680 O O . MET A 1 343 ? 11.163 3.098 -16.516 1.00 91.62 343 MET A O 1
ATOM 2684 N N . GLY A 1 344 ? 10.324 3.468 -14.472 1.00 90.00 344 GLY A N 1
ATOM 2685 C CA . GLY A 1 344 ? 10.892 4.815 -14.347 1.00 90.00 344 GLY A CA 1
ATOM 2686 C C . GLY A 1 344 ? 10.172 5.839 -15.231 1.00 90.00 344 GLY A C 1
ATOM 2687 O O . GLY A 1 344 ? 10.818 6.637 -15.914 1.00 90.00 344 GLY A O 1
ATOM 2688 N N . ALA A 1 345 ? 8.838 5.790 -15.241 1.00 89.38 345 ALA A N 1
ATOM 2689 C CA . ALA A 1 345 ? 8.001 6.438 -16.250 1.00 89.38 345 ALA A CA 1
ATOM 2690 C C . ALA A 1 345 ? 8.073 7.970 -16.296 1.00 89.38 345 ALA A C 1
ATOM 2692 O O . ALA A 1 345 ? 7.710 8.606 -17.288 1.00 89.38 345 ALA A O 1
ATOM 2693 N N . GLY A 1 346 ? 8.496 8.629 -15.227 1.00 88.19 346 GLY A N 1
ATOM 2694 C CA . GLY A 1 346 ? 8.645 10.068 -15.220 1.00 88.19 346 GLY A CA 1
ATOM 2695 C C . GLY A 1 346 ? 7.307 10.794 -15.432 1.00 88.19 346 GLY A C 1
ATOM 2696 O O . GLY A 1 346 ? 6.398 10.773 -14.603 1.00 88.19 346 GLY A O 1
ATOM 2697 N N . LYS A 1 347 ? 7.184 11.448 -16.594 1.00 87.88 347 LYS A N 1
ATOM 2698 C CA . LYS A 1 347 ? 5.942 12.100 -17.051 1.00 87.88 347 LYS A CA 1
ATOM 2699 C C . LYS A 1 347 ? 4.957 11.148 -17.750 1.00 87.88 347 LYS A C 1
ATOM 2701 O O . LYS A 1 347 ? 3.865 11.603 -18.070 1.00 87.88 347 LYS A O 1
ATOM 2706 N N . GLY A 1 348 ? 5.335 9.891 -18.001 1.00 88.56 348 GLY A N 1
ATOM 2707 C CA . GLY A 1 348 ? 4.545 8.876 -18.714 1.00 88.56 348 GLY A CA 1
ATOM 2708 C C . GLY A 1 348 ? 4.523 9.028 -20.236 1.00 88.56 348 GLY A C 1
ATOM 2709 O O . GLY A 1 348 ? 3.611 8.541 -20.894 1.00 88.56 348 GLY A O 1
ATOM 2710 N N . ARG A 1 349 ? 5.475 9.780 -20.806 1.00 90.00 349 ARG A N 1
ATOM 2711 C CA . ARG A 1 349 ? 5.441 10.150 -22.231 1.00 90.00 349 ARG A CA 1
ATOM 2712 C C . ARG A 1 349 ? 5.601 8.947 -23.152 1.00 90.00 349 ARG A C 1
ATOM 2714 O O . ARG A 1 349 ? 5.020 8.968 -24.227 1.00 90.00 349 ARG A O 1
ATOM 2721 N N . LEU A 1 350 ? 6.391 7.945 -22.768 1.00 91.19 350 LEU A N 1
ATOM 2722 C CA . LEU A 1 350 ? 6.571 6.774 -23.615 1.00 91.19 350 LEU A CA 1
ATOM 2723 C C . LEU A 1 350 ? 5.284 5.950 -23.657 1.00 91.19 350 LEU A C 1
ATOM 2725 O O . LEU A 1 350 ? 4.802 5.692 -24.753 1.00 91.19 350 LEU A O 1
ATOM 2729 N N . SER A 1 351 ? 4.683 5.632 -22.503 1.00 92.88 351 SER A N 1
ATOM 2730 C CA . SER A 1 351 ? 3.393 4.931 -22.464 1.00 92.88 351 SER A CA 1
ATOM 2731 C C . SER A 1 351 ? 2.287 5.673 -23.206 1.00 92.88 351 SER A C 1
ATOM 2733 O O . SER A 1 351 ? 1.515 5.034 -23.910 1.00 92.88 351 SER A O 1
ATOM 2735 N N . HIS A 1 352 ? 2.232 7.007 -23.117 1.00 93.12 352 HIS A N 1
ATOM 2736 C CA . HIS A 1 352 ? 1.278 7.808 -23.894 1.00 93.12 352 HIS A CA 1
ATOM 2737 C C . HIS A 1 352 ? 1.422 7.577 -25.403 1.00 93.12 352 HIS A C 1
ATOM 2739 O O . HIS A 1 352 ? 0.452 7.267 -26.082 1.00 93.12 352 HIS A O 1
ATOM 2745 N N . TRP A 1 353 ? 2.640 7.657 -25.937 1.00 93.12 353 TRP A N 1
ATOM 2746 C CA . TRP A 1 353 ? 2.843 7.474 -27.373 1.00 93.12 353 TRP A CA 1
ATOM 2747 C C . TRP A 1 353 ? 2.721 6.014 -27.827 1.00 93.12 353 TRP A C 1
ATOM 2749 O O . TRP A 1 353 ? 2.293 5.765 -28.953 1.00 93.12 353 TRP A O 1
ATOM 2759 N N . VAL A 1 354 ? 3.036 5.044 -26.961 1.00 93.25 354 VAL A N 1
ATOM 2760 C CA . VAL A 1 354 ? 2.718 3.629 -27.217 1.00 93.25 354 VAL A CA 1
ATOM 2761 C C . VAL A 1 354 ? 1.201 3.443 -27.285 1.00 93.25 354 VAL A C 1
ATOM 2763 O O . VAL A 1 354 ? 0.725 2.801 -28.215 1.00 93.25 354 VAL A O 1
ATOM 2766 N N . ARG A 1 355 ? 0.437 4.060 -26.375 1.00 92.38 355 ARG A N 1
ATOM 2767 C CA . ARG A 1 355 ? -1.034 4.056 -26.375 1.00 92.38 355 ARG A CA 1
ATOM 2768 C C . ARG A 1 355 ? -1.621 4.627 -27.665 1.00 92.38 355 ARG A C 1
ATOM 2770 O O . ARG A 1 355 ? -2.526 4.003 -28.216 1.00 92.38 355 ARG A O 1
ATOM 2777 N N . GLU A 1 356 ? -1.088 5.742 -28.164 1.00 91.75 356 GLU A N 1
ATOM 2778 C CA . GLU A 1 356 ? -1.477 6.307 -29.466 1.00 91.75 356 GLU A CA 1
ATOM 2779 C C . GLU A 1 356 ? -1.150 5.351 -30.623 1.00 91.75 356 GLU A C 1
ATOM 2781 O O . GLU A 1 356 ? -1.965 5.153 -31.529 1.00 91.75 356 GLU A O 1
ATOM 2786 N N . ALA A 1 357 ? 0.014 4.693 -30.575 1.00 91.94 357 ALA A N 1
ATOM 2787 C CA . ALA A 1 357 ? 0.416 3.717 -31.586 1.00 91.94 357 ALA A CA 1
ATOM 2788 C C . ALA A 1 357 ? -0.504 2.482 -31.615 1.00 91.94 357 ALA A C 1
ATOM 2790 O O . ALA A 1 357 ? -0.790 1.962 -32.691 1.00 91.94 357 ALA A O 1
ATOM 2791 N N . VAL A 1 358 ? -1.030 2.059 -30.460 1.00 91.19 358 VAL A N 1
ATOM 2792 C CA . VAL A 1 358 ? -2.017 0.969 -30.343 1.00 91.19 358 VAL A CA 1
ATOM 2793 C C . VAL A 1 358 ? -3.451 1.482 -30.176 1.00 91.19 358 VAL A C 1
ATOM 2795 O O . VAL A 1 358 ? -4.308 0.778 -29.649 1.00 91.19 358 VAL A O 1
ATOM 2798 N N . SER A 1 359 ? -3.751 2.698 -30.645 1.00 86.62 359 SER A N 1
ATOM 2799 C CA . SER A 1 359 ? -5.065 3.347 -30.481 1.00 86.62 359 SER A CA 1
ATOM 2800 C C . SER A 1 359 ? -6.245 2.505 -30.978 1.00 86.62 359 SER A C 1
ATOM 2802 O O . SER A 1 359 ? -7.327 2.551 -30.396 1.00 86.62 359 SER A O 1
ATOM 2804 N N . ASN A 1 360 ? -6.011 1.677 -31.998 1.00 84.94 360 ASN A N 1
ATOM 2805 C CA . ASN A 1 360 ? -6.994 0.765 -32.589 1.00 84.94 360 ASN A CA 1
ATOM 2806 C C . ASN A 1 360 ? -7.189 -0.552 -31.808 1.00 84.94 360 ASN A C 1
ATOM 2808 O O . ASN A 1 360 ? -8.011 -1.384 -32.200 1.00 84.94 360 ASN A O 1
ATOM 2812 N N . HIS A 1 361 ? -6.434 -0.775 -30.731 1.00 83.69 361 HIS A N 1
ATOM 2813 C CA . HIS A 1 361 ? -6.492 -1.972 -29.899 1.00 83.69 361 HIS A CA 1
ATOM 2814 C C . HIS A 1 361 ? -7.074 -1.628 -28.527 1.00 83.69 361 HIS A C 1
ATOM 2816 O O . HIS A 1 361 ? -6.428 -1.006 -27.691 1.00 83.69 361 HIS A O 1
ATOM 2822 N N . ASN A 1 362 ? -8.310 -2.068 -28.284 1.00 81.81 362 ASN A N 1
ATOM 2823 C CA . ASN A 1 362 ? -8.968 -1.890 -26.982 1.00 81.81 362 ASN A CA 1
ATOM 2824 C C . ASN A 1 362 ? -8.499 -2.914 -25.939 1.00 81.81 362 ASN A C 1
ATOM 2826 O O . ASN A 1 362 ? -8.731 -2.735 -24.748 1.00 81.81 362 ASN A O 1
ATOM 2830 N N . ASP A 1 363 ? -7.852 -3.987 -26.391 1.00 89.19 363 ASP A N 1
ATOM 2831 C CA . ASP A 1 363 ? -7.274 -5.023 -25.544 1.00 89.19 363 ASP A CA 1
ATOM 2832 C C . ASP A 1 363 ? -5.797 -4.714 -25.269 1.00 89.19 363 ASP A C 1
ATOM 2834 O O . ASP A 1 363 ? -4.893 -5.364 -25.783 1.00 89.19 363 ASP A O 1
ATOM 2838 N N . ALA A 1 364 ? -5.554 -3.647 -24.516 1.00 91.19 364 ALA A N 1
ATOM 2839 C CA . ALA A 1 364 ? -4.238 -3.269 -24.014 1.00 91.19 364 ALA A CA 1
ATOM 2840 C C . ALA A 1 364 ? -4.373 -2.784 -22.564 1.00 91.19 364 ALA A C 1
ATOM 2842 O O . ALA A 1 364 ? -5.483 -2.566 -22.070 1.00 91.19 364 ALA A O 1
ATOM 2843 N N . SER A 1 365 ? -3.270 -2.662 -21.842 1.00 93.25 365 SER A N 1
ATOM 2844 C CA . SER A 1 365 ? -3.226 -1.973 -20.546 1.00 93.25 365 SER A CA 1
ATOM 2845 C C . SER A 1 365 ? -1.867 -1.323 -20.341 1.00 93.25 365 SER A C 1
ATOM 2847 O O . SER A 1 365 ? -0.884 -1.719 -20.968 1.00 93.25 365 SER A O 1
ATOM 2849 N N . PHE A 1 366 ? -1.821 -0.297 -19.498 1.00 94.19 366 PHE A N 1
ATOM 2850 C CA . PHE A 1 366 ? -0.629 0.513 -19.287 1.00 94.19 366 PHE A CA 1
ATOM 2851 C C . PHE A 1 366 ? -0.371 0.682 -17.794 1.00 94.19 366 PHE A C 1
ATOM 2853 O O . PHE A 1 366 ? -1.155 1.318 -17.096 1.00 94.19 366 PHE A O 1
ATOM 2860 N N . LEU A 1 367 ? 0.759 0.152 -17.328 1.00 93.50 367 LEU A N 1
ATOM 2861 C CA . LEU A 1 367 ? 1.253 0.311 -15.965 1.00 93.50 367 LEU A CA 1
ATOM 2862 C C . LEU A 1 367 ? 2.466 1.229 -15.965 1.00 93.50 367 LEU A C 1
ATOM 2864 O O . LEU A 1 367 ? 3.442 0.995 -16.669 1.00 93.50 367 LEU A O 1
ATOM 2868 N N . LEU A 1 368 ? 2.437 2.280 -15.160 1.00 93.75 368 LEU A N 1
ATOM 2869 C CA . LEU A 1 368 ? 3.538 3.221 -15.038 1.00 93.75 368 LEU A CA 1
ATOM 2870 C C . LEU A 1 368 ? 4.132 3.111 -13.636 1.00 93.75 368 LEU A C 1
ATOM 2872 O O . LEU A 1 368 ? 3.452 3.361 -12.645 1.00 93.75 368 LEU A O 1
ATOM 2876 N N . VAL A 1 369 ? 5.422 2.802 -13.551 1.00 92.19 369 VAL A N 1
ATOM 2877 C CA . VAL A 1 369 ? 6.143 2.647 -12.284 1.00 92.19 369 VAL A CA 1
ATOM 2878 C C . VAL A 1 369 ? 7.088 3.826 -12.099 1.00 92.19 369 VAL A C 1
ATOM 2880 O O . VAL A 1 369 ? 7.987 4.059 -12.911 1.00 92.19 369 VAL A O 1
ATOM 2883 N N . ASP A 1 370 ? 6.905 4.600 -11.030 1.00 89.75 370 ASP A N 1
ATOM 2884 C CA . ASP A 1 370 ? 7.847 5.660 -10.659 1.00 89.75 370 ASP A CA 1
ATOM 2885 C C . ASP A 1 370 ? 7.846 5.908 -9.150 1.00 89.75 370 ASP A C 1
ATOM 2887 O O . ASP A 1 370 ? 6.796 5.998 -8.523 1.00 89.75 370 ASP A O 1
ATOM 2891 N N . ARG A 1 371 ? 9.020 6.125 -8.563 1.00 83.38 371 ARG A N 1
ATOM 2892 C CA . ARG A 1 371 ? 9.147 6.463 -7.140 1.00 83.38 371 ARG A CA 1
ATOM 2893 C C . ARG A 1 371 ? 8.694 7.890 -6.789 1.00 83.38 371 ARG A C 1
ATOM 2895 O O . ARG A 1 371 ? 8.459 8.189 -5.623 1.00 83.38 371 ARG A O 1
ATOM 2902 N N . ASN A 1 372 ? 8.612 8.808 -7.759 1.00 76.38 372 ASN A N 1
ATOM 2903 C CA . ASN A 1 372 ? 8.438 10.247 -7.530 1.00 76.38 372 ASN A CA 1
ATOM 2904 C C . ASN A 1 372 ? 7.087 10.806 -8.002 1.00 76.38 372 ASN A C 1
ATOM 2906 O O . ASN A 1 372 ? 6.489 10.379 -8.988 1.00 76.38 372 ASN A O 1
ATOM 2910 N N . SER A 1 373 ? 6.628 11.876 -7.337 1.00 66.44 373 SER A N 1
ATOM 2911 C CA . SER A 1 373 ? 5.526 12.705 -7.844 1.00 66.44 373 SER A CA 1
ATOM 2912 C C . SER A 1 373 ? 6.056 13.738 -8.830 1.00 66.44 373 SER A C 1
ATOM 2914 O O . SER A 1 373 ? 6.677 14.725 -8.437 1.00 66.44 373 SER A O 1
ATOM 2916 N N . ILE A 1 374 ? 5.812 13.531 -10.118 1.00 69.12 374 ILE A N 1
ATOM 2917 C CA . ILE A 1 374 ? 6.238 14.464 -11.166 1.00 69.12 374 ILE A CA 1
ATOM 2918 C C . ILE A 1 374 ? 5.058 15.347 -11.582 1.00 69.12 374 ILE A C 1
ATOM 2920 O O . ILE A 1 374 ? 3.924 14.886 -11.657 1.00 69.12 374 ILE A O 1
ATOM 2924 N N . ARG A 1 375 ? 5.303 16.643 -11.820 1.00 62.28 375 ARG A N 1
ATOM 2925 C CA . ARG A 1 375 ? 4.293 17.569 -12.368 1.00 62.28 375 ARG A CA 1
ATOM 2926 C C . ARG A 1 375 ? 4.184 17.397 -13.884 1.00 62.28 375 ARG A C 1
ATOM 2928 O O . ARG A 1 375 ? 5.182 17.090 -14.536 1.00 62.28 375 ARG A O 1
ATOM 2935 N N . TYR A 1 376 ? 3.011 17.705 -14.439 1.00 65.44 376 TYR A N 1
ATOM 2936 C CA . TYR A 1 376 ? 2.717 17.582 -15.877 1.00 65.44 376 TYR A CA 1
ATOM 2937 C C . TYR A 1 376 ? 2.777 16.134 -16.374 1.00 65.44 376 TYR A C 1
ATOM 2939 O O . TYR A 1 376 ? 3.400 15.842 -17.397 1.00 65.44 376 TYR A O 1
ATOM 2947 N N . LYS A 1 377 ? 2.168 15.230 -15.603 1.00 79.62 377 LYS A N 1
ATOM 2948 C CA . LYS A 1 377 ? 1.963 13.846 -16.022 1.00 79.62 377 LYS A CA 1
ATOM 2949 C C . LYS A 1 377 ? 0.912 13.802 -17.118 1.00 79.62 377 LYS A C 1
ATOM 2951 O O . LYS A 1 377 ? -0.049 14.573 -17.073 1.00 79.62 377 LYS A O 1
ATOM 2956 N N . VAL A 1 378 ? 1.093 12.891 -18.060 1.00 81.12 378 VAL A N 1
ATOM 2957 C CA . VAL A 1 378 ? 0.104 12.646 -19.114 1.00 81.12 378 VAL A CA 1
ATOM 2958 C C . VAL A 1 378 ? -1.062 11.780 -18.637 1.00 81.12 378 VAL A C 1
ATOM 2960 O O . VAL A 1 378 ? -2.066 11.712 -19.325 1.00 81.12 378 VAL A O 1
ATOM 2963 N N . ASP A 1 379 ? -0.981 11.216 -17.427 1.00 80.81 379 ASP A N 1
ATOM 2964 C CA . ASP A 1 379 ? -2.022 10.388 -16.802 1.00 80.81 379 ASP A CA 1
ATOM 2965 C C . ASP A 1 379 ? -3.424 11.024 -16.914 1.00 80.81 379 ASP A C 1
ATOM 2967 O O . ASP A 1 379 ? -4.412 10.340 -17.145 1.00 80.81 379 ASP A O 1
ATOM 2971 N N . GLY A 1 380 ? -3.514 12.356 -16.793 1.00 74.62 380 GLY A N 1
ATOM 2972 C CA . GLY A 1 380 ? -4.773 13.098 -16.898 1.00 74.62 380 GLY A CA 1
ATOM 2973 C C . GLY A 1 380 ? -5.461 13.022 -18.265 1.00 74.62 380 GLY A C 1
ATOM 2974 O O . GLY A 1 380 ? -6.677 13.167 -18.305 1.00 74.62 380 GLY A O 1
ATOM 2975 N N . TYR A 1 381 ? -4.720 12.783 -19.351 1.00 78.81 381 TYR A N 1
ATOM 2976 C CA . TYR A 1 381 ? -5.290 12.602 -20.692 1.00 78.81 381 TYR A CA 1
ATOM 2977 C C . TYR A 1 381 ? -6.032 11.269 -20.828 1.00 78.81 381 TYR A C 1
ATOM 2979 O O . TYR A 1 381 ? -6.969 11.187 -21.609 1.00 78.81 381 TYR A O 1
ATOM 2987 N N . HIS A 1 382 ? -5.660 10.265 -20.028 1.00 81.94 382 HIS A N 1
ATOM 2988 C CA . HIS A 1 382 ? -6.161 8.896 -20.159 1.00 81.94 382 HIS A CA 1
ATOM 2989 C C . HIS A 1 382 ? -7.222 8.523 -19.110 1.00 81.94 382 HIS A C 1
ATOM 2991 O O . HIS A 1 382 ? -7.710 7.400 -19.097 1.00 81.94 382 HIS A O 1
ATOM 2997 N N . LYS A 1 383 ? -7.620 9.458 -18.233 1.00 68.06 383 LYS A N 1
ATOM 2998 C CA . LYS A 1 383 ? -8.574 9.193 -17.135 1.00 68.06 383 LYS A CA 1
ATOM 2999 C C . LYS A 1 383 ? -9.986 8.809 -17.582 1.00 68.06 383 LYS A C 1
ATOM 3001 O O . LYS A 1 383 ? -10.704 8.189 -16.808 1.00 68.06 383 LYS A O 1
ATOM 3006 N N . GLU A 1 384 ? -10.403 9.235 -18.770 1.00 63.78 384 GLU A N 1
ATOM 3007 C CA . GLU A 1 384 ? -11.754 8.995 -19.303 1.00 63.78 384 GLU A CA 1
ATOM 3008 C C . GLU A 1 384 ? -11.775 7.889 -20.369 1.00 63.78 384 GLU A C 1
ATOM 3010 O O . GLU A 1 384 ? -12.803 7.643 -21.002 1.00 63.78 384 GLU A O 1
ATOM 3015 N N . GLU A 1 385 ? -10.641 7.228 -20.597 1.00 72.12 385 GLU A N 1
ATOM 3016 C CA . GLU A 1 385 ? -10.530 6.181 -21.602 1.00 72.12 385 GLU A CA 1
ATOM 3017 C C . GLU A 1 385 ? -10.974 4.817 -21.067 1.00 72.12 385 GLU A C 1
ATOM 3019 O O . GLU A 1 385 ? -10.906 4.525 -19.878 1.00 72.12 385 GLU A O 1
ATOM 3024 N N . THR A 1 386 ? -11.412 3.946 -21.976 1.00 77.56 386 THR A N 1
ATOM 3025 C CA . THR A 1 386 ? -11.810 2.568 -21.648 1.00 77.56 386 THR A CA 1
ATOM 3026 C C . THR A 1 386 ? -10.622 1.636 -21.418 1.00 77.56 386 THR A C 1
ATOM 3028 O O . THR A 1 386 ? -10.808 0.520 -20.942 1.00 77.56 386 THR A O 1
ATOM 3031 N N . VAL A 1 387 ? -9.422 2.052 -21.827 1.00 84.62 387 VAL A N 1
ATOM 3032 C CA . VAL A 1 387 ? -8.197 1.255 -21.732 1.00 84.62 387 VAL A CA 1
ATOM 3033 C C . VAL A 1 387 ? -7.515 1.565 -20.395 1.00 84.62 387 VAL A C 1
ATOM 3035 O O . VAL A 1 387 ? -7.220 2.736 -20.155 1.00 84.62 387 VAL A O 1
ATOM 3038 N N . PRO A 1 388 ? -7.236 0.560 -19.541 1.00 87.88 388 PRO A N 1
ATOM 3039 C CA . PRO A 1 388 ? -6.585 0.784 -18.252 1.00 87.88 388 PRO A CA 1
ATOM 3040 C C . PRO A 1 388 ? -5.236 1.492 -18.402 1.00 87.88 388 PRO A C 1
ATOM 3042 O O . PRO A 1 388 ? -4.371 1.041 -19.161 1.00 87.88 388 PRO A O 1
ATOM 3045 N N . PHE A 1 389 ? -5.066 2.597 -17.675 1.00 90.62 389 PHE A N 1
ATOM 3046 C CA . PHE A 1 389 ? -3.849 3.405 -17.665 1.00 90.62 389 PHE A CA 1
ATOM 3047 C C . PHE A 1 389 ? -3.550 3.862 -16.237 1.00 90.62 389 PHE A C 1
ATOM 3049 O O . PHE A 1 389 ? -4.052 4.885 -15.766 1.00 90.62 389 PHE A O 1
ATOM 3056 N N . GLU A 1 390 ? -2.721 3.092 -15.542 1.00 88.94 390 GLU A N 1
ATOM 3057 C CA . GLU A 1 390 ? -2.502 3.243 -14.110 1.00 88.94 390 GLU A CA 1
ATOM 3058 C C . GLU A 1 390 ? -1.050 3.538 -13.771 1.00 88.94 390 GLU A C 1
ATOM 3060 O O . GLU A 1 390 ? -0.115 3.176 -14.487 1.00 88.94 390 GLU A O 1
ATOM 3065 N N . ARG A 1 391 ? -0.849 4.217 -12.642 1.00 88.88 391 ARG A N 1
ATOM 3066 C CA . ARG A 1 391 ? 0.480 4.532 -12.133 1.00 88.88 391 ARG A CA 1
ATOM 3067 C C . ARG A 1 391 ? 0.603 4.112 -10.681 1.00 88.88 391 ARG A C 1
ATOM 3069 O O . ARG A 1 391 ? 0.011 4.753 -9.817 1.00 88.88 391 ARG A O 1
ATOM 3076 N N . ILE A 1 392 ? 1.503 3.172 -10.420 1.00 88.62 392 ILE A N 1
ATOM 3077 C CA . ILE A 1 392 ? 1.910 2.811 -9.063 1.00 88.62 392 ILE A CA 1
ATOM 3078 C C . ILE A 1 392 ? 3.155 3.588 -8.654 1.00 88.62 392 ILE A C 1
ATOM 3080 O O . ILE A 1 392 ? 4.045 3.889 -9.463 1.00 88.62 392 ILE A O 1
ATOM 3084 N N . LYS A 1 393 ? 3.210 3.948 -7.372 1.00 87.38 393 LYS A N 1
ATOM 3085 C CA . LYS A 1 393 ? 4.249 4.828 -6.845 1.00 87.38 393 LYS A CA 1
ATOM 3086 C C . LYS A 1 393 ? 5.136 4.108 -5.844 1.00 87.38 393 LYS A C 1
ATOM 3088 O O . LYS A 1 393 ? 4.899 4.147 -4.640 1.00 87.38 393 LYS A O 1
ATOM 3093 N N . ILE A 1 394 ? 6.170 3.464 -6.368 1.00 87.31 394 ILE A N 1
ATOM 3094 C CA . ILE A 1 394 ? 7.036 2.549 -5.627 1.00 87.31 394 ILE A CA 1
ATOM 3095 C C . ILE A 1 394 ? 8.481 2.666 -6.130 1.00 87.31 394 ILE A C 1
ATOM 3097 O O . ILE A 1 394 ? 8.720 3.008 -7.292 1.00 87.31 394 ILE A O 1
ATOM 3101 N N . ASP A 1 395 ? 9.458 2.433 -5.249 1.00 89.12 395 ASP A N 1
ATOM 3102 C CA . ASP A 1 395 ? 10.840 2.234 -5.691 1.00 89.12 395 ASP A CA 1
ATOM 3103 C C . ASP A 1 395 ? 10.967 0.819 -6.265 1.00 89.12 395 ASP A C 1
ATOM 3105 O O . ASP A 1 395 ? 10.539 -0.140 -5.629 1.00 89.12 395 ASP A O 1
ATOM 3109 N N . ILE A 1 396 ? 11.557 0.686 -7.455 1.00 91.00 396 ILE A N 1
ATOM 3110 C CA . ILE A 1 396 ? 11.703 -0.602 -8.149 1.00 91.00 396 ILE A CA 1
ATOM 3111 C C . ILE A 1 396 ? 12.468 -1.598 -7.269 1.00 91.00 396 ILE A C 1
ATOM 3113 O O . ILE A 1 396 ? 12.216 -2.789 -7.360 1.00 91.00 396 ILE A O 1
ATOM 3117 N N . GLU A 1 397 ? 13.331 -1.134 -6.357 1.00 90.56 397 GLU A N 1
ATOM 3118 C CA . GLU A 1 397 ? 13.999 -1.986 -5.359 1.00 90.56 397 GLU A CA 1
ATOM 3119 C C . GLU A 1 397 ? 13.023 -2.855 -4.540 1.00 90.56 397 GLU A C 1
ATOM 3121 O O . GLU A 1 397 ? 13.404 -3.927 -4.072 1.00 90.56 397 GLU A O 1
ATOM 3126 N N . HIS A 1 398 ? 11.782 -2.397 -4.356 1.00 91.00 398 HIS A N 1
ATOM 3127 C CA . HIS A 1 398 ? 10.785 -3.009 -3.477 1.00 91.00 398 HIS A CA 1
ATOM 3128 C C . HIS A 1 398 ? 9.549 -3.553 -4.213 1.00 91.00 398 HIS A C 1
ATOM 3130 O O . HIS A 1 398 ? 8.587 -3.963 -3.572 1.00 91.00 398 HIS A O 1
ATOM 3136 N N . LEU A 1 399 ? 9.531 -3.501 -5.547 1.00 92.94 399 LEU A N 1
ATOM 3137 C CA . LEU A 1 399 ? 8.366 -3.876 -6.347 1.00 92.94 399 LEU A CA 1
ATOM 3138 C C . LEU A 1 399 ? 8.371 -5.367 -6.705 1.00 92.94 399 LEU A C 1
ATOM 3140 O O . LEU A 1 399 ? 9.246 -5.822 -7.439 1.00 92.94 399 LEU A O 1
ATOM 3144 N N . SER A 1 400 ? 7.336 -6.086 -6.279 1.00 94.31 400 SER A N 1
ATOM 3145 C CA . SER A 1 400 ? 6.998 -7.421 -6.774 1.00 94.31 400 SER A CA 1
ATOM 3146 C C . SER A 1 400 ? 5.983 -7.286 -7.916 1.00 94.31 400 SER A C 1
ATOM 3148 O O . SER A 1 400 ? 4.789 -7.098 -7.686 1.00 94.31 400 SER A O 1
ATOM 3150 N N . LEU A 1 401 ? 6.457 -7.280 -9.167 1.00 92.62 401 LEU A N 1
ATOM 3151 C CA . LEU A 1 401 ? 5.639 -6.925 -10.332 1.00 92.62 401 LEU A CA 1
ATOM 3152 C C . LEU A 1 401 ? 4.536 -7.949 -10.618 1.00 92.62 401 LEU A C 1
ATOM 3154 O O . LEU A 1 401 ? 3.425 -7.545 -10.950 1.00 92.62 401 LEU A O 1
ATOM 3158 N N . GLY A 1 402 ? 4.802 -9.247 -10.442 1.00 90.12 402 GLY A N 1
ATOM 3159 C CA . GLY A 1 402 ? 3.797 -10.304 -10.617 1.00 90.12 402 GLY A CA 1
ATOM 3160 C C . GLY A 1 402 ? 2.665 -10.260 -9.587 1.00 90.12 402 GLY A C 1
ATOM 3161 O O . GLY A 1 402 ? 1.617 -10.857 -9.808 1.00 90.12 402 GLY A O 1
ATOM 3162 N N . LYS A 1 403 ? 2.837 -9.516 -8.486 1.00 91.69 403 LYS A N 1
ATOM 3163 C CA . LYS A 1 403 ? 1.794 -9.272 -7.479 1.00 91.69 403 LYS A CA 1
ATOM 3164 C C . LYS A 1 403 ? 0.990 -7.997 -7.720 1.00 91.69 403 LYS A C 1
ATOM 3166 O O . LYS A 1 403 ? 0.032 -7.738 -7.001 1.00 91.69 403 LYS A O 1
ATOM 3171 N N . VAL A 1 404 ? 1.355 -7.179 -8.709 1.00 91.44 404 VAL A N 1
ATOM 3172 C CA . VAL A 1 404 ? 0.562 -5.994 -9.057 1.00 91.44 404 VAL A CA 1
ATOM 3173 C C . VAL A 1 404 ? -0.775 -6.461 -9.651 1.00 91.44 404 VAL A C 1
ATOM 3175 O O . VAL A 1 404 ? -0.735 -7.224 -10.615 1.00 91.44 404 VAL A O 1
ATOM 3178 N N . PRO A 1 405 ? -1.938 -5.996 -9.155 1.00 88.75 405 PRO A N 1
ATOM 3179 C CA . PRO A 1 405 ? -3.271 -6.410 -9.614 1.00 88.75 405 PRO A CA 1
ATOM 3180 C C . PRO A 1 405 ? -3.451 -6.515 -11.133 1.00 88.75 405 PRO A C 1
ATOM 3182 O O . PRO A 1 405 ? -3.801 -7.577 -11.651 1.00 88.75 405 PRO A O 1
ATOM 3185 N N . MET A 1 406 ? -3.114 -5.442 -11.857 1.00 88.94 406 MET A N 1
ATOM 3186 C CA . MET A 1 406 ? -3.185 -5.369 -13.320 1.00 88.94 406 MET A CA 1
ATOM 3187 C C . MET A 1 406 ? -2.308 -6.410 -14.048 1.00 88.94 406 MET A C 1
ATOM 3189 O O . MET A 1 406 ? -2.533 -6.673 -15.229 1.00 88.94 406 MET A O 1
ATOM 3193 N N . ILE A 1 407 ? -1.314 -6.996 -13.373 1.00 90.38 407 ILE A N 1
ATOM 3194 C CA . ILE A 1 407 ? -0.475 -8.088 -13.886 1.00 90.38 407 ILE A CA 1
ATOM 3195 C C . ILE A 1 407 ? -1.006 -9.443 -13.396 1.00 90.38 407 ILE A C 1
ATOM 3197 O O . ILE A 1 407 ? -1.306 -10.304 -14.215 1.00 90.38 407 ILE A O 1
ATOM 3201 N N . LYS A 1 408 ? -1.183 -9.610 -12.079 1.00 88.00 408 LYS A N 1
ATOM 3202 C CA . LYS A 1 408 ? -1.565 -10.866 -11.407 1.00 88.00 408 LYS A CA 1
ATOM 3203 C C . LYS A 1 408 ? -2.868 -11.471 -11.935 1.00 88.00 408 LYS A C 1
ATOM 3205 O O . LYS A 1 408 ? -2.993 -12.688 -12.027 1.00 88.00 408 LYS A O 1
ATOM 3210 N N . HIS A 1 409 ? -3.849 -10.631 -12.265 1.00 82.19 409 HIS A N 1
ATOM 3211 C CA . HIS A 1 409 ? -5.192 -11.065 -12.675 1.00 82.19 409 HIS A CA 1
ATOM 3212 C C . HIS A 1 409 ? -5.460 -10.894 -14.172 1.00 82.19 409 HIS A C 1
ATOM 3214 O O . HIS A 1 409 ? -6.613 -10.888 -14.608 1.00 82.19 409 HIS A O 1
ATOM 3220 N N . SER A 1 410 ? -4.405 -10.721 -14.961 1.00 84.62 410 SER A N 1
ATOM 3221 C CA . SER A 1 410 ? -4.496 -10.461 -16.388 1.00 84.62 410 SER A CA 1
ATOM 3222 C C . SER A 1 410 ? -3.813 -11.573 -17.175 1.00 84.62 410 SER A C 1
ATOM 3224 O O . SER A 1 410 ? -2.634 -11.835 -16.985 1.00 84.62 410 SER A O 1
ATOM 3226 N N . ASP A 1 411 ? -4.518 -12.136 -18.158 1.00 84.19 411 ASP A N 1
ATOM 3227 C CA . ASP A 1 411 ? -3.926 -13.057 -19.143 1.00 84.19 411 ASP A CA 1
ATOM 3228 C C . ASP A 1 411 ? -3.067 -12.316 -20.192 1.00 84.19 411 ASP A C 1
ATOM 3230 O O . ASP A 1 411 ? -2.509 -12.921 -21.112 1.00 84.19 411 ASP A O 1
ATOM 3234 N N . LYS A 1 412 ? -2.997 -10.977 -20.113 1.00 86.00 412 LYS A N 1
ATOM 3235 C CA . LYS A 1 412 ? -2.200 -10.161 -21.032 1.00 86.00 412 LYS A CA 1
ATOM 3236 C C . LYS A 1 412 ? -0.720 -10.366 -20.796 1.00 86.00 412 LYS A C 1
ATOM 3238 O O . LYS A 1 412 ? -0.227 -10.457 -19.677 1.00 86.00 412 LYS A O 1
ATOM 3243 N N . ARG A 1 413 ? -0.000 -10.276 -21.900 1.00 87.06 413 ARG A N 1
ATOM 3244 C CA . ARG A 1 413 ? 1.437 -10.443 -21.937 1.00 87.06 413 ARG A CA 1
ATOM 3245 C C . ARG A 1 413 ? 2.161 -9.174 -21.533 1.00 87.06 413 ARG A C 1
ATOM 3247 O O . ARG A 1 413 ? 1.735 -8.086 -21.905 1.00 87.06 413 ARG A O 1
ATOM 3254 N N . VAL A 1 414 ? 3.270 -9.278 -20.815 1.00 90.44 414 VAL A N 1
ATOM 3255 C CA . VAL A 1 414 ? 3.964 -8.093 -20.296 1.00 90.44 414 VAL A CA 1
ATOM 3256 C C . VAL A 1 414 ? 5.037 -7.610 -21.267 1.00 90.44 414 VAL A C 1
ATOM 3258 O O . VAL A 1 414 ? 5.953 -8.353 -21.617 1.00 90.44 414 VAL A O 1
ATOM 3261 N N . VAL A 1 415 ? 4.950 -6.334 -21.655 1.00 93.31 415 VAL A N 1
ATOM 3262 C CA . VAL A 1 415 ? 6.009 -5.621 -22.379 1.00 93.31 415 VAL A CA 1
ATOM 3263 C C . VAL A 1 415 ? 6.533 -4.498 -21.497 1.00 93.31 415 VAL A C 1
ATOM 3265 O O . VAL A 1 415 ? 5.906 -3.447 -21.367 1.00 93.31 415 VAL A O 1
ATOM 3268 N N . ALA A 1 416 ? 7.696 -4.698 -20.886 1.00 93.81 416 ALA A N 1
ATOM 3269 C CA . ALA A 1 416 ? 8.335 -3.660 -20.098 1.00 93.81 416 ALA A CA 1
ATOM 3270 C C . ALA A 1 416 ? 9.141 -2.720 -20.993 1.00 93.81 416 ALA A C 1
ATOM 3272 O O . ALA A 1 416 ? 9.960 -3.141 -21.811 1.00 93.81 416 ALA A O 1
ATOM 3273 N N . ILE A 1 417 ? 8.907 -1.428 -20.809 1.00 94.12 417 ILE A N 1
ATOM 3274 C CA . ILE A 1 417 ? 9.543 -0.338 -21.534 1.00 94.12 417 ILE A CA 1
ATOM 3275 C C . ILE A 1 417 ? 10.148 0.645 -20.530 1.00 94.12 417 ILE A C 1
ATOM 3277 O O . ILE A 1 417 ? 9.701 0.747 -19.392 1.00 94.12 417 ILE A O 1
ATOM 3281 N N . GLY A 1 418 ? 11.139 1.433 -20.914 1.00 90.19 418 GLY A N 1
ATOM 3282 C CA . GLY A 1 418 ? 11.543 2.562 -20.070 1.00 90.19 418 GLY A CA 1
ATOM 3283 C C . GLY A 1 418 ? 12.679 3.338 -20.678 1.00 90.19 418 GLY A C 1
ATOM 3284 O O . GLY A 1 418 ? 13.497 2.708 -21.327 1.00 90.19 418 GLY A O 1
ATOM 3285 N N . LYS A 1 419 ? 12.699 4.672 -20.505 1.00 83.38 419 LYS A N 1
ATOM 3286 C CA . LYS A 1 419 ? 13.555 5.589 -21.286 1.00 83.38 419 LYS A CA 1
ATOM 3287 C C . LYS A 1 419 ? 14.775 6.163 -20.615 1.00 83.38 419 LYS A C 1
ATOM 3289 O O . LYS A 1 419 ? 15.840 6.304 -21.211 1.00 83.38 419 LYS A O 1
ATOM 3294 N N . HIS A 1 420 ? 14.595 6.514 -19.358 1.00 75.75 420 HIS A N 1
ATOM 3295 C CA . HIS A 1 420 ? 15.600 7.220 -18.585 1.00 75.75 420 HIS A CA 1
ATOM 3296 C C . HIS A 1 420 ? 16.051 6.385 -17.375 1.00 75.75 420 HIS A C 1
ATOM 3298 O O . HIS A 1 420 ? 16.514 6.915 -16.362 1.00 75.75 420 HIS A O 1
ATOM 3304 N N . LEU A 1 421 ? 15.921 5.057 -17.479 1.00 75.25 421 LEU A N 1
ATOM 3305 C CA . LEU A 1 421 ? 16.338 4.102 -16.455 1.00 75.25 421 LEU A CA 1
ATOM 3306 C C . LEU A 1 421 ? 17.853 4.085 -16.371 1.00 75.25 421 LEU A C 1
ATOM 3308 O O . LEU A 1 421 ? 18.502 3.740 -17.351 1.00 75.25 421 LEU A O 1
ATOM 3312 N N . CYS A 1 422 ? 18.429 4.487 -15.236 1.00 71.62 422 CYS A N 1
ATOM 3313 C CA . CYS A 1 422 ? 19.869 4.678 -15.147 1.00 71.62 422 CYS A CA 1
ATOM 3314 C C . CYS A 1 422 ? 20.593 3.938 -14.029 1.00 71.62 422 CYS A C 1
ATOM 3316 O O . CYS A 1 422 ? 20.094 3.823 -12.910 1.00 71.62 422 CYS A O 1
ATOM 3318 N N . GLY A 1 423 ? 21.815 3.487 -14.340 1.00 76.56 423 GLY A N 1
ATOM 3319 C CA . GLY A 1 423 ? 22.696 2.779 -13.408 1.00 76.56 423 GLY A CA 1
ATOM 3320 C C . GLY A 1 423 ? 21.986 1.595 -12.753 1.00 76.56 423 GLY A C 1
ATOM 3321 O O . GLY A 1 423 ? 21.385 0.782 -13.453 1.00 76.56 423 GLY A O 1
ATOM 3322 N N . ALA A 1 424 ? 22.004 1.561 -11.417 1.00 80.38 424 ALA A N 1
ATOM 3323 C CA . ALA A 1 424 ? 21.379 0.512 -10.614 1.00 80.38 424 ALA A CA 1
ATOM 3324 C C . ALA A 1 424 ? 19.876 0.342 -10.888 1.00 80.38 424 ALA A C 1
ATOM 3326 O O . ALA A 1 424 ? 19.374 -0.766 -10.781 1.00 80.38 424 ALA A O 1
ATOM 3327 N N . ALA A 1 425 ? 19.153 1.396 -11.286 1.00 82.81 425 ALA A N 1
ATOM 3328 C CA . ALA A 1 425 ? 17.718 1.284 -11.552 1.00 82.81 425 ALA A CA 1
ATOM 3329 C C . ALA A 1 425 ? 17.413 0.311 -12.702 1.00 82.81 425 ALA A C 1
ATOM 3331 O O . ALA A 1 425 ? 16.391 -0.370 -12.670 1.00 82.81 425 ALA A O 1
ATOM 3332 N N . THR A 1 426 ? 18.306 0.208 -13.694 1.00 87.25 426 THR A N 1
ATOM 3333 C CA . THR A 1 426 ? 18.187 -0.801 -14.751 1.00 87.25 426 THR A CA 1
ATOM 3334 C C . THR A 1 426 ? 18.363 -2.201 -14.175 1.00 87.25 426 THR A C 1
ATOM 3336 O O . THR A 1 426 ? 17.544 -3.057 -14.460 1.00 87.25 426 THR A O 1
ATOM 3339 N N . ASP A 1 427 ? 19.362 -2.423 -13.318 1.00 88.75 427 ASP A N 1
ATOM 3340 C CA . ASP A 1 427 ? 19.621 -3.742 -12.719 1.00 88.75 427 ASP A CA 1
ATOM 3341 C C . ASP A 1 427 ? 18.459 -4.187 -11.815 1.00 88.75 427 ASP A C 1
ATOM 3343 O O . ASP A 1 427 ? 17.998 -5.320 -11.917 1.00 88.75 427 ASP A O 1
ATOM 3347 N N . LEU A 1 428 ? 17.917 -3.265 -11.007 1.00 90.75 428 LEU A N 1
ATOM 3348 C CA . LEU A 1 428 ? 16.692 -3.483 -10.227 1.00 90.75 428 LEU A CA 1
ATOM 3349 C C . LEU A 1 428 ? 15.506 -3.849 -11.134 1.00 90.75 428 LEU A C 1
ATOM 3351 O O . LEU A 1 428 ? 14.723 -4.723 -10.790 1.00 90.75 428 LEU A O 1
ATOM 3355 N N . THR A 1 429 ? 15.379 -3.192 -12.293 1.00 92.00 429 THR A N 1
ATOM 3356 C CA . THR A 1 429 ? 14.304 -3.464 -13.263 1.00 92.00 429 THR A CA 1
ATOM 3357 C C . THR A 1 429 ? 14.444 -4.845 -13.889 1.00 92.00 429 THR A C 1
ATOM 3359 O O . THR A 1 429 ? 13.448 -5.547 -14.007 1.00 92.00 429 THR A O 1
ATOM 3362 N N . LEU A 1 430 ? 15.658 -5.246 -14.281 1.00 90.62 430 LEU A N 1
ATOM 3363 C CA . LEU A 1 430 ? 15.888 -6.568 -14.867 1.00 90.62 430 LEU A CA 1
ATOM 3364 C C . LEU A 1 430 ? 15.544 -7.674 -13.866 1.00 90.62 430 LEU A C 1
ATOM 3366 O O . LEU A 1 430 ? 14.813 -8.587 -14.231 1.00 90.62 430 LEU A O 1
ATOM 3370 N N . ARG A 1 431 ? 15.981 -7.543 -12.606 1.00 90.62 431 ARG A N 1
ATOM 3371 C CA . ARG A 1 431 ? 15.602 -8.477 -11.533 1.00 90.62 431 ARG A CA 1
ATOM 3372 C C . ARG A 1 431 ? 14.103 -8.481 -11.273 1.00 90.62 431 ARG A C 1
ATOM 3374 O O . ARG A 1 431 ? 13.503 -9.539 -11.258 1.00 90.62 431 ARG A O 1
ATOM 3381 N N . CYS A 1 432 ? 13.478 -7.308 -11.189 1.00 91.69 432 CYS A N 1
ATOM 3382 C CA . CYS A 1 432 ? 12.029 -7.196 -11.028 1.00 91.69 432 CYS A CA 1
ATOM 3383 C C . CYS A 1 432 ? 11.278 -7.981 -12.113 1.00 91.69 432 CYS A C 1
ATOM 3385 O O . CYS A 1 432 ? 10.372 -8.750 -11.810 1.00 91.69 432 CYS A O 1
ATOM 3387 N N . LEU A 1 433 ? 11.684 -7.849 -13.374 1.00 89.94 433 LEU A N 1
ATOM 3388 C CA . LEU A 1 433 ? 11.018 -8.531 -14.481 1.00 89.94 433 LEU A CA 1
ATOM 3389 C C . LEU A 1 433 ? 11.287 -10.033 -14.501 1.00 89.94 433 LEU A C 1
ATOM 3391 O O . LEU A 1 433 ? 10.372 -10.804 -14.742 1.00 89.94 433 LEU A O 1
ATOM 3395 N N . VAL A 1 434 ? 12.522 -10.448 -14.250 1.00 86.88 434 VAL A N 1
ATOM 3396 C CA . VAL A 1 434 ? 12.919 -11.856 -14.352 1.00 86.88 434 VAL A CA 1
ATOM 3397 C C . VAL A 1 434 ? 12.507 -12.659 -13.121 1.00 86.88 434 VAL A C 1
ATOM 3399 O O . VAL A 1 434 ? 12.069 -13.796 -13.239 1.00 86.88 434 VAL A O 1
ATOM 3402 N N . GLU A 1 435 ? 12.654 -12.078 -11.936 1.00 86.75 435 GLU A N 1
ATOM 3403 C CA . GLU A 1 435 ? 12.483 -12.784 -10.670 1.00 86.75 435 GLU A CA 1
ATOM 3404 C C . GLU A 1 435 ? 11.049 -12.643 -10.157 1.00 86.75 435 GLU A C 1
ATOM 3406 O O . GLU A 1 435 ? 10.523 -13.590 -9.598 1.00 86.75 435 GLU A O 1
ATOM 3411 N N . THR A 1 436 ? 10.361 -11.513 -10.369 1.00 87.00 436 THR A N 1
ATOM 3412 C CA . THR A 1 436 ? 9.065 -11.268 -9.699 1.00 87.00 436 THR A CA 1
ATOM 3413 C C . THR A 1 436 ? 7.829 -11.453 -10.576 1.00 87.00 436 THR A C 1
ATOM 3415 O O . THR A 1 436 ? 6.726 -11.464 -10.034 1.00 87.00 436 THR A O 1
ATOM 3418 N N . LEU A 1 437 ? 7.968 -11.598 -11.902 1.00 82.56 437 LEU A N 1
ATOM 3419 C CA . LEU A 1 437 ? 6.818 -11.819 -12.794 1.00 82.56 437 LEU A CA 1
ATOM 3420 C C . LEU A 1 437 ? 6.237 -13.236 -12.672 1.00 82.56 437 LEU A C 1
ATOM 3422 O O . LEU A 1 437 ? 5.022 -13.373 -12.581 1.00 82.56 437 LEU A O 1
ATOM 3426 N N . ASP A 1 438 ? 7.085 -14.265 -12.592 1.00 70.06 438 ASP A N 1
ATOM 3427 C CA . ASP A 1 438 ? 6.651 -15.674 -12.550 1.00 70.06 438 ASP A CA 1
ATOM 3428 C C . ASP A 1 438 ? 6.289 -16.168 -11.133 1.00 70.06 438 ASP A C 1
ATOM 3430 O O . ASP A 1 438 ? 5.755 -17.262 -10.952 1.00 70.06 438 ASP A O 1
ATOM 3434 N N . HIS A 1 439 ? 6.540 -15.365 -10.092 1.00 54.50 439 HIS A N 1
ATOM 3435 C CA . HIS A 1 439 ? 6.241 -15.717 -8.696 1.00 54.50 439 HIS A CA 1
ATOM 3436 C C . HIS A 1 439 ? 4.747 -15.666 -8.320 1.00 54.50 439 HIS A C 1
ATOM 3438 O O . HIS A 1 439 ? 4.410 -15.839 -7.147 1.00 54.50 439 HIS A O 1
ATOM 3444 N N . ALA A 1 440 ? 3.844 -15.490 -9.289 1.00 42.09 440 ALA A N 1
ATOM 3445 C CA . ALA A 1 440 ? 2.399 -15.482 -9.062 1.00 42.09 440 ALA A CA 1
ATOM 3446 C C . ALA A 1 440 ? 1.848 -16.829 -8.532 1.00 42.09 440 ALA A C 1
ATOM 3448 O O . ALA A 1 440 ? 0.871 -16.824 -7.785 1.00 42.09 440 ALA A O 1
ATOM 3449 N N . ASP A 1 441 ? 2.502 -17.966 -8.820 1.00 34.69 441 ASP A N 1
ATOM 3450 C CA . ASP A 1 441 ? 1.945 -19.303 -8.531 1.00 34.69 441 ASP A CA 1
ATOM 3451 C C . ASP A 1 441 ? 2.610 -20.084 -7.374 1.00 34.69 441 ASP A C 1
ATOM 3453 O O . ASP A 1 441 ? 2.048 -21.067 -6.880 1.00 34.69 441 ASP A O 1
ATOM 3457 N N . SER A 1 442 ? 3.779 -19.673 -6.867 1.00 31.53 442 SER A N 1
ATOM 3458 C CA . SER A 1 442 ? 4.600 -20.533 -5.987 1.00 31.53 442 SER A CA 1
ATOM 3459 C C . SER A 1 442 ? 4.234 -20.564 -4.490 1.00 31.53 442 SER A C 1
ATOM 3461 O O . SER A 1 442 ? 4.961 -21.175 -3.709 1.00 31.53 442 SER A O 1
ATOM 3463 N N . LEU A 1 443 ? 3.119 -19.967 -4.054 1.00 33.19 443 LEU A N 1
ATOM 3464 C CA . LEU A 1 443 ? 2.669 -20.023 -2.645 1.00 33.19 443 LEU A CA 1
ATOM 3465 C C . LEU A 1 443 ? 1.326 -20.741 -2.425 1.00 33.19 443 LEU A C 1
ATOM 3467 O O . LEU A 1 443 ? 0.819 -20.760 -1.304 1.00 33.19 443 LEU A O 1
ATOM 3471 N N . SER A 1 444 ? 0.773 -21.398 -3.449 1.00 31.11 444 SER A N 1
ATOM 3472 C CA . SER A 1 444 ? -0.513 -22.106 -3.342 1.00 31.11 444 SER A CA 1
ATOM 3473 C C . SER A 1 444 ? -0.422 -23.623 -3.093 1.00 31.11 444 SER A C 1
ATOM 3475 O O . SER A 1 444 ? -1.459 -24.279 -2.978 1.00 31.11 444 SER A O 1
ATOM 3477 N N . SER A 1 445 ? 0.768 -24.213 -2.908 1.00 30.12 445 SER A N 1
ATOM 3478 C CA . SER A 1 445 ? 0.880 -25.646 -2.587 1.00 30.12 445 SER A CA 1
ATOM 3479 C C . SER A 1 445 ? 1.889 -25.970 -1.478 1.00 30.12 445 SER A C 1
ATOM 3481 O O . SER A 1 445 ? 3.097 -25.949 -1.687 1.00 30.12 445 SER A O 1
ATOM 3483 N N . GLU A 1 446 ? 1.321 -26.389 -0.344 1.00 25.19 446 GLU A N 1
ATOM 3484 C CA . GLU A 1 446 ? 1.903 -27.068 0.825 1.00 25.19 446 GLU A CA 1
ATOM 3485 C C . GLU A 1 446 ? 2.581 -26.218 1.926 1.00 25.19 446 GLU A C 1
ATOM 3487 O O . GLU A 1 446 ? 3.454 -25.393 1.664 1.00 25.19 446 GLU A O 1
ATOM 3492 N N . PRO A 1 447 ? 2.221 -26.447 3.212 1.00 26.59 447 PRO A N 1
ATOM 3493 C CA . PRO A 1 447 ? 2.896 -25.817 4.340 1.00 26.59 447 PRO A CA 1
ATOM 3494 C C . PRO A 1 447 ? 4.350 -26.307 4.422 1.00 26.59 447 PRO A C 1
ATOM 3496 O O . PRO A 1 447 ? 4.603 -27.497 4.204 1.00 26.59 447 PRO A O 1
ATOM 3499 N N . PRO A 1 448 ? 5.313 -25.444 4.798 1.00 27.30 448 PRO A N 1
ATOM 3500 C CA . PRO A 1 448 ? 6.718 -25.818 4.862 1.00 27.30 448 PRO A CA 1
ATOM 3501 C C . PRO A 1 448 ? 6.899 -27.039 5.766 1.00 27.30 448 PRO A C 1
ATOM 3503 O O . PRO A 1 448 ? 6.527 -27.042 6.945 1.00 27.30 448 PRO A O 1
ATOM 3506 N N . SER A 1 449 ? 7.466 -28.104 5.194 1.00 27.48 449 SER A N 1
ATOM 3507 C CA . SER A 1 449 ? 7.745 -29.344 5.908 1.00 27.48 449 SER A CA 1
ATOM 3508 C C . SER A 1 449 ? 8.562 -29.050 7.168 1.00 27.48 449 SER A C 1
ATOM 3510 O O . SER A 1 449 ? 9.557 -28.323 7.124 1.00 27.48 449 SER A O 1
ATOM 3512 N N . LYS A 1 450 ? 8.115 -29.617 8.294 1.00 26.88 450 LYS A N 1
ATOM 3513 C CA . LYS A 1 450 ? 8.716 -29.518 9.631 1.00 26.88 450 LYS A CA 1
ATOM 3514 C C . LYS A 1 450 ? 10.248 -29.466 9.568 1.00 26.88 450 LYS A C 1
ATOM 3516 O O . LYS A 1 450 ? 10.885 -30.476 9.275 1.00 26.88 450 LYS A O 1
ATOM 3521 N N . ARG A 1 451 ? 10.841 -28.329 9.955 1.00 26.00 451 ARG A N 1
ATOM 3522 C CA . ARG A 1 451 ? 12.236 -28.287 10.416 1.00 26.00 451 ARG A CA 1
ATOM 3523 C C . ARG A 1 451 ? 12.352 -29.268 11.583 1.00 26.00 451 ARG A C 1
ATOM 3525 O O . ARG A 1 451 ? 11.872 -28.992 12.680 1.00 26.00 451 ARG A O 1
ATOM 3532 N N . GLN A 1 452 ? 12.929 -30.441 11.340 1.00 25.56 452 GLN A N 1
ATOM 3533 C CA . GLN A 1 452 ? 13.332 -31.336 12.417 1.00 25.56 452 GLN A CA 1
ATOM 3534 C C . GLN A 1 452 ? 14.392 -30.612 13.251 1.00 25.56 452 GLN A C 1
ATOM 3536 O O . GLN A 1 452 ? 15.458 -30.262 12.744 1.00 25.56 452 GLN A O 1
ATOM 3541 N N . CYS A 1 453 ? 14.080 -30.383 14.527 1.00 22.50 453 CYS A N 1
ATOM 3542 C CA . CYS A 1 453 ? 15.053 -29.992 15.537 1.00 22.50 453 CYS A CA 1
ATOM 3543 C C . CYS A 1 453 ? 16.224 -30.979 15.505 1.00 22.50 453 CYS A C 1
ATOM 3545 O O . CYS A 1 453 ? 16.051 -32.158 15.814 1.00 22.50 453 CYS A O 1
ATOM 3547 N N . ARG A 1 454 ? 17.416 -30.503 15.136 1.00 23.84 454 ARG A N 1
ATOM 3548 C CA . ARG A 1 454 ? 18.657 -31.226 15.408 1.00 23.84 454 ARG A CA 1
ATOM 3549 C C . ARG A 1 454 ? 19.046 -30.949 16.852 1.00 23.84 454 ARG A C 1
ATOM 3551 O O . ARG A 1 454 ? 19.415 -29.831 17.199 1.00 23.84 454 ARG A O 1
ATOM 3558 N N . GLU A 1 455 ? 18.915 -31.979 17.677 1.00 24.17 455 GLU A N 1
ATOM 3559 C CA . GLU A 1 455 ? 19.516 -32.042 19.002 1.00 24.17 455 GLU A CA 1
ATOM 3560 C C . GLU A 1 455 ? 21.045 -31.921 18.900 1.00 24.17 455 GLU A C 1
ATOM 3562 O O . GLU A 1 455 ? 21.688 -32.440 17.986 1.00 24.17 455 GLU A O 1
ATOM 3567 N N . SER A 1 456 ? 21.606 -31.199 19.861 1.00 24.95 456 SER A N 1
ATOM 3568 C CA . SER A 1 456 ? 23.026 -30.946 20.080 1.00 24.95 456 SER A CA 1
ATOM 3569 C C . SER A 1 456 ? 23.770 -32.184 20.589 1.00 24.95 456 SER A C 1
ATOM 3571 O O . SER A 1 456 ? 23.386 -32.712 21.633 1.00 24.95 456 SER A O 1
ATOM 3573 N N . VAL A 1 457 ? 24.891 -32.562 19.959 1.00 26.42 457 VAL A N 1
ATOM 3574 C CA . VAL A 1 457 ? 25.971 -33.326 20.617 1.00 26.42 457 VAL A CA 1
ATOM 3575 C C . VAL A 1 457 ? 27.347 -32.853 20.121 1.00 26.42 457 VAL A C 1
ATOM 3577 O O . VAL A 1 457 ? 27.574 -32.686 18.926 1.00 26.42 457 VAL A O 1
ATOM 3580 N N . ASP A 1 458 ? 28.221 -32.637 21.102 1.00 24.95 458 ASP A N 1
ATOM 3581 C CA . ASP A 1 458 ? 29.601 -32.130 21.101 1.00 24.95 458 ASP A CA 1
ATOM 3582 C C . ASP A 1 458 ? 30.666 -33.051 20.427 1.00 24.95 458 ASP A C 1
ATOM 3584 O O . ASP A 1 458 ? 30.373 -34.199 20.084 1.00 24.95 458 ASP A O 1
ATOM 3588 N N . PRO A 1 459 ? 31.925 -32.575 20.254 1.00 33.38 459 PRO A N 1
ATOM 3589 C CA . PRO A 1 459 ? 32.869 -33.012 19.221 1.00 33.38 459 PRO A CA 1
ATOM 3590 C C . PRO A 1 459 ? 33.856 -34.098 19.673 1.00 33.38 459 PRO A C 1
ATOM 3592 O O . PRO A 1 459 ? 34.168 -34.207 20.860 1.00 33.38 459 PRO A O 1
ATOM 3595 N N . LYS A 1 460 ? 34.434 -34.830 18.702 1.00 23.31 460 LYS A N 1
ATOM 3596 C CA . LYS A 1 460 ? 35.816 -35.369 18.715 1.00 23.31 460 LYS A CA 1
ATOM 3597 C C . LYS A 1 460 ? 36.133 -36.171 17.442 1.00 23.31 460 LYS A C 1
ATOM 3599 O O . LYS A 1 460 ? 35.421 -37.120 17.138 1.00 23.31 460 LYS A O 1
ATOM 3604 N N . GLY A 1 461 ? 37.267 -35.864 16.800 1.00 23.78 461 GLY A N 1
ATOM 3605 C CA . GLY A 1 461 ? 37.989 -36.802 15.927 1.00 23.78 461 GLY A CA 1
ATOM 3606 C C . GLY A 1 461 ? 38.569 -36.200 14.641 1.00 23.78 461 GLY A C 1
ATOM 3607 O O . GLY A 1 461 ? 37.891 -36.165 13.625 1.00 23.78 461 GLY A O 1
ATOM 3608 N N . GLU A 1 462 ? 39.839 -35.802 14.682 1.00 22.28 462 GLU A N 1
ATOM 3609 C CA . GLU A 1 462 ? 40.758 -35.715 13.528 1.00 22.28 462 GLU A CA 1
ATOM 3610 C C . GLU A 1 462 ? 41.700 -36.948 13.543 1.00 22.28 462 GLU A C 1
ATOM 3612 O O . GLU A 1 462 ? 41.781 -37.604 14.589 1.00 22.28 462 GLU A O 1
ATOM 3617 N N . PRO A 1 463 ? 42.575 -37.172 12.537 1.00 41.78 463 PRO A N 1
ATOM 3618 C CA . PRO A 1 463 ? 42.396 -37.134 11.074 1.00 41.78 463 PRO A CA 1
ATOM 3619 C C . PRO A 1 463 ? 43.071 -38.369 10.404 1.00 41.78 463 PRO A C 1
ATOM 3621 O O . PRO A 1 463 ? 43.669 -39.180 11.100 1.00 41.78 463 PRO A O 1
ATOM 3624 N N . GLU A 1 464 ? 43.003 -38.510 9.070 1.00 23.20 464 GLU A N 1
ATOM 3625 C CA . GLU A 1 464 ? 44.105 -38.965 8.175 1.00 23.20 464 GLU A CA 1
ATOM 3626 C C . GLU A 1 464 ? 43.595 -39.292 6.752 1.00 23.20 464 GLU A C 1
ATOM 3628 O O . GLU A 1 464 ? 42.571 -39.954 6.594 1.00 23.20 464 GLU A O 1
ATOM 3633 N N . GLY A 1 465 ? 44.342 -38.882 5.711 1.00 25.00 465 GLY A N 1
ATOM 3634 C CA . GLY A 1 465 ? 44.191 -39.437 4.354 1.00 25.00 465 GLY A CA 1
ATOM 3635 C C . GLY A 1 465 ? 44.430 -38.483 3.177 1.00 25.00 465 GLY A C 1
ATOM 3636 O O . GLY A 1 465 ? 43.491 -37.997 2.563 1.00 25.00 465 GLY A O 1
ATOM 3637 N N . SER A 1 466 ? 45.699 -38.267 2.839 1.00 22.89 466 SER A N 1
ATOM 3638 C CA . SER A 1 466 ? 46.259 -37.529 1.693 1.00 22.89 466 SER A CA 1
ATOM 3639 C C . SER A 1 466 ? 45.965 -38.125 0.298 1.00 22.89 466 SER A C 1
ATOM 3641 O O . SER A 1 466 ? 46.115 -39.334 0.134 1.00 22.89 466 SER A O 1
ATOM 3643 N N . HIS A 1 467 ? 45.708 -37.291 -0.723 1.00 25.34 467 HIS A N 1
ATOM 3644 C CA . HIS A 1 467 ? 46.642 -36.933 -1.825 1.00 25.34 467 HIS A CA 1
ATOM 3645 C C . HIS A 1 467 ? 45.951 -36.489 -3.140 1.00 25.34 467 HIS A C 1
ATOM 3647 O O . HIS A 1 467 ? 45.154 -37.231 -3.697 1.00 25.34 467 HIS A O 1
ATOM 3653 N N . ASN A 1 468 ? 46.392 -35.305 -3.612 1.00 24.52 468 ASN A N 1
ATOM 3654 C CA . ASN A 1 468 ? 46.728 -34.826 -4.975 1.00 24.52 468 ASN A CA 1
ATOM 3655 C C . ASN A 1 468 ? 45.794 -35.182 -6.156 1.00 24.52 468 ASN A C 1
ATOM 3657 O O . ASN A 1 468 ? 45.517 -36.347 -6.391 1.00 24.52 468 ASN A O 1
ATOM 3661 N N . GLY A 1 469 ? 45.394 -34.288 -7.063 1.00 22.88 469 GLY A N 1
ATOM 3662 C CA . GLY A 1 469 ? 45.745 -32.896 -7.362 1.00 22.88 469 GLY A CA 1
ATOM 3663 C C . GLY A 1 469 ? 45.529 -32.658 -8.869 1.00 22.88 469 GLY A C 1
ATOM 3664 O O . GLY A 1 469 ? 45.801 -33.573 -9.638 1.00 22.88 469 GLY A O 1
ATOM 3665 N N . SER A 1 470 ? 45.065 -31.473 -9.285 1.00 24.03 470 SER A N 1
ATOM 3666 C CA . SER A 1 470 ? 45.354 -30.882 -10.608 1.00 24.03 470 SER A CA 1
ATOM 3667 C C . SER A 1 470 ? 44.739 -29.483 -10.755 1.00 24.03 470 SER A C 1
ATOM 3669 O O . SER A 1 470 ? 43.521 -29.343 -10.732 1.00 24.03 470 SER A O 1
ATOM 3671 N N . GLU A 1 471 ? 45.638 -28.520 -10.957 1.00 25.78 471 GLU A N 1
ATOM 3672 C CA . GLU A 1 471 ? 45.553 -27.338 -11.830 1.00 25.78 471 GLU A CA 1
ATOM 3673 C C . GLU A 1 471 ? 44.460 -26.287 -11.567 1.00 25.78 471 GLU A C 1
ATOM 3675 O O . GLU A 1 471 ? 43.317 -26.380 -12.007 1.00 25.78 471 GLU A O 1
ATOM 3680 N N . ASP A 1 472 ? 44.912 -25.221 -10.901 1.00 24.20 472 ASP A N 1
ATOM 3681 C CA . ASP A 1 472 ? 44.239 -23.944 -10.708 1.00 24.20 472 ASP A CA 1
ATOM 3682 C C . ASP A 1 472 ? 43.971 -23.239 -12.049 1.00 24.20 472 ASP A C 1
ATOM 3684 O O . ASP A 1 472 ? 44.883 -22.740 -12.713 1.00 24.20 472 ASP A O 1
ATOM 3688 N N . ALA A 1 473 ? 42.696 -23.143 -12.422 1.00 23.77 473 ALA A N 1
ATOM 3689 C CA . ALA A 1 473 ? 42.205 -22.085 -13.292 1.00 23.77 473 ALA A CA 1
ATOM 3690 C C . ALA A 1 473 ? 41.694 -20.952 -12.392 1.00 23.77 473 ALA A C 1
ATOM 3692 O O . ALA A 1 473 ? 40.629 -21.060 -11.785 1.00 23.77 473 ALA A O 1
ATOM 3693 N N . GLU A 1 474 ? 42.468 -19.871 -12.273 1.00 23.16 474 GLU A N 1
ATOM 3694 C CA . GLU A 1 474 ? 42.041 -18.647 -11.591 1.00 23.16 474 GLU A CA 1
ATOM 3695 C C . GLU A 1 474 ? 40.859 -18.012 -12.346 1.00 23.16 474 GLU A C 1
ATOM 3697 O O . GLU A 1 474 ? 41.019 -17.206 -13.265 1.00 23.16 474 GLU A O 1
ATOM 3702 N N . HIS A 1 475 ? 39.639 -18.371 -11.954 1.00 23.78 475 HIS A N 1
ATOM 3703 C CA . HIS A 1 475 ? 38.440 -17.615 -12.284 1.00 23.78 475 HIS A CA 1
ATOM 3704 C C . HIS A 1 475 ? 38.407 -16.346 -11.428 1.00 23.78 475 HIS A C 1
ATOM 3706 O O . HIS A 1 475 ? 38.124 -16.389 -10.234 1.00 23.78 475 HIS A O 1
ATOM 3712 N N . ILE A 1 476 ? 38.710 -15.202 -12.043 1.00 22.67 476 ILE A N 1
ATOM 3713 C CA . ILE A 1 476 ? 38.572 -13.886 -11.413 1.00 22.67 476 ILE A CA 1
ATOM 3714 C C . ILE A 1 476 ? 37.176 -13.342 -11.761 1.00 22.67 476 ILE A C 1
ATOM 3716 O O . ILE A 1 476 ? 36.953 -12.979 -12.920 1.00 22.67 476 ILE A O 1
ATOM 3720 N N . PRO A 1 477 ? 36.236 -13.251 -10.803 1.00 21.55 477 PRO A N 1
ATOM 3721 C CA . PRO A 1 477 ? 34.911 -12.700 -11.060 1.00 21.55 477 PRO A CA 1
ATOM 3722 C C . PRO A 1 477 ? 35.006 -11.194 -11.344 1.00 21.55 477 PRO A C 1
ATOM 3724 O O . PRO A 1 477 ? 35.638 -10.433 -10.606 1.00 21.55 477 PRO A O 1
ATOM 3727 N N . ILE A 1 478 ? 34.379 -10.745 -12.434 1.00 21.75 478 ILE A N 1
ATOM 3728 C CA . ILE A 1 478 ? 34.231 -9.323 -12.764 1.00 21.75 478 ILE A CA 1
ATOM 3729 C C . ILE A 1 478 ? 32.928 -8.838 -12.122 1.00 21.75 478 ILE A C 1
ATOM 3731 O O . ILE A 1 478 ? 31.847 -9.068 -12.652 1.00 21.75 478 ILE A O 1
ATOM 3735 N N . LYS A 1 479 ? 33.029 -8.156 -10.975 1.00 23.92 479 LYS A N 1
ATOM 3736 C CA . LYS A 1 479 ? 31.891 -7.490 -10.325 1.00 23.92 479 LYS A CA 1
ATOM 3737 C C . LYS A 1 479 ? 31.696 -6.091 -10.911 1.00 23.92 479 LYS A C 1
ATOM 3739 O O . LYS A 1 479 ? 32.590 -5.249 -10.826 1.00 23.92 479 LYS A O 1
ATOM 3744 N N . ALA A 1 480 ? 30.513 -5.825 -11.458 1.00 22.28 480 ALA A N 1
ATOM 3745 C CA . ALA A 1 480 ? 30.016 -4.471 -11.676 1.00 22.28 480 ALA A CA 1
ATOM 3746 C C . ALA A 1 480 ? 29.378 -3.986 -10.365 1.00 22.28 480 ALA A C 1
ATOM 3748 O O . ALA A 1 480 ? 28.204 -4.221 -10.098 1.00 22.28 480 ALA A O 1
ATOM 3749 N N . THR A 1 481 ? 30.169 -3.366 -9.489 1.00 22.08 481 THR A N 1
ATOM 3750 C CA . THR A 1 481 ? 29.661 -2.787 -8.242 1.00 22.08 481 THR A CA 1
ATOM 3751 C C . THR A 1 481 ? 28.883 -1.504 -8.521 1.00 22.08 481 THR A C 1
ATOM 3753 O O . THR A 1 481 ? 29.381 -0.566 -9.147 1.00 22.08 481 THR A O 1
ATOM 3756 N N . SER A 1 482 ? 27.667 -1.437 -7.981 1.00 23.47 482 SER A N 1
ATOM 3757 C CA . SER A 1 482 ? 26.858 -0.228 -7.871 1.00 23.47 482 SER A CA 1
ATOM 3758 C C . SER A 1 482 ? 27.612 0.851 -7.084 1.00 23.47 482 SER A C 1
ATOM 3760 O O . SER A 1 482 ? 27.777 0.754 -5.865 1.00 23.47 482 SER A O 1
ATOM 3762 N N . VAL A 1 483 ? 28.050 1.917 -7.751 1.00 21.70 483 VAL A N 1
ATOM 3763 C CA . VAL A 1 483 ? 28.524 3.115 -7.051 1.00 21.70 483 VAL A CA 1
ATOM 3764 C C . VAL A 1 483 ? 27.304 3.837 -6.477 1.00 21.70 483 VAL A C 1
ATOM 3766 O O . VAL A 1 483 ? 26.554 4.494 -7.200 1.00 21.70 483 VAL A O 1
ATOM 3769 N N . LYS A 1 484 ? 27.112 3.747 -5.155 1.00 21.53 484 LYS A N 1
ATOM 3770 C CA . LYS A 1 484 ? 26.252 4.670 -4.400 1.00 21.53 484 LYS A CA 1
ATOM 3771 C C . LYS A 1 484 ? 26.852 6.072 -4.526 1.00 21.53 484 LYS A C 1
ATOM 3773 O O . LYS A 1 484 ? 27.784 6.432 -3.813 1.00 21.53 484 LYS A O 1
ATOM 3778 N N . CYS A 1 485 ? 26.330 6.876 -5.448 1.00 22.41 485 CYS A N 1
ATOM 3779 C CA . CYS A 1 485 ? 26.742 8.267 -5.589 1.00 22.41 485 CYS A CA 1
ATOM 3780 C C . CYS A 1 485 ? 26.076 9.103 -4.480 1.00 22.41 485 CYS A C 1
ATOM 3782 O O . CYS A 1 485 ? 24.965 9.607 -4.634 1.00 22.41 485 CYS A O 1
ATOM 3784 N N . ARG A 1 486 ? 26.745 9.209 -3.326 1.00 25.05 486 ARG A N 1
ATOM 3785 C CA . ARG A 1 486 ? 26.496 10.238 -2.307 1.00 25.05 486 ARG A CA 1
ATOM 3786 C C . ARG A 1 486 ? 27.640 11.248 -2.358 1.00 25.05 486 ARG A C 1
ATOM 3788 O O . ARG A 1 486 ? 28.493 11.238 -1.486 1.00 25.05 486 ARG A O 1
ATOM 3795 N N . ASP A 1 487 ? 27.665 12.104 -3.374 1.00 23.09 487 ASP A N 1
ATOM 3796 C CA . ASP A 1 487 ? 28.256 13.436 -3.216 1.00 23.09 487 ASP A CA 1
ATOM 3797 C C . ASP A 1 487 ? 27.761 14.398 -4.304 1.00 23.09 487 ASP A C 1
ATOM 3799 O O . ASP A 1 487 ? 27.740 14.086 -5.493 1.00 23.09 487 ASP A O 1
ATOM 3803 N N . SER A 1 488 ? 27.337 15.583 -3.880 1.00 28.98 488 SER A N 1
ATOM 3804 C CA . SER A 1 488 ? 26.671 16.612 -4.680 1.00 28.98 488 SER A CA 1
ATOM 3805 C C . SER A 1 488 ? 27.633 17.676 -5.219 1.00 28.98 488 SER A C 1
ATOM 3807 O O . SER A 1 488 ? 27.219 18.814 -5.434 1.00 28.98 488 SER A O 1
ATOM 3809 N N . SER A 1 489 ? 28.916 17.361 -5.422 1.00 24.73 489 SER A N 1
ATOM 3810 C CA . SER A 1 489 ? 29.906 18.420 -5.677 1.00 24.73 489 SER A CA 1
ATOM 3811 C C . SER A 1 489 ? 30.994 18.162 -6.727 1.00 24.73 489 SER A C 1
ATOM 3813 O O . SER A 1 489 ? 31.698 19.109 -7.064 1.00 24.73 489 SER A O 1
ATOM 3815 N N . ILE A 1 490 ? 31.074 16.994 -7.377 1.00 24.92 490 ILE A N 1
ATOM 3816 C CA . ILE A 1 490 ? 31.926 16.779 -8.565 1.00 24.92 490 ILE A CA 1
ATOM 3817 C C . ILE A 1 490 ? 31.197 15.850 -9.549 1.00 24.92 490 ILE A C 1
ATOM 3819 O O . ILE A 1 490 ? 30.967 14.689 -9.238 1.00 24.92 490 ILE A O 1
ATOM 3823 N N . GLY A 1 491 ? 30.874 16.341 -10.753 1.00 25.36 491 GLY A N 1
ATOM 3824 C CA . GLY A 1 491 ? 30.372 15.511 -11.861 1.00 25.36 491 GLY A CA 1
ATOM 3825 C C . GLY A 1 491 ? 28.962 15.852 -12.352 1.00 25.36 491 GLY A C 1
ATOM 3826 O O . GLY A 1 491 ? 28.072 15.006 -12.362 1.00 25.36 491 GLY A O 1
ATOM 3827 N N . LYS A 1 492 ? 28.745 17.081 -12.832 1.00 25.42 492 LYS A N 1
ATOM 3828 C CA . LYS A 1 492 ? 27.697 17.310 -13.837 1.00 25.42 492 LYS A CA 1
ATOM 3829 C C . LYS A 1 492 ? 28.162 16.592 -15.116 1.00 25.42 492 LYS A C 1
ATOM 3831 O O . LYS A 1 492 ? 29.168 17.036 -15.655 1.00 25.42 492 LYS A O 1
ATOM 3836 N N . ASN A 1 493 ? 27.497 15.499 -15.531 1.00 27.28 493 ASN A N 1
ATOM 3837 C CA . ASN A 1 493 ? 27.387 14.988 -16.926 1.00 27.28 493 ASN A CA 1
ATOM 3838 C C . ASN A 1 493 ? 27.546 13.475 -17.198 1.00 27.28 493 ASN A C 1
ATOM 3840 O O . ASN A 1 493 ? 27.669 13.120 -18.361 1.00 27.28 493 ASN A O 1
ATOM 3844 N N . TYR A 1 494 ? 27.434 12.553 -16.235 1.00 29.67 494 TYR A N 1
ATOM 3845 C CA . TYR A 1 494 ? 27.304 11.126 -16.601 1.00 29.67 494 TYR A CA 1
ATOM 3846 C C . TYR A 1 494 ? 26.237 10.408 -15.770 1.00 29.67 494 TYR A C 1
ATOM 3848 O O . TYR A 1 494 ? 26.527 9.700 -14.811 1.00 29.67 494 TYR A O 1
ATOM 3856 N N . LYS A 1 495 ? 24.968 10.609 -16.151 1.00 26.84 495 LYS A N 1
ATOM 3857 C CA . LYS A 1 495 ? 23.849 9.744 -15.753 1.00 26.84 495 LYS A CA 1
ATOM 3858 C C . LYS A 1 495 ? 23.709 8.670 -16.835 1.00 26.84 495 LYS A C 1
ATOM 3860 O O . LYS A 1 495 ? 23.406 8.993 -17.975 1.00 26.84 495 LYS A O 1
ATOM 3865 N N . GLN A 1 496 ? 23.997 7.410 -16.518 1.00 33.62 496 GLN A N 1
ATOM 3866 C CA . GLN A 1 496 ? 23.901 6.298 -17.474 1.00 33.62 496 GLN A CA 1
ATOM 3867 C C . GLN A 1 496 ? 22.437 5.956 -17.768 1.00 33.62 496 GLN A C 1
ATOM 3869 O O . GLN A 1 496 ? 21.937 5.076 -17.099 1.00 33.62 496 GLN A O 1
ATOM 3874 N N . GLN A 1 497 ? 21.736 6.588 -18.707 1.00 33.56 497 GLN A N 1
ATOM 3875 C CA . GLN A 1 497 ? 20.332 6.230 -18.983 1.00 33.56 497 GLN A CA 1
ATOM 3876 C C . GLN A 1 497 ? 20.221 5.167 -20.094 1.00 33.56 497 GLN A C 1
ATOM 3878 O O . GLN A 1 497 ? 21.050 5.133 -21.013 1.00 33.56 497 GLN A O 1
ATOM 3883 N N . TYR A 1 498 ? 19.257 4.261 -19.934 1.00 39.50 498 TYR A N 1
ATOM 3884 C CA . TYR A 1 498 ? 18.952 3.123 -20.795 1.00 39.50 498 TYR A CA 1
ATOM 3885 C C . TYR A 1 498 ? 17.530 3.208 -21.290 1.00 39.50 498 TYR A C 1
ATOM 3887 O O . TYR A 1 498 ? 16.628 3.512 -20.501 1.00 39.50 498 TYR A O 1
ATOM 3895 N N . GLN A 1 499 ? 17.365 2.785 -22.546 1.00 44.62 499 GLN A N 1
ATOM 3896 C CA . GLN A 1 499 ? 16.101 2.230 -22.961 1.00 44.62 499 GLN A CA 1
ATOM 3897 C C . GLN A 1 499 ? 16.059 0.716 -22.763 1.00 44.62 499 GLN A C 1
ATOM 3899 O O . GLN A 1 499 ? 16.938 0.013 -23.262 1.00 44.62 499 GLN A O 1
ATOM 3904 N N . VAL A 1 500 ? 15.033 0.224 -22.078 1.00 50.38 500 VAL A N 1
ATOM 3905 C CA . VAL A 1 500 ? 14.743 -1.207 -21.939 1.00 50.38 500 VAL A CA 1
ATOM 3906 C C . VAL A 1 500 ? 13.482 -1.522 -22.744 1.00 50.38 500 VAL A C 1
ATOM 3908 O O . VAL A 1 500 ? 12.515 -0.775 -22.633 1.00 50.38 500 VAL A O 1
ATOM 3911 N N . ILE A 1 501 ? 13.511 -2.572 -23.570 1.00 52.69 501 ILE A N 1
ATOM 3912 C CA . ILE A 1 501 ? 12.328 -3.195 -24.188 1.00 52.69 501 ILE A CA 1
ATOM 3913 C C . ILE A 1 501 ? 12.414 -4.691 -23.890 1.00 52.69 501 ILE A C 1
ATOM 3915 O O . ILE A 1 501 ? 13.306 -5.371 -24.400 1.00 52.69 501 ILE A O 1
ATOM 3919 N N . LEU A 1 502 ? 11.512 -5.192 -23.052 1.00 56.25 502 LEU A N 1
ATOM 3920 C CA . LEU A 1 502 ? 11.475 -6.591 -22.634 1.00 56.25 502 LEU A CA 1
ATOM 3921 C C . LEU A 1 502 ? 10.081 -7.155 -22.869 1.00 56.25 502 LEU A C 1
ATOM 3923 O O . LEU A 1 502 ? 9.115 -6.561 -22.407 1.00 56.25 502 LEU A O 1
ATOM 3927 N N . ASN A 1 503 ? 9.973 -8.284 -23.567 1.00 52.50 503 ASN A N 1
ATOM 3928 C CA . ASN A 1 503 ? 8.730 -9.058 -23.629 1.00 52.50 503 ASN A CA 1
ATOM 3929 C C . ASN A 1 503 ? 8.873 -10.299 -22.742 1.00 52.50 503 ASN A C 1
ATOM 3931 O O . ASN A 1 503 ? 9.807 -11.075 -22.954 1.00 52.50 503 ASN A O 1
ATOM 3935 N N . ALA A 1 504 ? 7.968 -10.458 -21.776 1.00 47.25 504 ALA A N 1
ATOM 3936 C CA . ALA A 1 504 ? 8.093 -11.435 -20.698 1.00 47.25 504 ALA A CA 1
ATOM 3937 C C . ALA A 1 504 ? 7.238 -12.706 -20.872 1.00 47.25 504 ALA A C 1
ATOM 3939 O O . ALA A 1 504 ? 7.448 -13.667 -20.147 1.00 47.25 504 ALA A O 1
ATOM 3940 N N . THR A 1 505 ? 6.298 -12.755 -21.821 1.00 43.19 505 THR A N 1
ATOM 3941 C CA . THR A 1 505 ? 5.290 -13.844 -21.887 1.00 43.19 505 THR A CA 1
ATOM 3942 C C . THR A 1 505 ? 4.916 -14.211 -23.334 1.00 43.19 505 THR A C 1
ATOM 3944 O O . THR A 1 505 ? 4.901 -13.345 -24.213 1.00 43.19 505 THR A O 1
ATOM 3947 N N . ASP A 1 506 ? 4.647 -15.502 -23.561 1.00 49.22 506 ASP A N 1
ATOM 3948 C CA . ASP A 1 506 ? 4.846 -16.257 -24.815 1.00 49.22 506 ASP A CA 1
ATOM 3949 C C . ASP A 1 506 ? 3.807 -16.041 -25.952 1.00 49.22 506 ASP A C 1
ATOM 3951 O O . ASP A 1 506 ? 2.785 -15.368 -25.825 1.00 49.22 506 ASP A O 1
ATOM 3955 N N . ASP A 1 507 ? 4.119 -16.658 -27.090 1.00 39.84 507 ASP A N 1
ATOM 3956 C CA . ASP A 1 507 ? 3.399 -16.897 -28.342 1.00 39.84 507 ASP A CA 1
ATOM 3957 C C . ASP A 1 507 ? 3.472 -15.862 -29.483 1.00 39.84 507 ASP A C 1
ATOM 3959 O O . ASP A 1 507 ? 2.741 -14.872 -29.577 1.00 39.84 507 ASP A O 1
ATOM 3963 N N . LYS A 1 508 ? 4.317 -16.231 -30.460 1.00 40.72 508 LYS A N 1
ATOM 3964 C CA . LYS A 1 508 ? 4.585 -15.610 -31.772 1.00 40.72 508 LYS A CA 1
ATOM 3965 C C . LYS A 1 508 ? 5.285 -14.257 -31.720 1.00 40.72 508 LYS A C 1
ATOM 3967 O O . LYS A 1 508 ? 4.801 -13.268 -32.263 1.00 40.72 508 LYS A O 1
ATOM 3972 N N . VAL A 1 509 ? 6.489 -14.247 -31.162 1.00 43.72 509 VAL A N 1
ATOM 3973 C CA . VAL A 1 509 ? 7.458 -13.188 -31.462 1.00 43.72 509 VAL A CA 1
ATOM 3974 C C . VAL A 1 509 ? 8.105 -13.505 -32.821 1.00 43.72 509 VAL A C 1
ATOM 3976 O O . VAL A 1 509 ? 8.521 -14.651 -33.022 1.00 43.72 509 VAL A O 1
ATOM 3979 N N . PRO A 1 510 ? 8.183 -12.556 -33.776 1.00 47.28 510 PRO A N 1
ATOM 3980 C CA . PRO A 1 510 ? 8.976 -12.730 -34.989 1.00 47.28 510 PRO A CA 1
ATOM 3981 C C . PRO A 1 510 ? 10.394 -13.160 -34.616 1.00 47.28 510 PRO A C 1
ATOM 3983 O O . PRO A 1 510 ? 10.968 -12.636 -33.657 1.00 47.28 510 PRO A O 1
ATOM 3986 N N . GLU A 1 511 ? 10.978 -14.107 -35.353 1.00 44.16 511 GLU A N 1
ATOM 3987 C CA . GLU A 1 511 ? 12.381 -14.424 -35.133 1.00 44.16 511 GLU A CA 1
ATOM 3988 C C . GLU A 1 511 ? 13.190 -13.129 -35.262 1.00 44.16 511 GLU A C 1
ATOM 3990 O O . GLU A 1 511 ? 13.058 -12.380 -36.230 1.00 44.16 511 GLU A O 1
ATOM 3995 N N . LEU A 1 512 ? 14.058 -12.867 -34.282 1.00 45.62 512 LEU A N 1
ATOM 3996 C CA . LEU A 1 512 ? 15.189 -11.950 -34.431 1.00 45.62 512 LEU A CA 1
ATOM 3997 C C . LEU A 1 512 ? 16.164 -12.544 -35.483 1.00 45.62 512 LEU A C 1
ATOM 3999 O O . LEU A 1 512 ? 17.304 -12.883 -35.153 1.00 45.62 512 LEU A O 1
ATOM 4003 N N . GLU A 1 513 ? 15.689 -12.790 -36.706 1.00 36.25 513 GLU A N 1
ATOM 4004 C CA . GLU A 1 513 ? 16.456 -13.222 -37.868 1.00 36.25 513 GLU A CA 1
ATOM 4005 C C . GLU A 1 513 ? 17.039 -11.981 -38.546 1.00 36.25 513 GLU A C 1
ATOM 4007 O O . GLU A 1 513 ? 16.333 -11.049 -38.928 1.00 36.25 513 GLU A O 1
ATOM 4012 N N . GLY A 1 514 ? 18.368 -11.958 -38.642 1.00 42.09 514 GLY A N 1
ATOM 4013 C CA . GLY A 1 514 ? 19.140 -10.830 -39.167 1.00 42.09 514 GLY A CA 1
ATOM 4014 C C . GLY A 1 514 ? 20.445 -10.568 -38.419 1.00 42.09 514 GLY A C 1
ATOM 4015 O O . GLY A 1 514 ? 21.333 -9.927 -38.967 1.00 42.09 514 GLY A O 1
ATOM 4016 N N . ILE A 1 515 ? 20.621 -11.122 -37.217 1.00 36.44 515 ILE A N 1
ATOM 4017 C CA . ILE A 1 515 ? 21.836 -10.920 -36.422 1.00 36.44 515 ILE A CA 1
ATOM 4018 C C . ILE A 1 515 ? 22.453 -12.288 -36.174 1.00 36.44 515 ILE A C 1
ATOM 4020 O O . ILE A 1 515 ? 21.904 -13.113 -35.444 1.00 36.44 515 ILE A O 1
ATOM 4024 N N . LYS A 1 516 ? 23.571 -12.557 -36.855 1.00 28.70 516 LYS A N 1
ATOM 4025 C CA . LYS A 1 516 ? 24.356 -13.773 -36.635 1.00 28.70 516 LYS A CA 1
ATOM 4026 C C . LYS A 1 516 ? 24.657 -13.879 -35.142 1.00 28.70 516 LYS A C 1
ATOM 4028 O O . LYS A 1 516 ? 25.184 -12.933 -34.561 1.00 28.70 516 LYS A O 1
ATOM 4033 N N . GLU A 1 517 ? 24.374 -15.044 -34.557 1.00 29.94 517 GLU A N 1
ATOM 4034 C CA . GLU A 1 517 ? 25.042 -15.478 -33.330 1.00 29.94 517 GLU A CA 1
ATOM 4035 C C . GLU A 1 517 ? 26.524 -15.118 -33.461 1.00 29.94 517 GLU A C 1
ATOM 4037 O O . GLU A 1 517 ? 27.126 -15.379 -34.510 1.00 29.94 517 GLU A O 1
ATOM 4042 N N . ALA A 1 518 ? 27.126 -14.536 -32.426 1.00 33.16 518 ALA A N 1
ATOM 4043 C CA . ALA A 1 518 ? 28.572 -14.391 -32.352 1.00 33.16 518 ALA A CA 1
ATOM 4044 C C . ALA A 1 518 ? 29.216 -15.786 -32.206 1.00 33.16 518 ALA A C 1
ATOM 4046 O O . ALA A 1 518 ? 29.762 -16.148 -31.171 1.00 33.16 518 ALA A O 1
ATOM 4047 N N . LYS A 1 519 ? 29.134 -16.607 -33.256 1.00 26.08 519 LYS A N 1
ATOM 4048 C CA . LYS A 1 519 ? 29.976 -17.774 -33.466 1.00 26.08 519 LYS A CA 1
ATOM 4049 C C . LYS A 1 519 ? 31.239 -17.277 -34.144 1.00 26.08 519 LYS A C 1
ATOM 4051 O O . LYS A 1 519 ? 31.217 -16.841 -35.293 1.00 26.08 519 LYS A O 1
ATOM 4056 N N . CYS A 1 520 ? 32.337 -17.336 -33.400 1.00 25.75 520 CYS A N 1
ATOM 4057 C CA . CYS A 1 520 ? 33.682 -17.095 -33.897 1.00 25.75 520 CYS A CA 1
ATOM 4058 C C . CYS A 1 520 ? 33.966 -18.057 -35.066 1.00 25.75 520 CYS A C 1
ATOM 4060 O O . CYS A 1 520 ? 34.210 -19.245 -34.862 1.00 25.75 520 CYS A O 1
ATOM 4062 N N . VAL A 1 521 ? 33.881 -17.556 -36.301 1.00 23.95 521 VAL A N 1
ATOM 4063 C CA . VAL A 1 521 ? 34.390 -18.259 -37.480 1.00 23.95 521 VAL A CA 1
ATOM 4064 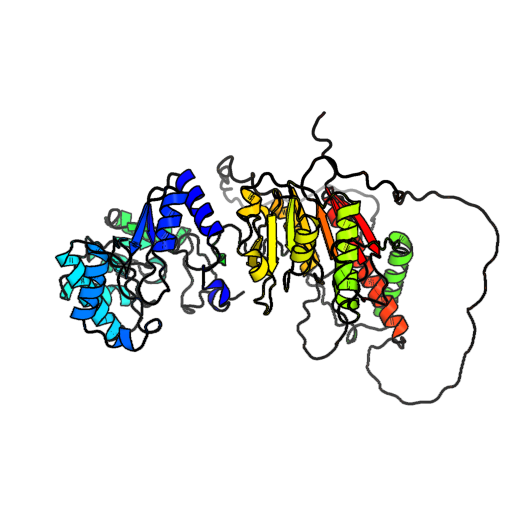C C . VAL A 1 521 ? 35.845 -17.843 -37.641 1.00 23.95 521 VAL A C 1
ATOM 4066 O O . VAL A 1 521 ? 36.147 -16.718 -38.033 1.00 23.95 521 VAL A O 1
ATOM 4069 N N . THR A 1 522 ? 36.755 -18.760 -37.333 1.00 29.88 522 THR A N 1
ATOM 4070 C CA . THR A 1 522 ? 38.172 -18.648 -37.670 1.00 29.88 522 THR A CA 1
ATOM 4071 C C . THR A 1 522 ? 38.325 -18.661 -39.188 1.00 29.88 522 THR A C 1
ATOM 4073 O O . THR A 1 522 ? 38.095 -19.683 -39.834 1.00 29.88 522 THR A O 1
ATOM 4076 N N . VAL A 1 523 ? 38.749 -17.539 -39.770 1.00 24.28 523 VAL A N 1
ATOM 4077 C CA . VAL A 1 523 ? 39.237 -17.503 -41.154 1.00 24.28 523 VAL A CA 1
ATOM 4078 C C . VAL A 1 523 ? 40.620 -16.869 -41.173 1.00 24.28 523 VAL A C 1
ATOM 4080 O O . VAL A 1 523 ? 40.786 -15.676 -40.937 1.00 24.28 523 VAL A O 1
ATOM 4083 N N . ASN A 1 524 ? 41.620 -17.696 -41.472 1.00 30.64 524 ASN A N 1
ATOM 4084 C CA . ASN A 1 524 ? 42.922 -17.243 -41.936 1.00 30.64 524 ASN A CA 1
ATOM 4085 C C . ASN A 1 524 ? 42.783 -16.773 -43.388 1.00 30.64 524 ASN A C 1
ATOM 4087 O O . ASN A 1 524 ? 42.543 -17.605 -44.261 1.00 30.64 524 ASN A O 1
ATOM 4091 N N . SER A 1 525 ? 43.030 -15.493 -43.666 1.00 25.06 525 SER A N 1
ATOM 4092 C CA . SER A 1 525 ? 43.574 -15.087 -44.967 1.00 25.06 525 SER A CA 1
ATOM 4093 C C . SER A 1 525 ? 44.195 -13.690 -44.929 1.00 25.06 525 SER A C 1
ATOM 4095 O O . SER A 1 525 ? 43.557 -12.698 -44.599 1.00 25.06 525 SER A O 1
ATOM 4097 N N . THR A 1 526 ? 45.467 -13.698 -45.304 1.00 28.06 526 THR A N 1
ATOM 4098 C CA . THR A 1 526 ? 46.373 -12.649 -45.782 1.00 28.06 526 THR A CA 1
ATOM 4099 C C . THR A 1 526 ? 45.760 -11.450 -46.518 1.00 28.06 526 THR A C 1
ATOM 4101 O O . THR A 1 526 ? 44.960 -11.644 -47.429 1.00 28.06 526 THR A O 1
ATOM 4104 N N . GLY A 1 527 ? 46.344 -10.267 -46.284 1.00 24.77 527 GLY A N 1
ATOM 4105 C CA . GLY A 1 527 ? 46.704 -9.345 -47.372 1.00 24.77 527 GLY A CA 1
ATOM 4106 C C . GLY A 1 527 ? 45.936 -8.024 -47.480 1.00 24.77 527 GLY A C 1
ATOM 4107 O O . GLY A 1 527 ? 44.920 -7.957 -48.152 1.00 24.77 527 GLY A O 1
ATOM 4108 N N . ASP A 1 528 ? 46.564 -6.989 -46.920 1.00 23.38 528 ASP A N 1
ATOM 4109 C CA . ASP A 1 528 ? 46.695 -5.604 -47.399 1.00 23.38 528 ASP A CA 1
ATOM 4110 C C . ASP A 1 528 ? 45.549 -4.570 -47.448 1.00 23.38 528 ASP A C 1
ATOM 4112 O O . ASP A 1 528 ? 44.526 -4.689 -48.116 1.00 23.38 528 ASP A O 1
ATOM 4116 N N . SER A 1 529 ? 45.958 -3.417 -46.896 1.00 24.38 529 SER A N 1
ATOM 4117 C CA . SER A 1 529 ? 45.589 -2.022 -47.170 1.00 24.38 529 SER A CA 1
ATOM 4118 C C . SER A 1 529 ? 44.325 -1.449 -46.521 1.00 24.38 529 SER A C 1
ATOM 4120 O O . SER A 1 529 ? 43.211 -1.619 -46.996 1.00 24.38 529 SER A O 1
ATOM 4122 N N . LEU A 1 530 ? 44.544 -0.657 -45.464 1.00 23.66 530 LEU A N 1
ATOM 4123 C CA . LEU A 1 530 ? 44.213 0.777 -45.439 1.00 23.66 530 LEU A CA 1
ATOM 4124 C C . LEU A 1 530 ? 44.819 1.411 -44.177 1.00 23.66 530 LEU A C 1
ATOM 4126 O O . LEU A 1 530 ? 44.197 1.559 -43.129 1.00 23.66 530 LEU A O 1
ATOM 4130 N N . GLN A 1 531 ? 46.105 1.726 -44.320 1.00 25.22 531 GLN A N 1
ATOM 4131 C CA . GLN A 1 531 ? 46.855 2.691 -43.532 1.00 25.22 531 GLN A CA 1
ATOM 4132 C C . GLN A 1 531 ? 46.519 4.071 -44.105 1.00 25.22 531 GLN A C 1
ATOM 4134 O O . GLN A 1 531 ? 46.763 4.261 -45.289 1.00 25.22 531 GLN A O 1
ATOM 4139 N N . GLU A 1 532 ? 45.969 4.988 -43.307 1.00 24.23 532 GLU A N 1
ATOM 4140 C CA . GLU A 1 532 ? 46.210 6.443 -43.393 1.00 24.23 532 GLU A CA 1
ATOM 4141 C C . GLU A 1 532 ? 45.253 7.195 -42.463 1.00 24.23 532 GLU A C 1
ATOM 4143 O O . GLU A 1 532 ? 44.105 7.457 -42.808 1.00 24.23 532 GLU A O 1
ATOM 4148 N N . THR A 1 533 ? 45.733 7.498 -41.255 1.00 23.59 533 THR A N 1
ATOM 4149 C CA . THR A 1 533 ? 45.686 8.809 -40.560 1.00 23.59 533 THR A CA 1
ATOM 4150 C C . THR A 1 533 ? 45.925 8.605 -39.063 1.00 23.59 533 THR A C 1
ATOM 4152 O O . THR A 1 533 ? 45.096 8.879 -38.202 1.00 23.59 533 THR A O 1
ATOM 4155 N N . LEU A 1 534 ? 47.118 8.101 -38.762 1.00 24.58 534 LEU A N 1
ATOM 4156 C CA . LEU A 1 534 ? 47.817 8.344 -37.509 1.00 24.58 534 LEU A CA 1
ATOM 4157 C C . LEU A 1 534 ? 49.118 9.052 -37.910 1.00 24.58 534 LEU A C 1
ATOM 4159 O O . LEU A 1 534 ? 49.683 8.703 -38.944 1.00 24.58 534 LEU A O 1
ATOM 4163 N N . ASP A 1 535 ? 49.533 10.030 -37.106 1.00 24.61 535 ASP A N 1
ATOM 4164 C CA . ASP A 1 535 ? 50.843 10.711 -37.103 1.00 24.61 535 ASP A CA 1
ATOM 4165 C C . ASP A 1 535 ? 50.873 12.165 -37.616 1.00 24.61 535 ASP A C 1
ATOM 4167 O O . ASP A 1 535 ? 51.262 12.462 -38.743 1.00 24.61 535 ASP A O 1
ATOM 4171 N N . ALA A 1 536 ? 50.532 13.085 -36.708 1.00 24.28 536 ALA A N 1
ATOM 4172 C CA . ALA A 1 536 ? 50.994 14.479 -36.622 1.00 24.28 536 ALA A CA 1
ATOM 4173 C C . ALA A 1 536 ? 50.524 14.997 -35.240 1.00 24.28 536 ALA A C 1
ATOM 4175 O O . ALA A 1 536 ? 49.335 14.935 -34.962 1.00 24.28 536 ALA A O 1
ATOM 4176 N N . GLU A 1 537 ? 51.304 15.445 -34.255 1.00 26.56 537 GLU A N 1
ATOM 4177 C CA . GLU A 1 537 ? 52.678 15.933 -34.151 1.00 26.56 537 GLU A CA 1
ATOM 4178 C C . GLU A 1 537 ? 53.136 15.819 -32.681 1.00 26.56 537 GLU A C 1
ATOM 4180 O O . GLU A 1 537 ? 52.340 15.882 -31.742 1.00 26.56 537 GLU A O 1
ATOM 4185 N N . HIS A 1 538 ? 54.447 15.697 -32.480 1.00 28.11 538 HIS A N 1
ATOM 4186 C CA . HIS A 1 538 ? 55.107 15.688 -31.178 1.00 28.11 538 HIS A CA 1
ATOM 4187 C C . HIS A 1 538 ? 55.799 17.049 -30.933 1.00 28.11 538 HIS A C 1
ATOM 4189 O O . HIS A 1 538 ? 56.581 17.486 -31.772 1.00 28.11 538 HIS A O 1
ATOM 4195 N N . LYS A 1 539 ? 55.616 17.591 -29.716 1.00 26.91 539 LYS A N 1
ATOM 4196 C CA . LYS A 1 539 ? 56.476 18.528 -28.945 1.00 26.91 539 LYS A CA 1
ATOM 4197 C C . LYS A 1 539 ? 56.387 20.047 -29.188 1.00 26.91 539 LYS A C 1
ATOM 4199 O O . LYS A 1 539 ? 57.043 20.567 -30.081 1.00 26.91 539 LYS A O 1
ATOM 4204 N N . THR A 1 540 ? 55.867 20.736 -28.164 1.00 26.12 540 THR A N 1
ATOM 4205 C CA . THR A 1 540 ? 56.628 21.765 -27.422 1.00 26.12 540 THR A CA 1
ATOM 4206 C C . THR A 1 540 ? 56.189 21.793 -25.952 1.00 26.12 540 THR A C 1
ATOM 4208 O O . THR A 1 540 ? 54.997 21.782 -25.656 1.00 26.12 540 THR A O 1
ATOM 4211 N N . GLU A 1 541 ? 57.161 21.775 -25.039 1.00 32.78 541 GLU A N 1
ATOM 4212 C CA . GLU A 1 541 ? 56.995 21.981 -23.594 1.00 32.78 541 GLU A CA 1
ATOM 4213 C C . GLU A 1 541 ? 56.704 23.459 -23.298 1.00 32.78 541 GLU A C 1
ATOM 4215 O O . GLU A 1 541 ? 57.372 24.319 -23.864 1.00 32.78 541 GLU A O 1
ATOM 4220 N N . ASP A 1 542 ? 55.791 23.753 -22.364 1.00 29.36 542 ASP A N 1
ATOM 4221 C CA . ASP A 1 542 ? 56.131 24.658 -21.262 1.00 29.36 542 ASP A CA 1
ATOM 4222 C C . ASP A 1 542 ? 55.172 24.545 -20.066 1.00 29.36 542 ASP A C 1
ATOM 4224 O O . ASP A 1 542 ? 54.015 24.138 -20.169 1.00 29.36 542 ASP A O 1
ATOM 4228 N N . LEU A 1 543 ? 55.739 24.847 -18.902 1.00 33.03 543 LEU A N 1
ATOM 4229 C CA . LEU A 1 543 ? 55.252 24.564 -17.558 1.00 33.03 543 LEU A CA 1
ATOM 4230 C C . LEU A 1 543 ? 53.950 25.287 -17.176 1.00 33.03 543 LEU A C 1
ATOM 4232 O O . LEU A 1 543 ? 53.811 26.477 -17.426 1.00 33.03 543 LEU A O 1
ATOM 4236 N N . LEU A 1 544 ? 53.110 24.616 -16.375 1.00 30.84 544 LEU A N 1
ATOM 4237 C CA . LEU A 1 544 ? 52.714 25.075 -15.032 1.00 30.84 544 LEU A CA 1
ATOM 4238 C C . LEU A 1 544 ? 52.068 23.919 -14.248 1.00 30.84 544 LEU A C 1
ATOM 4240 O O . LEU A 1 544 ? 51.143 23.253 -14.700 1.00 30.84 544 LEU A O 1
ATOM 4244 N N . LYS A 1 545 ? 52.641 23.659 -13.069 1.00 34.03 545 LYS A N 1
ATOM 4245 C CA . LYS A 1 545 ? 52.269 22.602 -12.127 1.00 34.03 545 LYS A CA 1
ATOM 4246 C C . LYS A 1 545 ? 50.928 22.920 -11.473 1.00 34.03 545 LYS A C 1
ATOM 4248 O O . LYS A 1 545 ? 50.825 23.952 -10.819 1.00 34.03 545 LYS A O 1
ATOM 4253 N N . ASP A 1 546 ? 50.010 21.961 -11.505 1.00 31.67 546 ASP A N 1
ATOM 4254 C CA . ASP A 1 546 ? 49.076 21.763 -10.401 1.00 31.67 546 ASP A CA 1
ATOM 4255 C C . ASP A 1 546 ? 49.084 20.279 -10.014 1.00 31.67 546 ASP A C 1
ATOM 4257 O O . ASP A 1 546 ? 48.554 19.398 -10.691 1.00 31.67 546 ASP A O 1
ATOM 4261 N N . THR A 1 547 ? 49.846 19.976 -8.967 1.00 34.00 547 THR A N 1
ATOM 4262 C CA . THR A 1 547 ? 50.066 18.623 -8.454 1.00 34.00 547 THR A CA 1
ATOM 4263 C C . THR A 1 547 ? 48.839 18.138 -7.688 1.00 34.00 547 THR A C 1
ATOM 4265 O O . THR A 1 547 ? 48.785 18.248 -6.465 1.00 34.00 547 THR A O 1
ATOM 4268 N N . CYS A 1 548 ? 47.886 17.527 -8.392 1.00 34.75 548 CYS A N 1
ATOM 4269 C CA . CYS A 1 548 ? 46.990 16.543 -7.788 1.00 34.75 548 CYS A CA 1
ATOM 4270 C C . CYS A 1 548 ? 47.664 15.163 -7.844 1.00 34.75 548 CYS A C 1
ATOM 4272 O O . CYS A 1 548 ? 47.965 14.646 -8.920 1.00 34.75 548 CYS A O 1
ATOM 4274 N N . LYS A 1 549 ? 47.926 14.555 -6.681 1.00 42.25 549 LYS A N 1
ATOM 4275 C CA . LYS A 1 549 ? 48.322 13.142 -6.595 1.00 42.25 549 LYS A CA 1
ATOM 4276 C C . LYS A 1 549 ? 47.148 12.295 -7.110 1.00 42.25 549 LYS A C 1
ATOM 4278 O O . LYS A 1 549 ? 46.134 12.240 -6.430 1.00 42.25 549 LYS A O 1
ATOM 4283 N N . GLY A 1 550 ? 47.286 11.688 -8.295 1.00 45.84 550 GLY A N 1
ATOM 4284 C CA . GLY A 1 550 ? 46.316 10.725 -8.844 1.00 45.84 550 GLY A CA 1
ATOM 4285 C C . GLY A 1 550 ? 45.577 11.132 -10.129 1.00 45.84 550 GLY A C 1
ATOM 4286 O O . GLY A 1 550 ? 44.375 10.911 -10.220 1.00 45.84 550 GLY A O 1
ATOM 4287 N N . SER A 1 551 ? 46.242 11.709 -11.138 1.00 55.41 551 SER A N 1
ATOM 4288 C CA . SER A 1 551 ? 45.623 11.901 -12.462 1.00 55.41 551 SER A CA 1
ATOM 4289 C C . SER A 1 551 ? 46.519 11.350 -13.563 1.00 55.41 551 SER A C 1
ATOM 4291 O O . SER A 1 551 ? 47.634 11.827 -13.757 1.00 55.41 551 SER A O 1
ATOM 4293 N N . LEU A 1 552 ? 46.021 10.370 -14.318 1.00 62.38 552 LEU A N 1
ATOM 4294 C CA . LEU A 1 552 ? 46.518 10.133 -15.671 1.00 62.38 552 LEU A CA 1
ATOM 4295 C C . LEU A 1 552 ? 46.314 11.430 -16.472 1.00 62.38 552 LEU A C 1
ATOM 4297 O O . LEU A 1 552 ? 45.246 12.041 -16.378 1.00 62.38 552 LEU A O 1
ATOM 4301 N N . ASN A 1 553 ? 47.316 11.871 -17.234 1.00 73.25 553 ASN A N 1
ATOM 4302 C CA . ASN A 1 553 ? 47.212 13.040 -18.119 1.00 73.25 553 ASN A CA 1
ATOM 4303 C C . ASN A 1 553 ? 46.405 12.691 -19.385 1.00 73.25 553 ASN A C 1
ATOM 4305 O O . ASN A 1 553 ? 46.907 12.811 -20.496 1.00 73.25 553 ASN A O 1
ATOM 4309 N N . LEU A 1 554 ? 45.177 12.202 -19.204 1.00 77.31 554 LEU A N 1
ATOM 4310 C CA . LEU A 1 554 ? 44.247 11.899 -20.289 1.00 77.31 554 LEU A CA 1
ATOM 4311 C C . LEU A 1 554 ? 43.495 13.167 -20.687 1.00 77.31 554 LEU A C 1
ATOM 4313 O O . LEU A 1 554 ? 43.033 13.925 -19.826 1.00 77.31 554 LEU A O 1
ATOM 4317 N N . SER A 1 555 ? 43.330 13.357 -21.988 1.00 80.06 555 SER A N 1
ATOM 4318 C CA . SER A 1 555 ? 42.400 14.322 -22.562 1.00 80.06 555 SER A CA 1
ATOM 4319 C C . SER A 1 555 ? 40.952 13.985 -22.187 1.00 80.06 555 SER A C 1
ATOM 4321 O O . SER A 1 555 ? 40.620 12.855 -21.822 1.00 80.06 555 SER A O 1
ATOM 4323 N N . GLU A 1 556 ? 40.058 14.968 -22.295 1.00 75.19 556 GLU A N 1
ATOM 4324 C CA . GLU A 1 556 ? 38.627 14.745 -22.048 1.00 75.19 556 GLU A CA 1
ATOM 4325 C C . GLU A 1 556 ? 38.031 13.705 -23.010 1.00 75.19 556 GLU A C 1
ATOM 4327 O O . GLU A 1 556 ? 37.235 12.874 -22.583 1.00 75.19 556 GLU A O 1
ATOM 4332 N N . LEU A 1 557 ? 38.499 13.672 -24.263 1.00 77.25 557 LEU A N 1
ATOM 4333 C CA . LEU A 1 557 ? 38.079 12.682 -25.260 1.00 77.25 557 LEU A CA 1
ATOM 4334 C C . LEU A 1 557 ? 38.487 11.255 -24.871 1.00 77.25 557 LEU A C 1
ATOM 4336 O O . LEU A 1 557 ? 37.715 10.314 -25.043 1.00 77.25 557 LEU A O 1
ATOM 4340 N N . GLU A 1 558 ? 39.687 11.074 -24.318 1.00 80.69 558 GLU A N 1
ATOM 4341 C CA . GLU A 1 558 ? 40.142 9.760 -23.851 1.00 80.69 558 GLU A CA 1
ATOM 4342 C C . GLU A 1 558 ? 39.346 9.292 -22.631 1.00 80.69 558 GLU A C 1
ATOM 4344 O O . GLU A 1 558 ? 38.954 8.126 -22.559 1.00 80.69 558 GLU A O 1
ATOM 4349 N N . LYS A 1 559 ? 39.060 10.199 -21.687 1.00 79.56 559 LYS A N 1
ATOM 4350 C CA . LYS A 1 559 ? 38.219 9.892 -20.519 1.00 79.56 559 LYS A CA 1
ATOM 4351 C C . LYS A 1 559 ? 36.808 9.494 -20.940 1.00 79.56 559 LYS A C 1
ATOM 4353 O O . LYS A 1 559 ? 36.276 8.513 -20.420 1.00 79.56 559 LYS A O 1
ATOM 4358 N N . GLU A 1 560 ? 36.224 10.221 -21.889 1.00 79.25 560 GLU A N 1
ATOM 4359 C CA . GLU A 1 560 ? 34.910 9.920 -22.457 1.00 79.25 560 GLU A CA 1
ATOM 4360 C C . GLU A 1 560 ? 34.899 8.542 -23.134 1.00 79.25 560 GLU A C 1
ATOM 4362 O O . GLU A 1 560 ? 34.034 7.715 -22.839 1.00 79.25 560 GLU A O 1
ATOM 4367 N N . ALA A 1 561 ? 35.907 8.240 -23.960 1.00 81.38 561 ALA A N 1
ATOM 4368 C CA . ALA A 1 561 ? 36.029 6.947 -24.630 1.00 81.38 561 ALA A CA 1
ATOM 4369 C C . ALA A 1 561 ? 36.147 5.776 -23.638 1.00 81.38 561 ALA A C 1
ATOM 4371 O O . ALA A 1 561 ? 35.508 4.738 -23.825 1.00 81.38 561 ALA A O 1
ATOM 4372 N N . ILE A 1 562 ? 36.928 5.935 -22.564 1.00 83.06 562 ILE A N 1
ATOM 4373 C CA . ILE A 1 562 ? 37.049 4.926 -21.500 1.00 83.06 562 ILE A CA 1
ATOM 4374 C C . ILE A 1 562 ? 35.713 4.749 -20.777 1.00 83.06 562 ILE A C 1
ATOM 4376 O O . ILE A 1 562 ? 35.253 3.620 -20.612 1.00 83.06 562 ILE A O 1
ATOM 4380 N N . GLY A 1 563 ? 35.063 5.847 -20.379 1.00 82.38 563 GLY A N 1
ATOM 4381 C CA . GLY A 1 563 ? 33.762 5.806 -19.709 1.00 82.38 563 GLY A CA 1
ATOM 4382 C C . GLY A 1 563 ? 32.696 5.106 -20.553 1.00 82.38 563 GLY A C 1
ATOM 4383 O O . GLY A 1 563 ? 31.923 4.296 -20.037 1.00 82.38 563 GLY A O 1
ATOM 4384 N N . TRP A 1 564 ? 32.705 5.347 -21.863 1.00 82.69 564 TRP A N 1
ATOM 4385 C CA . TRP A 1 564 ? 31.811 4.683 -22.803 1.00 82.69 564 TRP A CA 1
ATOM 4386 C C . TRP A 1 564 ? 32.090 3.176 -22.908 1.00 82.69 564 TRP A C 1
ATOM 4388 O O . TRP A 1 564 ? 31.153 2.381 -22.840 1.00 82.69 564 TRP A O 1
ATOM 4398 N N . ARG A 1 565 ? 33.361 2.755 -22.973 1.00 86.00 565 ARG A N 1
ATOM 4399 C CA . ARG A 1 565 ? 33.724 1.325 -22.941 1.00 86.00 565 ARG A CA 1
ATOM 4400 C C . ARG A 1 565 ? 33.277 0.665 -21.638 1.00 86.00 565 ARG A C 1
ATOM 4402 O O . ARG A 1 565 ? 32.645 -0.383 -21.686 1.00 86.00 565 ARG A O 1
ATOM 4409 N N . CYS A 1 566 ? 33.505 1.303 -20.489 1.00 85.31 566 CYS A N 1
ATOM 4410 C CA . CYS A 1 566 ? 33.011 0.812 -19.198 1.00 85.31 566 CYS A CA 1
ATOM 4411 C C . CYS A 1 566 ? 31.484 0.643 -19.186 1.00 85.31 566 CYS A C 1
ATOM 4413 O O . CYS A 1 566 ? 30.989 -0.373 -18.706 1.00 85.31 566 CYS A O 1
ATOM 4415 N N . LYS A 1 567 ? 30.732 1.603 -19.750 1.00 81.94 567 LYS A N 1
ATOM 4416 C CA . LYS A 1 567 ? 29.270 1.494 -19.899 1.00 81.94 567 LYS A CA 1
ATOM 4417 C C . LYS A 1 567 ? 28.894 0.250 -20.709 1.00 81.94 567 LYS A C 1
ATOM 4419 O O . LYS A 1 567 ? 28.049 -0.522 -20.280 1.00 81.94 567 LYS A O 1
ATOM 4424 N N . ARG A 1 568 ? 29.562 0.016 -21.841 1.00 85.56 568 ARG A N 1
ATOM 4425 C CA . ARG A 1 568 ? 29.319 -1.158 -22.691 1.00 85.56 568 ARG A CA 1
ATOM 4426 C C . ARG A 1 568 ? 29.643 -2.485 -22.001 1.00 85.56 568 ARG A C 1
ATOM 4428 O O . ARG A 1 568 ? 28.928 -3.455 -22.223 1.00 85.56 568 ARG A O 1
ATOM 4435 N N . LEU A 1 569 ? 30.665 -2.525 -21.145 1.00 85.94 569 LEU A N 1
ATOM 4436 C CA . LEU A 1 569 ? 30.972 -3.707 -20.330 1.00 85.94 569 LEU A CA 1
ATOM 4437 C C . LEU A 1 569 ? 29.831 -4.046 -19.362 1.00 85.94 569 LEU A C 1
ATOM 4439 O O . LEU A 1 569 ? 29.467 -5.212 -19.238 1.00 85.94 569 LEU A O 1
ATOM 4443 N N . ILE A 1 570 ? 29.243 -3.036 -18.714 1.00 85.12 570 ILE A N 1
ATOM 4444 C CA . ILE A 1 570 ? 28.071 -3.222 -17.843 1.00 85.12 570 ILE A CA 1
ATOM 4445 C C . ILE A 1 570 ? 26.885 -3.753 -18.660 1.00 85.12 570 ILE A C 1
ATOM 4447 O O . ILE A 1 570 ? 26.215 -4.690 -18.233 1.00 85.12 570 ILE A O 1
ATOM 4451 N N . ASP A 1 571 ? 26.664 -3.213 -19.859 1.00 85.06 571 ASP A N 1
ATOM 4452 C CA . ASP A 1 571 ? 25.572 -3.650 -20.741 1.00 85.06 571 ASP A CA 1
ATOM 4453 C C . ASP A 1 571 ? 25.731 -5.102 -21.162 1.00 85.06 571 ASP A C 1
ATOM 4455 O O . ASP A 1 571 ? 24.767 -5.859 -21.155 1.00 85.06 571 ASP A O 1
ATOM 4459 N N . PHE A 1 572 ? 26.959 -5.504 -21.478 1.00 86.50 572 PHE A N 1
ATOM 4460 C CA . PHE A 1 572 ? 27.264 -6.890 -21.789 1.00 86.50 572 PHE A CA 1
ATOM 4461 C C . PHE A 1 572 ? 26.987 -7.814 -20.596 1.00 86.50 572 PHE A C 1
ATOM 4463 O O . PHE A 1 572 ? 26.434 -8.892 -20.783 1.00 86.50 572 PHE A O 1
ATOM 4470 N N . GLY A 1 573 ? 27.290 -7.380 -19.368 1.00 87.19 573 GLY A N 1
ATOM 4471 C CA . GLY A 1 573 ? 26.899 -8.110 -18.157 1.00 87.19 573 GLY A CA 1
ATOM 4472 C C . GLY A 1 573 ? 25.382 -8.293 -18.039 1.00 87.19 573 GLY A C 1
ATOM 4473 O O . GLY A 1 573 ? 24.919 -9.379 -17.710 1.00 87.19 573 GLY A O 1
ATOM 4474 N N . ARG A 1 574 ? 24.596 -7.269 -18.388 1.00 89.69 574 ARG A N 1
ATOM 4475 C CA . ARG A 1 574 ? 23.122 -7.340 -18.403 1.00 89.69 574 ARG A CA 1
ATOM 4476 C C . ARG A 1 574 ? 22.583 -8.264 -19.484 1.00 89.69 574 ARG A C 1
ATOM 4478 O O . ARG A 1 574 ? 21.631 -8.990 -19.232 1.00 89.69 574 ARG A O 1
ATOM 4485 N N . VAL A 1 575 ? 23.202 -8.258 -20.665 1.00 89.31 575 VAL A N 1
ATOM 4486 C CA . VAL A 1 575 ? 22.897 -9.226 -21.728 1.00 89.31 575 VAL A CA 1
ATOM 4487 C C . VAL A 1 575 ? 23.106 -10.642 -21.212 1.00 89.31 575 VAL A C 1
ATOM 4489 O O . VAL A 1 575 ? 22.209 -11.461 -21.349 1.00 89.31 575 VAL A O 1
ATOM 4492 N N . ARG A 1 576 ? 24.246 -10.909 -20.563 1.00 88.88 576 ARG A N 1
ATOM 4493 C CA . ARG A 1 576 ? 24.548 -12.228 -19.992 1.00 88.88 576 ARG A CA 1
ATOM 4494 C C . ARG A 1 576 ? 23.548 -12.635 -18.920 1.00 88.88 576 ARG A C 1
ATOM 4496 O O . ARG A 1 576 ? 23.034 -13.739 -19.000 1.00 88.88 576 ARG A O 1
ATOM 4503 N N . TYR A 1 577 ? 23.213 -11.731 -18.002 1.00 88.81 577 TYR A N 1
ATOM 4504 C CA . TYR A 1 577 ? 22.190 -11.979 -16.986 1.00 88.81 577 TYR A CA 1
ATOM 4505 C C . TYR A 1 577 ? 20.843 -12.374 -17.614 1.00 88.81 577 TYR A C 1
ATOM 4507 O O . TYR A 1 577 ? 20.243 -13.360 -17.206 1.00 88.81 577 TYR A O 1
ATOM 4515 N N . LEU A 1 578 ? 20.382 -11.658 -18.645 1.00 87.50 578 LEU A N 1
ATOM 4516 C CA . LEU A 1 578 ? 19.115 -11.973 -19.317 1.00 87.50 578 LEU A CA 1
ATOM 4517 C C . LEU A 1 578 ? 19.188 -13.273 -20.139 1.00 87.50 578 LEU A C 1
ATOM 4519 O O . LEU A 1 578 ? 18.233 -14.045 -20.149 1.00 87.50 578 LEU A O 1
ATOM 4523 N N . GLU A 1 579 ? 20.319 -13.546 -20.796 1.00 87.94 579 GLU A N 1
ATOM 4524 C CA . GLU A 1 579 ? 20.564 -14.811 -21.507 1.00 87.94 579 GLU A CA 1
ATOM 4525 C C . GLU A 1 579 ? 20.585 -16.018 -20.555 1.00 87.94 579 GLU A C 1
ATOM 4527 O O . GLU A 1 579 ? 20.035 -17.067 -20.890 1.00 87.94 579 GLU A O 1
ATOM 4532 N N . GLU A 1 580 ? 21.177 -15.875 -19.365 1.00 88.69 580 GLU A N 1
ATOM 4533 C CA . GLU A 1 580 ? 21.175 -16.897 -18.306 1.00 88.69 580 GLU A CA 1
ATOM 4534 C C . GLU A 1 580 ? 19.758 -17.207 -17.806 1.00 88.69 580 GLU A C 1
ATOM 4536 O O . GLU A 1 580 ? 19.473 -18.348 -17.448 1.00 88.69 580 GLU A O 1
ATOM 4541 N N . HIS A 1 581 ? 18.855 -16.227 -17.875 1.00 86.31 581 HIS A N 1
ATOM 4542 C CA . HIS A 1 581 ? 17.429 -16.380 -17.578 1.00 86.31 581 HIS A CA 1
ATOM 4543 C C . HIS A 1 581 ? 16.582 -16.676 -18.830 1.00 86.31 581 HIS A C 1
ATOM 4545 O O . HIS A 1 581 ? 15.378 -16.439 -18.855 1.00 86.31 581 HIS A O 1
ATOM 4551 N N . GLY A 1 582 ? 17.198 -17.206 -19.893 1.00 84.38 582 GLY A N 1
ATOM 4552 C CA . GLY A 1 582 ? 16.484 -17.747 -21.054 1.00 84.38 582 GLY A CA 1
ATOM 4553 C C . GLY A 1 582 ? 15.969 -16.711 -22.059 1.00 84.38 582 GLY A C 1
ATOM 4554 O O . GLY A 1 582 ? 15.234 -17.068 -22.983 1.00 84.38 582 GLY A O 1
ATOM 4555 N N . MET A 1 583 ? 16.357 -15.438 -21.942 1.00 85.12 583 MET A N 1
ATOM 4556 C CA . MET A 1 583 ? 15.933 -14.399 -22.882 1.00 85.12 583 MET A CA 1
ATOM 4557 C C . MET A 1 583 ? 16.902 -14.265 -24.061 1.00 85.12 583 MET A C 1
ATOM 4559 O O . MET A 1 583 ? 18.122 -14.167 -23.902 1.00 85.12 583 MET A O 1
ATOM 4563 N N . LYS A 1 584 ? 16.363 -14.168 -25.282 1.00 87.69 584 LYS A N 1
ATOM 4564 C CA . LYS A 1 584 ? 17.138 -13.749 -26.454 1.00 87.69 584 LYS A CA 1
ATOM 4565 C C . LYS A 1 584 ? 17.356 -12.242 -26.373 1.00 87.69 584 LY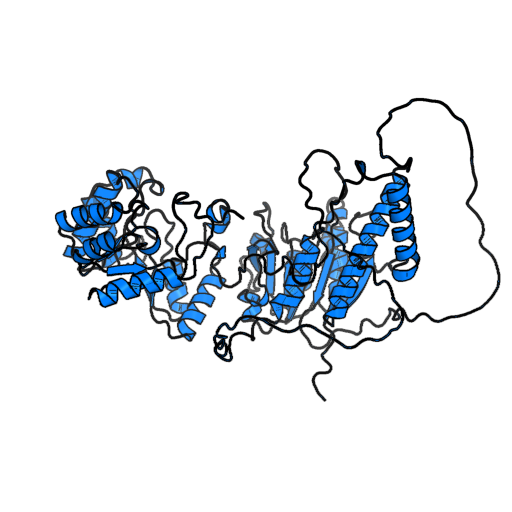S A C 1
ATOM 4567 O O . LYS A 1 584 ? 16.408 -11.475 -26.533 1.00 87.69 584 LYS A O 1
ATOM 4572 N N . THR A 1 585 ? 18.602 -11.832 -26.159 1.00 88.56 585 THR A N 1
ATOM 4573 C CA . THR A 1 585 ? 18.942 -10.441 -25.843 1.00 88.56 585 THR A CA 1
ATOM 4574 C C . THR A 1 585 ? 19.875 -9.834 -26.886 1.00 88.56 585 THR A C 1
ATOM 4576 O O . THR A 1 585 ? 20.780 -10.491 -27.393 1.00 88.56 585 THR A O 1
ATOM 4579 N N . VAL A 1 586 ? 19.666 -8.560 -27.216 1.00 87.19 586 VAL A N 1
ATOM 4580 C CA . VAL A 1 586 ? 20.521 -7.790 -28.121 1.00 87.19 586 VAL A CA 1
ATOM 4581 C C . VAL A 1 586 ? 20.631 -6.338 -27.665 1.00 87.19 586 VAL A C 1
ATOM 4583 O O . VAL A 1 586 ? 19.695 -5.754 -27.120 1.00 87.19 586 VAL A O 1
ATOM 4586 N N . ILE A 1 587 ? 21.794 -5.742 -27.912 1.00 87.62 587 ILE A N 1
ATOM 4587 C CA . ILE A 1 587 ? 22.035 -4.312 -27.735 1.00 87.62 587 ILE A CA 1
ATOM 4588 C C . ILE A 1 587 ? 22.093 -3.668 -29.117 1.00 87.62 587 ILE A C 1
ATOM 4590 O O . ILE A 1 587 ? 22.799 -4.166 -29.992 1.00 87.62 587 ILE A O 1
ATOM 4594 N N . LYS A 1 588 ? 21.386 -2.551 -29.303 1.00 87.62 588 LYS A N 1
ATOM 4595 C CA . LYS A 1 588 ? 21.349 -1.821 -30.579 1.00 87.62 588 LYS A CA 1
ATOM 4596 C C . LYS A 1 588 ? 21.490 -0.323 -30.375 1.00 87.62 588 LYS A C 1
ATOM 4598 O O . LYS A 1 588 ? 20.986 0.220 -29.392 1.00 87.62 588 LYS A O 1
ATOM 4603 N N . GLU A 1 589 ? 22.138 0.353 -31.316 1.00 89.56 589 GLU A N 1
ATOM 4604 C CA . GLU A 1 589 ? 22.090 1.810 -31.407 1.00 89.56 589 GLU A CA 1
ATOM 4605 C C . GLU A 1 589 ? 20.784 2.212 -32.102 1.00 89.56 589 GLU A C 1
ATOM 4607 O O . GLU A 1 589 ? 20.615 1.988 -33.298 1.00 89.56 589 GLU A O 1
ATOM 4612 N N . TYR A 1 590 ? 19.832 2.745 -31.331 1.00 86.81 590 TYR A N 1
ATOM 4613 C CA . TYR A 1 590 ? 18.478 3.048 -31.816 1.00 86.81 590 TYR A CA 1
ATOM 4614 C C . TYR A 1 590 ? 18.342 4.489 -32.320 1.00 86.81 590 TYR A C 1
ATOM 4616 O O . TYR A 1 590 ? 17.359 4.835 -32.968 1.00 86.81 590 TYR A O 1
ATOM 4624 N N . ILE A 1 591 ? 19.307 5.355 -32.031 1.00 86.88 591 ILE A N 1
ATOM 4625 C CA . ILE A 1 591 ? 19.303 6.758 -32.447 1.00 86.88 591 ILE A CA 1
ATOM 4626 C C . ILE A 1 591 ? 20.742 7.261 -32.546 1.00 86.88 591 ILE A C 1
ATOM 4628 O O . ILE A 1 591 ? 21.637 6.689 -31.934 1.00 86.88 591 ILE A O 1
ATOM 4632 N N . ASP A 1 592 ? 20.984 8.324 -33.310 1.00 83.62 592 ASP A N 1
ATOM 4633 C CA . ASP A 1 592 ? 22.320 8.913 -33.413 1.00 83.62 592 ASP A CA 1
ATOM 4634 C C . ASP A 1 592 ? 22.746 9.534 -32.069 1.00 83.62 592 ASP A C 1
ATOM 4636 O O . ASP A 1 592 ? 21.999 10.303 -31.451 1.00 83.62 592 ASP A O 1
ATOM 4640 N N . LYS A 1 593 ? 23.977 9.242 -31.636 1.00 78.94 593 LYS A N 1
ATOM 4641 C CA . LYS A 1 593 ? 24.596 9.804 -30.421 1.00 78.94 593 LYS A CA 1
ATOM 4642 C C . LYS A 1 593 ? 24.615 11.337 -30.357 1.00 78.94 593 LYS A C 1
ATOM 4644 O O . LYS A 1 593 ? 24.722 11.902 -29.271 1.00 78.94 593 LYS A O 1
ATOM 4649 N N . LEU A 1 594 ? 24.550 12.020 -31.500 1.00 79.69 594 LEU A N 1
ATOM 4650 C CA . LEU A 1 594 ? 24.470 13.479 -31.583 1.00 79.69 594 LEU A CA 1
ATOM 4651 C C . LEU A 1 594 ? 23.106 14.011 -31.124 1.00 79.69 594 LEU A C 1
ATOM 4653 O O . LEU A 1 594 ? 23.016 15.176 -30.743 1.00 79.69 594 LEU A O 1
ATOM 4657 N N . GLN A 1 595 ? 22.058 13.181 -31.153 1.00 77.12 595 GLN A N 1
ATOM 4658 C CA . GLN A 1 595 ? 20.725 13.550 -30.670 1.00 77.12 595 GLN A CA 1
ATOM 4659 C C . GLN A 1 595 ? 20.601 13.338 -29.161 1.00 77.12 595 GLN A C 1
ATOM 4661 O O . GLN A 1 595 ? 20.081 14.199 -28.455 1.00 77.12 595 GLN A O 1
ATOM 4666 N N . THR A 1 596 ? 21.113 12.215 -28.653 1.00 75.94 596 THR A N 1
ATOM 4667 C CA . THR A 1 596 ? 21.133 11.920 -27.218 1.00 75.94 596 THR A CA 1
ATOM 4668 C C . THR A 1 596 ? 22.350 11.071 -26.839 1.00 75.94 596 THR A C 1
ATOM 4670 O O . THR A 1 596 ? 22.703 10.152 -27.576 1.00 75.94 596 THR A O 1
ATOM 4673 N N . PRO A 1 597 ? 22.979 11.299 -25.668 1.00 70.69 597 PRO A N 1
ATOM 4674 C CA . PRO A 1 597 ? 24.009 10.397 -25.136 1.00 70.69 597 PRO A CA 1
ATOM 4675 C C . PRO A 1 597 ? 23.456 9.009 -24.749 1.00 70.69 597 PRO A C 1
ATOM 4677 O O . PRO A 1 597 ? 24.210 8.083 -24.434 1.00 70.69 597 PRO A O 1
ATOM 4680 N N . GLU A 1 598 ? 22.133 8.852 -24.737 1.00 75.88 598 GLU A N 1
ATOM 4681 C CA . GLU A 1 598 ? 21.412 7.637 -24.354 1.00 75.88 598 GLU A CA 1
ATOM 4682 C C . GLU A 1 598 ? 20.922 6.921 -25.607 1.00 75.88 598 GLU A C 1
ATOM 4684 O O . GLU A 1 598 ? 19.736 6.686 -25.792 1.00 75.88 598 GLU A O 1
ATOM 4689 N N . ASN A 1 599 ? 21.866 6.618 -26.494 1.00 82.81 599 ASN A N 1
ATOM 4690 C CA . ASN A 1 599 ? 21.602 6.219 -27.871 1.00 82.81 599 ASN A CA 1
ATOM 4691 C C . ASN A 1 599 ? 21.499 4.704 -28.097 1.00 82.81 599 ASN A C 1
ATOM 4693 O O . ASN A 1 599 ? 21.402 4.238 -29.229 1.00 82.81 599 ASN A O 1
ATOM 4697 N N . VAL A 1 600 ? 21.551 3.921 -27.020 1.00 85.56 600 VAL A N 1
ATOM 4698 C CA . VAL A 1 600 ? 21.583 2.460 -27.072 1.00 85.56 600 VAL A CA 1
ATOM 4699 C C . VAL A 1 600 ? 20.432 1.864 -26.274 1.00 85.56 600 VAL A C 1
ATOM 4701 O O . VAL A 1 600 ? 20.201 2.262 -25.132 1.00 85.56 600 VAL A O 1
ATOM 4704 N N . ALA A 1 601 ? 19.753 0.895 -26.883 1.00 87.31 601 ALA A N 1
ATOM 4705 C CA . ALA A 1 601 ? 18.648 0.151 -26.303 1.00 87.31 601 ALA A CA 1
ATOM 4706 C C . ALA A 1 601 ? 19.072 -1.293 -26.009 1.00 87.31 601 ALA A C 1
ATOM 4708 O O . ALA A 1 601 ? 19.759 -1.924 -26.818 1.00 87.31 601 ALA A O 1
ATOM 4709 N N . LEU A 1 602 ? 18.647 -1.800 -24.852 1.00 89.50 602 LEU A N 1
ATOM 4710 C CA . LEU A 1 602 ? 18.700 -3.215 -24.502 1.00 89.50 602 LEU A CA 1
ATOM 4711 C C . LEU A 1 602 ? 17.339 -3.827 -24.838 1.00 89.50 602 LEU A C 1
ATOM 4713 O O . LEU A 1 602 ? 16.326 -3.444 -24.251 1.00 89.50 602 LEU A O 1
ATOM 4717 N N . VAL A 1 603 ? 17.328 -4.750 -25.795 1.00 90.19 603 VAL A N 1
ATOM 4718 C CA . VAL A 1 603 ? 16.128 -5.459 -26.240 1.00 90.19 603 VAL A CA 1
ATOM 4719 C C . VAL A 1 603 ? 16.266 -6.916 -25.836 1.00 90.19 603 VAL A C 1
ATOM 4721 O O . VAL A 1 603 ? 17.228 -7.561 -26.251 1.00 90.19 603 VAL A O 1
ATOM 4724 N N . ALA A 1 604 ? 15.316 -7.447 -25.071 1.00 89.38 604 ALA A N 1
ATOM 4725 C CA . ALA A 1 604 ? 15.257 -8.881 -24.806 1.00 89.38 604 ALA A CA 1
ATOM 4726 C C . ALA A 1 604 ? 13.851 -9.444 -24.966 1.00 89.38 604 ALA A C 1
ATOM 4728 O O . ALA A 1 604 ? 12.849 -8.790 -24.685 1.00 89.38 604 ALA A O 1
ATOM 4729 N N . LEU A 1 605 ? 13.789 -10.680 -25.438 1.00 85.00 605 LEU A N 1
ATOM 4730 C CA . LEU A 1 605 ? 12.552 -11.398 -25.699 1.00 85.00 605 LEU A CA 1
ATOM 4731 C C . LEU A 1 605 ? 12.666 -12.770 -25.039 1.00 85.00 605 LEU A C 1
ATOM 4733 O O . LEU A 1 605 ? 13.662 -13.463 -25.268 1.00 85.00 605 LEU A O 1
ATOM 4737 N N . CYS A 1 606 ? 11.675 -13.170 -24.244 1.00 76.94 606 CYS A N 1
ATOM 4738 C CA . CYS A 1 606 ? 11.590 -14.548 -23.766 1.00 76.94 606 CYS A CA 1
ATOM 4739 C C . CYS A 1 606 ? 11.609 -15.519 -24.957 1.00 76.94 606 CYS A C 1
ATOM 4741 O O . CYS A 1 606 ? 10.940 -15.296 -25.969 1.00 76.94 606 CYS A O 1
ATOM 4743 N N . GLN A 1 607 ? 12.420 -16.573 -24.862 1.00 64.31 607 GLN A N 1
ATOM 4744 C CA . GLN A 1 607 ? 12.377 -17.665 -25.830 1.00 64.31 607 GLN A CA 1
ATOM 4745 C C . GLN A 1 607 ? 11.217 -18.593 -25.474 1.00 64.31 607 GLN A C 1
ATOM 4747 O O . GLN A 1 607 ? 11.063 -18.942 -24.307 1.00 64.31 607 GLN A O 1
ATOM 4752 N N . ALA A 1 608 ? 10.445 -19.023 -26.476 1.00 52.72 608 ALA A N 1
ATOM 4753 C CA . ALA A 1 608 ? 9.441 -20.064 -26.285 1.00 52.72 608 ALA A CA 1
ATOM 4754 C C . ALA A 1 608 ? 10.106 -21.291 -25.646 1.00 52.72 608 ALA A C 1
ATOM 4756 O O . ALA A 1 608 ? 11.115 -21.804 -26.153 1.00 52.72 608 ALA A O 1
ATOM 4757 N N . GLY A 1 609 ? 9.575 -21.728 -24.507 1.00 43.31 609 GLY A N 1
ATOM 4758 C CA . GLY A 1 609 ? 10.136 -22.842 -23.761 1.00 43.31 609 GLY A CA 1
ATOM 4759 C C . GLY A 1 609 ? 10.184 -24.102 -24.625 1.00 43.31 609 GLY A C 1
ATOM 4760 O O . GLY A 1 609 ? 9.186 -24.517 -25.206 1.00 43.31 609 GLY A O 1
ATOM 4761 N N . LYS A 1 610 ? 11.326 -24.800 -24.638 1.00 31.69 610 LYS A N 1
ATOM 4762 C CA . LYS A 1 610 ? 11.381 -26.237 -24.973 1.00 31.69 610 LYS A CA 1
ATOM 4763 C C . LYS A 1 610 ? 10.776 -27.082 -23.837 1.00 31.69 610 LYS A C 1
ATOM 4765 O O . LYS A 1 610 ? 11.365 -28.076 -23.423 1.00 31.69 610 LYS A O 1
ATOM 4770 N N . HIS A 1 611 ? 9.624 -26.679 -23.317 1.00 33.91 611 HIS A N 1
ATOM 4771 C CA . HIS A 1 611 ? 8.847 -27.436 -22.343 1.00 33.91 611 HIS A CA 1
ATOM 4772 C C . HIS A 1 611 ? 7.547 -27.897 -22.999 1.00 33.91 611 HIS A C 1
ATOM 4774 O O . HIS A 1 611 ? 6.466 -27.504 -22.601 1.00 33.91 611 HIS A O 1
ATOM 4780 N N . ASP A 1 612 ? 7.701 -28.704 -24.050 1.00 31.52 612 ASP A N 1
ATOM 4781 C CA . ASP A 1 612 ? 6.715 -29.685 -24.508 1.00 31.52 612 ASP A CA 1
ATOM 4782 C C . ASP A 1 612 ? 7.408 -30.636 -25.503 1.00 31.52 612 ASP A C 1
ATOM 4784 O O . ASP A 1 612 ? 7.411 -30.431 -26.721 1.00 31.52 612 ASP A O 1
ATOM 4788 N N . GLN A 1 613 ? 8.069 -31.664 -24.957 1.00 26.31 613 GLN A N 1
ATOM 4789 C CA . GLN A 1 613 ? 8.310 -32.958 -25.612 1.00 26.31 613 GLN A CA 1
ATOM 4790 C C . GLN A 1 613 ? 8.219 -34.089 -24.596 1.00 26.31 613 GLN A C 1
ATOM 4792 O O . GLN A 1 613 ? 8.835 -33.954 -23.513 1.00 26.31 613 GLN A O 1
#

Secondary structure (DSSP, 8-state):
--GGG-GGGG--TT-HHHHHHHHHHHHHTT--EEEE---BTTT--HHHHHHHHHHH--EEEEEESB--GGGS-HHHHT--HHHHHHHHHHHHHT-STTSSPPP-EEEEEE--SSPPHHHHHHHHHHHHHHHHH---EEEE--SSTTHHHHHHHHHHHTT--GGGEEE---TTT---HHHHHHHHTT--EEEE--TT---SS-TT-TTSPPP-HHHHHHHHHHHHHTT-GGGEEE-----SGGGSTTB-TTTTS--STT--S-------GGGS-HHHHHHHHHHHHHHIIIII-PPPB-----GGGTTGGGSTTTHHHHHHHHHHHHHHHHTT-SSSSEEEEEET-TTTHHHHHHHHHTTT-SSEEEEEE-SS--SS-GGGGSTT-SS-EEEE---GGGB-GGGSHHHHT--SEEEEEEEEEETHHHHHHHHHHHHHSGGGSTTSS-PPP--------------------------------------SSS-TT---EEEEEEE-S-S-PPP-TTS---------------------------------TT-----HHHHHHHHHHHHHHHHHHHHHHHHHTTEEEEEEE-S-TTT-S--EEEEEEEPPPS---